Protein AF-A0A4V0XP59-F1 (afdb_monomer)

Sequence (503 aa):
MCIRLLLVLICCGLLRGEDRVLTATCADVVAAGKPLVIHALVRSGKPVWAVAAAPGWNRVRWAVDPAQLQVDGDQLAGRLALSLTSDGYIPPVGTSIPVEVVLAGLTWKGTRSGDAVAGSATSAWSSAALPDPLRFTIHGDNCVFFPKHGPGKGRRMTVVVPVAQGAAHAVRLVPPGSPTDTGCSAAVTSSEVRCDGPLLRATIASTIRHQGGATSAAVMRFEALVVGEQLHGLVATTWDGKDQEPGWCTGSVLAGVPDLRTAQLRLTLDALVSQGGYCDLYLNLVDGKVTSGFATTPNDGNSTHVIDSTDLVWADGKIAGGVRLTLMPDPWKHPVAAPTKAEVAISAVVRGADASGTYRGTVGTVPVTGEVVGGLDPAVAEGRLKSLTIKFENGLSGGNEYQNRAFINVQLDGQGVVIGGKVSNNHTALDGSVSGGSVRIVDGRLAGTVEATIGAAGKTTTGRYQFTYEGVAVGNLATGGFTVTDPAGVQKSERFWAAVARE

Solvent-accessible surface area (backbone atoms only — not comparable to full-atom values): 25719 Å² total; per-residue (Å²): 130,86,68,83,63,86,54,81,52,90,86,86,60,87,81,90,70,61,63,41,64,48,64,49,71,41,72,55,72,37,84,91,65,25,37,36,37,36,42,31,39,27,47,73,69,36,48,76,39,33,40,32,37,2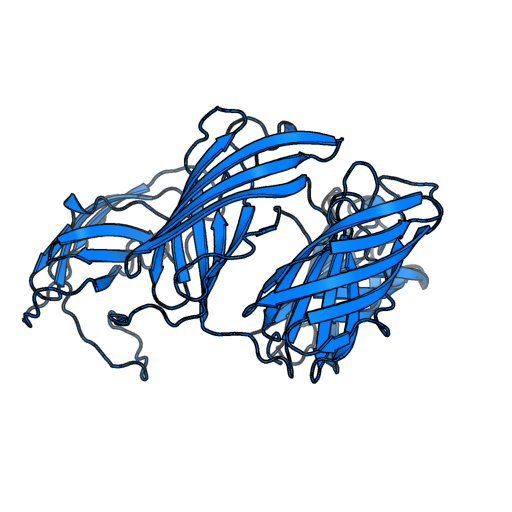8,71,95,58,42,88,46,70,42,85,39,66,25,87,41,44,44,53,60,68,66,16,56,25,34,60,43,82,42,71,51,55,38,75,43,78,51,63,74,61,78,55,62,44,74,42,57,48,52,40,46,36,50,59,74,58,80,60,73,95,86,76,92,70,94,88,62,75,79,45,75,84,70,79,62,77,77,63,81,31,32,32,37,39,36,42,24,32,41,62,41,79,47,82,92,64,45,90,91,50,37,37,44,29,35,37,38,43,35,31,49,91,85,36,62,50,86,58,42,56,44,61,50,64,53,79,26,47,21,64,36,50,51,46,66,75,46,75,48,57,45,70,62,79,54,37,39,38,33,42,37,32,30,44,36,36,36,67,89,60,52,72,44,46,38,37,40,36,38,45,27,43,50,57,86,53,32,32,46,36,38,21,41,25,32,47,76,87,40,78,48,73,68,20,50,23,36,38,38,47,45,71,55,57,50,57,49,59,45,17,28,39,39,40,35,35,43,49,67,41,75,86,64,16,37,34,40,38,39,28,30,26,49,74,44,35,55,78,50,56,37,31,22,24,24,52,64,23,66,33,67,23,60,52,48,46,82,58,35,40,54,54,94,53,28,41,37,32,42,37,38,35,42,46,46,50,20,61,86,80,35,72,82,53,70,71,38,49,29,41,35,40,41,45,26,45,40,61,80,38,34,31,41,40,37,36,39,39,32,49,63,88,44,78,46,66,36,47,31,44,36,28,49,39,61,50,61,72,96,44,39,37,42,33,40,39,36,38,30,52,51,58,46,52,72,41,58,60,77,49,6,30,35,40,36,41,37,36,32,75,39,81,20,42,36,75,29,38,39,36,33,36,100,84,40,68,41,51,29,40,29,78,32,42,37,46,49,76,58,95,53,27,36,37,36,37,42,29,34,39,36,41,96,37,41,65,34,60,54,38,53,33,43,36,40,37,43,26,47,32,44,68,49,36,32,39,37,44,30,40,31,33,41,67,87,67,52,74,49,73,45,45,35,42,34,43,54,40,62,102

Structure (mmCIF, N/CA/C/O backbone):
data_AF-A0A4V0XP59-F1
#
_entry.id   AF-A0A4V0XP59-F1
#
loop_
_atom_site.group_PDB
_atom_site.id
_atom_site.type_symbol
_atom_site.label_atom_id
_atom_site.label_alt_id
_atom_site.label_comp_id
_atom_site.label_asym_id
_atom_site.label_entity_id
_atom_site.label_seq_id
_atom_site.pdbx_PDB_ins_code
_atom_site.Cartn_x
_atom_site.Cartn_y
_atom_site.Cartn_z
_atom_site.occupancy
_atom_site.B_iso_or_equiv
_atom_site.auth_seq_id
_atom_site.auth_comp_id
_atom_site.auth_asym_id
_atom_site.auth_atom_id
_atom_site.pdbx_PDB_model_num
ATOM 1 N N . MET A 1 1 ? -17.499 35.216 2.509 1.00 40.38 1 MET A N 1
ATOM 2 C CA . MET A 1 1 ? -18.845 34.806 2.055 1.00 40.38 1 MET A CA 1
ATOM 3 C C . MET A 1 1 ? -19.380 33.835 3.097 1.00 40.38 1 MET A C 1
ATOM 5 O O . MET A 1 1 ? -18.770 32.794 3.273 1.00 40.38 1 MET A O 1
ATOM 9 N N . CYS A 1 2 ? -20.394 34.221 3.875 1.00 34.66 2 CYS A N 1
ATOM 10 C CA . CYS A 1 2 ? -20.929 33.404 4.972 1.00 34.66 2 CYS A CA 1
ATOM 11 C C . CYS A 1 2 ? -22.184 32.689 4.454 1.00 34.66 2 CYS A C 1
ATOM 13 O O . CYS A 1 2 ? -23.192 33.349 4.208 1.00 34.66 2 CYS A O 1
ATOM 15 N N . ILE A 1 3 ? -22.105 31.383 4.198 1.00 42.12 3 ILE A N 1
ATOM 16 C CA . ILE A 1 3 ? -23.248 30.589 3.729 1.00 42.12 3 ILE A CA 1
ATOM 17 C C . ILE A 1 3 ? -24.022 30.136 4.971 1.00 42.12 3 ILE A C 1
ATOM 19 O O . ILE A 1 3 ? -23.499 29.367 5.769 1.00 42.12 3 ILE A O 1
ATOM 23 N N . ARG A 1 4 ? -25.250 30.634 5.161 1.00 34.34 4 ARG A N 1
ATOM 24 C CA . ARG A 1 4 ? -26.181 30.146 6.192 1.00 34.34 4 ARG A CA 1
ATOM 25 C C . ARG A 1 4 ? -27.165 29.190 5.528 1.00 34.34 4 ARG A C 1
ATOM 27 O O . ARG A 1 4 ? -27.991 29.639 4.739 1.00 34.34 4 ARG A O 1
ATOM 34 N N . LEU A 1 5 ? -27.078 27.900 5.840 1.00 41.84 5 LEU A N 1
ATOM 35 C CA . LEU A 1 5 ? -28.068 26.905 5.422 1.00 41.84 5 LEU A CA 1
ATOM 36 C C . LEU A 1 5 ? -28.985 26.572 6.606 1.00 41.84 5 LEU A C 1
ATOM 38 O O . LEU A 1 5 ? -28.502 26.319 7.707 1.00 41.84 5 LEU A O 1
ATOM 42 N N . LEU A 1 6 ? -30.299 26.585 6.373 1.00 33.97 6 LEU A N 1
ATOM 43 C CA . LEU A 1 6 ? -31.333 26.210 7.337 1.00 33.97 6 LEU A CA 1
ATOM 44 C C . LEU A 1 6 ? -32.088 25.004 6.767 1.00 33.97 6 LEU A C 1
ATOM 46 O O . LEU A 1 6 ? -32.676 25.106 5.693 1.00 33.97 6 LEU A O 1
ATOM 50 N N . LEU A 1 7 ? -32.081 23.877 7.475 1.00 34.34 7 LEU A N 1
ATOM 51 C CA . LEU A 1 7 ? -32.892 22.700 7.153 1.00 34.34 7 LEU A CA 1
ATOM 52 C C . LEU A 1 7 ? -33.726 22.359 8.393 1.00 34.34 7 LEU A C 1
ATOM 54 O O . LEU A 1 7 ? -33.165 22.351 9.477 1.00 34.34 7 LEU A O 1
ATOM 58 N N . VAL A 1 8 ? -35.033 22.121 8.255 1.00 28.11 8 VAL A N 1
ATOM 59 C CA . VAL A 1 8 ? -35.971 21.868 9.371 1.00 28.11 8 VAL A CA 1
ATOM 60 C C . VAL A 1 8 ? -36.796 20.620 9.063 1.00 28.11 8 VAL A C 1
ATOM 62 O O . VAL A 1 8 ? -37.383 20.589 7.986 1.00 28.11 8 VAL A O 1
ATOM 65 N N . LEU A 1 9 ? -36.918 19.649 9.988 1.00 29.48 9 LEU A N 1
ATOM 66 C CA . LEU A 1 9 ? -38.094 18.753 10.090 1.00 29.48 9 LEU A CA 1
ATOM 67 C C . LEU A 1 9 ? -38.164 17.953 11.428 1.00 29.48 9 LEU A C 1
ATOM 69 O O . LEU A 1 9 ? -37.154 17.701 12.079 1.00 29.48 9 LEU A O 1
ATOM 73 N N . ILE A 1 10 ? -39.380 17.566 11.853 1.00 28.64 10 ILE A N 1
ATOM 74 C CA . ILE A 1 10 ? -39.783 17.163 13.230 1.00 28.64 10 ILE A CA 1
ATOM 75 C C . ILE A 1 10 ? -40.156 15.655 13.352 1.00 28.64 10 ILE A C 1
ATOM 77 O O . ILE A 1 10 ? -40.710 15.108 12.400 1.00 28.64 10 ILE A O 1
ATOM 81 N N . CYS A 1 11 ? -39.934 15.065 14.553 1.00 26.72 11 CYS A N 1
ATOM 82 C CA . CYS A 1 11 ? -40.637 13.961 15.290 1.00 26.72 11 CYS A CA 1
ATOM 83 C C . CYS A 1 11 ? -39.777 12.780 15.827 1.00 26.72 11 CYS A C 1
ATOM 85 O O . CYS A 1 11 ? -38.765 12.411 15.241 1.00 26.72 11 CYS A O 1
ATOM 87 N N . CYS A 1 12 ? -40.219 12.229 16.977 1.00 28.98 12 CYS A N 1
ATOM 88 C CA . CYS A 1 12 ? -39.458 11.570 18.060 1.00 28.98 12 CYS A CA 1
ATOM 89 C C . CYS A 1 12 ? -39.405 10.022 18.083 1.00 28.98 12 CYS A C 1
ATOM 91 O O . CYS A 1 12 ? -40.366 9.351 17.714 1.00 28.98 12 CYS A O 1
ATOM 93 N N . GLY A 1 13 ? -38.359 9.495 18.741 1.00 30.30 13 GLY A N 1
ATOM 94 C CA . GLY A 1 13 ? -38.285 8.168 19.369 1.00 30.30 13 GLY A CA 1
ATOM 95 C C . GLY A 1 13 ? -37.192 8.146 20.454 1.00 30.30 13 GLY A C 1
ATOM 96 O O . GLY A 1 13 ? -36.070 8.573 20.212 1.00 30.30 13 GLY A O 1
ATOM 97 N N . LEU A 1 14 ? -37.518 7.728 21.683 1.00 35.84 14 LEU A N 1
ATOM 98 C CA . LEU A 1 14 ? -36.613 7.733 22.846 1.00 35.84 14 LEU A CA 1
ATOM 99 C C . LEU A 1 14 ? -36.165 6.303 23.165 1.00 35.84 14 LEU A C 1
ATOM 101 O O . LEU A 1 14 ? -36.960 5.489 23.625 1.00 35.84 14 LEU A O 1
ATOM 105 N N . LEU A 1 15 ? -34.874 6.024 23.006 1.00 42.44 15 LEU A N 1
ATOM 106 C CA . LEU A 1 15 ? -34.213 4.869 23.615 1.00 42.44 15 LEU A CA 1
ATOM 107 C C . LEU A 1 15 ? -32.968 5.407 24.335 1.00 42.44 15 LEU A C 1
ATOM 109 O O . LEU A 1 15 ? -32.016 5.854 23.701 1.00 42.44 15 LEU A O 1
ATOM 113 N N . ARG A 1 16 ? -33.016 5.468 25.669 1.00 47.59 16 ARG A N 1
ATOM 114 C CA . ARG A 1 16 ? -31.917 5.960 26.517 1.00 47.59 16 ARG A CA 1
ATOM 115 C C . ARG A 1 16 ? -30.993 4.791 26.866 1.00 47.59 16 ARG A C 1
ATOM 117 O O . ARG A 1 16 ? -31.482 3.801 27.394 1.00 47.59 16 ARG A O 1
ATOM 124 N N . GLY A 1 17 ? -29.684 4.940 26.646 1.00 59.03 17 GLY A N 1
ATOM 125 C CA . GLY A 1 17 ? -28.664 4.100 27.298 1.00 59.03 17 GLY A CA 1
ATOM 126 C C . GLY A 1 17 ? -27.617 3.432 26.404 1.00 59.03 17 GLY A C 1
ATOM 127 O O . GLY A 1 17 ? -26.651 2.913 26.946 1.00 59.03 17 GLY A O 1
ATOM 128 N N . GLU A 1 18 ? -27.756 3.464 25.079 1.00 72.62 18 GLU A N 1
ATOM 129 C CA . GLU A 1 18 ? -26.789 2.829 24.168 1.00 72.62 18 GLU A CA 1
ATOM 130 C C . GLU A 1 18 ? -25.840 3.851 23.531 1.00 72.62 18 GLU A C 1
ATOM 132 O O . GLU A 1 18 ? -26.248 4.970 23.202 1.00 72.62 18 GLU A O 1
ATOM 137 N N . ASP A 1 19 ? -24.584 3.444 23.342 1.00 80.94 19 ASP A N 1
ATOM 138 C CA . ASP A 1 19 ? -23.613 4.142 22.502 1.00 80.94 19 ASP A CA 1
ATOM 139 C C . ASP A 1 19 ? -24.096 4.137 21.047 1.00 80.94 19 ASP A C 1
ATOM 141 O O . ASP A 1 19 ? -24.493 3.101 20.511 1.00 80.94 19 ASP A O 1
ATOM 145 N N . ARG A 1 20 ? -24.066 5.299 20.388 1.00 80.75 20 ARG A N 1
ATOM 146 C CA . ARG A 1 20 ? -24.541 5.455 19.005 1.00 80.75 20 ARG A CA 1
ATOM 147 C C . ARG A 1 20 ? -23.581 6.271 18.173 1.00 80.75 20 ARG A C 1
ATOM 149 O O . ARG A 1 20 ? -23.087 7.297 18.628 1.00 80.75 20 ARG A O 1
ATOM 156 N N . VAL A 1 21 ? -23.411 5.879 16.917 1.00 82.75 21 VAL A N 1
ATOM 157 C CA . VAL A 1 21 ? -22.799 6.736 15.900 1.00 82.75 21 VAL A CA 1
ATOM 158 C C . VAL A 1 21 ? -23.904 7.390 15.083 1.00 82.75 21 VAL A C 1
ATOM 160 O O . VAL A 1 21 ? -24.669 6.710 14.404 1.00 82.75 21 VAL A O 1
ATOM 163 N N . LEU A 1 22 ? -23.991 8.715 15.145 1.00 83.69 22 LEU A N 1
ATOM 164 C CA . LEU A 1 22 ? -24.873 9.514 14.301 1.00 83.69 22 LEU A CA 1
ATOM 165 C C . LEU A 1 22 ? -24.080 10.059 13.114 1.00 83.69 22 LEU A C 1
ATOM 167 O O . LEU A 1 22 ? -22.957 10.530 13.279 1.00 83.69 22 LEU A O 1
ATOM 171 N N . THR A 1 23 ? -24.670 10.008 11.921 1.00 82.75 23 THR A N 1
ATOM 172 C CA . THR A 1 23 ? -24.100 10.610 10.709 1.00 82.75 23 THR A CA 1
ATOM 173 C C . THR A 1 23 ? -25.053 11.670 10.174 1.00 82.75 23 THR A C 1
ATOM 175 O O . THR A 1 23 ? -26.207 11.370 9.881 1.00 82.75 23 THR A O 1
ATOM 178 N N . ALA A 1 24 ? -24.564 12.897 10.033 1.00 83.31 24 ALA A N 1
ATOM 179 C CA . ALA A 1 24 ? -25.278 14.015 9.435 1.00 83.31 24 ALA A CA 1
ATOM 180 C C . ALA A 1 24 ? -24.601 14.416 8.120 1.00 83.31 24 ALA A C 1
ATOM 182 O O . ALA A 1 24 ? -23.386 14.577 8.068 1.00 83.31 24 ALA A O 1
ATOM 183 N N . THR A 1 25 ? -25.374 14.604 7.053 1.00 83.38 25 THR A N 1
ATOM 184 C CA . THR A 1 25 ? -24.859 15.074 5.761 1.00 83.38 25 THR A CA 1
ATOM 185 C C . THR A 1 25 ? -25.453 16.435 5.445 1.00 83.38 25 THR A C 1
ATOM 187 O O . THR A 1 25 ? -26.661 16.574 5.284 1.00 83.38 25 THR A O 1
ATOM 190 N N . CYS A 1 26 ? -24.592 17.439 5.341 1.00 80.44 26 CYS A N 1
ATOM 191 C CA . CYS A 1 26 ? -24.949 18.793 4.959 1.00 80.44 26 CYS A CA 1
ATOM 192 C C . CYS A 1 26 ? -24.602 18.977 3.479 1.00 80.44 26 CYS A C 1
ATOM 194 O O . CYS A 1 26 ? -23.424 19.067 3.123 1.00 80.44 26 CYS A O 1
ATOM 196 N N . ALA A 1 27 ? -25.615 18.982 2.612 1.00 81.62 27 ALA A N 1
ATOM 197 C CA . ALA A 1 27 ? -25.426 19.222 1.183 1.00 81.62 27 ALA A CA 1
ATOM 198 C C . ALA A 1 27 ? -24.884 20.640 0.927 1.00 81.62 27 ALA A C 1
ATOM 200 O O . ALA A 1 27 ? -25.181 21.564 1.682 1.00 81.62 27 ALA A O 1
ATOM 201 N N . ASP A 1 28 ? -24.075 20.790 -0.124 1.00 80.38 28 ASP A N 1
ATOM 202 C CA . ASP A 1 28 ? -23.630 22.084 -0.665 1.00 80.38 28 ASP A CA 1
ATOM 203 C C . ASP A 1 28 ? -22.902 23.033 0.308 1.00 80.38 28 ASP A C 1
ATOM 205 O O . ASP A 1 28 ? -22.813 24.237 0.071 1.00 80.38 28 ASP A O 1
ATOM 209 N N . VAL A 1 29 ? -22.336 22.507 1.399 1.00 73.75 29 VAL A N 1
ATOM 210 C CA . VAL A 1 29 ? -21.558 23.303 2.368 1.00 73.75 29 VAL A CA 1
ATOM 211 C C . VAL A 1 29 ? -20.171 23.652 1.831 1.00 73.75 29 VAL A C 1
ATOM 213 O O . VAL A 1 29 ? -19.592 24.683 2.172 1.00 73.75 29 VAL A O 1
ATOM 216 N N . VAL A 1 30 ? -19.624 22.778 0.994 1.00 75.00 30 VAL A N 1
ATOM 217 C CA . VAL A 1 30 ? -18.256 22.862 0.501 1.00 75.00 30 VAL A CA 1
ATOM 218 C C . VAL A 1 30 ? -18.260 23.295 -0.965 1.00 75.00 30 VAL A C 1
ATOM 220 O O . VAL A 1 30 ? -19.219 23.046 -1.699 1.00 75.00 30 VAL A O 1
ATOM 223 N N . ALA A 1 31 ? -17.185 23.958 -1.404 1.00 71.06 31 ALA A N 1
ATOM 224 C CA . ALA A 1 31 ? -17.042 24.434 -2.778 1.00 71.06 31 ALA A CA 1
ATOM 225 C C . ALA A 1 31 ? -17.402 23.348 -3.817 1.00 71.06 31 ALA A C 1
ATOM 227 O O . ALA A 1 31 ? -17.084 22.171 -3.639 1.00 71.06 31 ALA A O 1
ATOM 228 N N . ALA A 1 32 ? -18.041 23.771 -4.914 1.00 68.19 32 ALA A N 1
ATOM 229 C CA . ALA A 1 32 ? -18.553 22.906 -5.985 1.00 68.19 32 ALA A CA 1
ATOM 230 C C . ALA A 1 32 ? -19.688 21.941 -5.571 1.00 68.19 32 ALA A C 1
ATOM 232 O O . ALA A 1 32 ? -19.797 20.845 -6.125 1.00 68.19 32 ALA A O 1
ATOM 233 N N . GLY A 1 33 ? -20.528 22.346 -4.610 1.00 76.31 33 GLY A N 1
ATOM 234 C CA . GLY A 1 33 ? -21.731 21.598 -4.221 1.00 76.31 33 GLY A CA 1
ATOM 235 C C . GLY A 1 33 ? -21.419 20.261 -3.544 1.00 76.31 33 GLY A C 1
ATOM 236 O O . GLY A 1 33 ? -22.149 19.281 -3.684 1.00 76.31 33 GLY A O 1
ATOM 237 N N . LYS A 1 34 ? -20.262 20.161 -2.880 1.00 81.44 34 LYS A N 1
ATOM 238 C CA . LYS A 1 34 ? -19.847 18.918 -2.224 1.00 81.44 34 LYS A CA 1
ATOM 239 C C . LYS A 1 34 ? -20.415 18.856 -0.804 1.00 81.44 34 LYS A C 1
ATOM 241 O O . LYS A 1 34 ? -20.448 19.880 -0.114 1.00 81.44 34 LYS A O 1
ATOM 246 N N . PRO A 1 35 ? -20.869 17.674 -0.351 1.00 83.88 35 PRO A N 1
ATOM 247 C CA . PRO A 1 35 ? -21.440 17.539 0.977 1.00 83.88 35 PRO A CA 1
ATOM 248 C C . PRO A 1 35 ? -20.357 17.590 2.058 1.00 83.88 35 PRO A C 1
ATOM 250 O O . PRO A 1 35 ? -19.259 17.059 1.880 1.00 83.88 35 PRO A O 1
ATOM 253 N N . LEU A 1 36 ? -20.705 18.164 3.208 1.00 83.31 36 LEU A N 1
ATOM 254 C CA . LEU A 1 36 ? -19.988 17.972 4.465 1.00 83.31 36 LEU A CA 1
ATOM 255 C C . LEU A 1 36 ? -20.696 16.874 5.266 1.00 83.31 36 LEU A C 1
ATOM 257 O O . LEU A 1 36 ? -21.867 17.002 5.611 1.00 83.31 36 LEU A O 1
ATOM 261 N N . VAL A 1 37 ? -19.993 15.792 5.565 1.00 86.69 37 VAL A N 1
ATOM 262 C CA . VAL A 1 37 ? -20.476 14.672 6.374 1.00 86.69 37 VAL A CA 1
ATOM 263 C C . VAL A 1 37 ? -19.884 14.787 7.772 1.00 86.69 37 VAL A C 1
ATOM 265 O O . VAL A 1 37 ? -18.674 14.923 7.911 1.00 86.69 37 VAL A O 1
ATOM 268 N N . ILE A 1 38 ? -20.720 14.733 8.802 1.00 87.75 38 ILE A N 1
ATOM 269 C CA . ILE A 1 38 ? -20.333 14.784 10.211 1.00 87.75 38 ILE A CA 1
ATOM 270 C C . ILE A 1 38 ? -20.696 13.448 10.845 1.00 87.75 38 ILE A C 1
ATOM 272 O O . ILE A 1 38 ? -21.848 13.028 10.773 1.00 87.75 38 ILE A O 1
ATOM 276 N N . HIS A 1 39 ? -19.730 12.809 11.493 1.00 87.00 39 HIS A N 1
ATOM 277 C CA . HIS A 1 39 ? -19.941 11.618 12.305 1.00 87.00 39 HIS A CA 1
ATOM 278 C C . HIS A 1 39 ? -19.756 11.983 13.775 1.00 87.00 39 HIS A C 1
ATOM 280 O O . HIS A 1 39 ? -18.751 12.601 14.125 1.00 87.00 39 HIS A O 1
ATOM 286 N N . ALA A 1 40 ? -20.703 11.607 14.631 1.00 88.56 40 ALA A N 1
ATOM 287 C CA . ALA A 1 40 ? -20.667 11.885 16.062 1.00 88.56 40 ALA A CA 1
ATOM 288 C C . ALA A 1 40 ? -20.947 10.616 16.873 1.00 88.56 40 ALA A C 1
ATOM 290 O O . ALA A 1 40 ? -21.943 9.936 16.637 1.00 88.56 40 ALA A O 1
ATOM 291 N N . LEU A 1 41 ? -20.090 10.323 17.850 1.00 88.56 41 LEU A N 1
ATOM 292 C CA . LEU A 1 41 ? -20.348 9.320 18.877 1.00 88.56 41 LEU A CA 1
ATOM 293 C C . LEU A 1 41 ? -21.158 9.954 20.004 1.00 88.56 41 LEU A C 1
ATOM 295 O O . LEU A 1 41 ? -20.727 10.934 20.614 1.00 88.56 41 LEU A O 1
ATOM 299 N N . VAL A 1 42 ? -22.308 9.367 20.301 1.00 87.06 42 VAL A N 1
ATOM 300 C CA . VAL A 1 42 ? -23.222 9.773 21.363 1.00 87.06 42 VAL A CA 1
ATOM 301 C C . VAL A 1 42 ? -23.234 8.694 22.435 1.00 87.06 42 VAL A C 1
ATOM 303 O O . VAL A 1 42 ? -23.543 7.543 22.142 1.00 87.06 42 VAL A O 1
ATOM 306 N N . ARG A 1 43 ? -22.943 9.076 23.680 1.00 87.94 43 ARG A N 1
ATOM 307 C CA . ARG A 1 43 ? -23.039 8.206 24.858 1.00 87.94 43 ARG A CA 1
ATOM 308 C C . ARG A 1 43 ? -23.994 8.801 25.865 1.00 87.94 43 ARG A C 1
ATOM 310 O O . ARG A 1 43 ? -23.901 9.987 26.181 1.00 87.94 43 ARG A O 1
ATOM 317 N N . SER A 1 44 ? -24.926 7.994 26.363 1.00 87.44 44 SER A N 1
ATOM 318 C CA . SER A 1 44 ? -25.922 8.447 27.344 1.00 87.44 44 SER A CA 1
ATOM 319 C C . SER A 1 44 ? -26.647 9.734 26.909 1.00 87.44 44 SER A C 1
ATOM 321 O O . SER A 1 44 ? -26.903 10.624 27.718 1.00 87.44 44 SER A O 1
ATOM 323 N N . GLY A 1 45 ? -26.940 9.849 25.606 1.00 85.75 45 GLY A N 1
ATOM 324 C CA . GLY A 1 45 ? -27.609 11.011 25.011 1.00 85.75 45 GLY A CA 1
ATOM 325 C C . GLY A 1 45 ? -26.742 12.265 24.845 1.00 85.75 45 GLY A C 1
ATOM 326 O O . GLY A 1 45 ? -27.286 13.326 24.564 1.00 85.75 45 GLY A O 1
ATOM 327 N N . LYS A 1 46 ? -25.417 12.185 25.018 1.00 90.50 46 LYS A N 1
ATOM 328 C CA . LYS A 1 46 ? -24.497 13.314 24.815 1.00 90.50 46 LYS A CA 1
ATOM 329 C C . LYS A 1 46 ? -23.438 12.987 23.762 1.00 90.50 46 LYS A C 1
ATOM 331 O O . LYS A 1 46 ? -22.836 11.917 23.855 1.00 90.50 46 LYS A O 1
ATOM 336 N N . PRO A 1 47 ? -23.171 13.876 22.792 1.00 90.94 47 PRO A N 1
ATOM 337 C CA . PRO A 1 47 ? -22.002 13.757 21.932 1.00 90.94 47 PRO A CA 1
ATOM 338 C C . PRO A 1 47 ? -20.732 13.771 22.786 1.00 90.94 47 PRO A C 1
ATOM 340 O O . PRO A 1 47 ? -20.546 14.662 23.612 1.00 90.94 47 PRO A O 1
ATOM 343 N N . VAL A 1 48 ? -19.871 12.774 22.606 1.00 91.94 48 VAL A N 1
ATOM 344 C CA . VAL A 1 48 ? -18.575 12.675 23.301 1.00 91.94 48 VAL A CA 1
ATOM 345 C C . VAL A 1 48 ? -17.394 12.776 22.342 1.00 91.94 48 VAL A C 1
ATOM 347 O O . VAL A 1 48 ? -16.275 13.021 22.778 1.00 91.94 48 VAL A O 1
ATOM 350 N N . TRP A 1 49 ? -17.636 12.602 21.041 1.00 91.62 49 TRP A N 1
ATOM 351 C CA . TRP A 1 49 ? -16.623 12.698 19.996 1.00 91.62 49 TRP A CA 1
ATOM 352 C C . TRP A 1 49 ? -17.288 13.014 18.656 1.00 91.62 49 TRP A C 1
ATOM 354 O O . TRP A 1 49 ? -18.369 12.489 18.386 1.00 91.62 49 TRP A O 1
ATOM 364 N N . ALA A 1 50 ? -16.667 13.837 17.808 1.00 90.75 50 ALA A N 1
ATOM 365 C CA . ALA A 1 50 ? -17.181 14.101 16.469 1.00 90.75 50 ALA A CA 1
ATOM 366 C C . ALA A 1 50 ? -16.087 14.499 15.462 1.00 90.75 50 ALA A C 1
ATOM 368 O O . ALA A 1 50 ? -15.092 15.141 15.800 1.00 90.75 50 ALA A O 1
ATOM 369 N N . VAL A 1 51 ? -16.307 14.149 14.193 1.00 90.88 51 VAL A N 1
ATOM 370 C CA . VAL A 1 51 ? -15.435 14.498 13.063 1.00 90.88 51 VAL A CA 1
ATOM 371 C C . VAL A 1 51 ? -16.265 14.870 11.846 1.00 90.88 51 VAL A C 1
ATOM 373 O O . VAL A 1 51 ? -17.317 14.284 11.599 1.00 90.88 51 VAL A O 1
ATOM 376 N N . ALA A 1 52 ? -15.770 15.819 11.060 1.00 89.12 52 ALA A N 1
ATOM 377 C CA . ALA A 1 52 ? -16.334 16.188 9.775 1.00 89.12 52 ALA A CA 1
ATOM 378 C C . ALA A 1 52 ? -15.400 15.805 8.618 1.00 89.12 52 ALA A C 1
ATOM 380 O O . ALA A 1 52 ? -14.173 15.849 8.728 1.00 89.12 52 ALA A O 1
ATOM 381 N N . ALA A 1 53 ? -15.991 15.455 7.484 1.00 87.44 53 ALA A N 1
ATOM 382 C CA . ALA A 1 53 ? -15.329 15.081 6.245 1.00 87.44 53 ALA A CA 1
ATOM 383 C C . ALA A 1 53 ? -16.077 15.686 5.056 1.00 87.44 53 ALA A C 1
ATOM 385 O O . ALA A 1 53 ? -17.288 15.856 5.111 1.00 87.44 53 ALA A O 1
ATOM 386 N N . ALA A 1 54 ? -15.387 15.947 3.949 1.00 85.69 54 ALA A N 1
ATOM 387 C CA . ALA A 1 54 ? -16.024 16.363 2.699 1.00 85.69 54 ALA A CA 1
ATOM 388 C C . ALA A 1 54 ? -15.659 15.380 1.576 1.00 85.69 54 ALA A C 1
ATOM 390 O O . ALA A 1 54 ? -14.726 15.642 0.803 1.00 85.69 54 ALA A O 1
ATOM 391 N N . PRO A 1 55 ? -16.330 14.211 1.509 1.00 79.38 55 PRO A N 1
ATOM 392 C CA . PRO A 1 55 ? -16.024 13.185 0.520 1.00 79.38 55 PRO A CA 1
ATOM 393 C C . PRO A 1 55 ? -16.061 13.746 -0.904 1.00 79.38 55 PRO A C 1
ATOM 395 O O . PRO A 1 55 ? -16.996 14.441 -1.298 1.00 79.38 55 PRO A O 1
ATOM 398 N N . GLY A 1 56 ? -15.022 13.455 -1.686 1.00 75.62 56 GLY A N 1
ATOM 399 C CA . GLY A 1 56 ? -14.917 13.917 -3.072 1.00 75.62 56 GLY A CA 1
ATOM 400 C C . GLY A 1 56 ? -14.546 15.394 -3.254 1.00 75.62 56 GLY A C 1
ATOM 401 O O . GLY A 1 56 ? -14.422 15.820 -4.400 1.00 75.62 56 GLY A O 1
ATOM 402 N N . TRP A 1 57 ? -14.349 16.165 -2.176 1.00 77.94 57 TRP A N 1
ATOM 403 C CA . TRP A 1 57 ? -13.710 17.486 -2.244 1.00 77.94 57 TRP A CA 1
ATOM 404 C C . TRP A 1 57 ? -12.255 17.433 -1.789 1.00 77.94 57 TRP A C 1
ATOM 406 O O . TRP A 1 57 ? -11.364 17.847 -2.521 1.00 77.94 57 TRP A O 1
ATOM 416 N N . ASN A 1 58 ? -12.022 16.910 -0.584 1.00 74.81 58 ASN A N 1
ATOM 417 C CA . ASN A 1 58 ? -10.730 16.993 0.083 1.00 74.81 58 ASN A CA 1
ATOM 418 C C . ASN A 1 58 ? -10.480 15.742 0.941 1.00 74.81 58 ASN A C 1
ATOM 420 O O . ASN A 1 58 ? -11.409 15.100 1.447 1.00 74.81 58 ASN A O 1
ATOM 424 N N . ARG A 1 59 ? -9.207 15.373 1.096 1.00 72.56 59 ARG A N 1
ATOM 425 C CA . ARG A 1 59 ? -8.775 14.289 1.984 1.00 72.56 59 ARG A CA 1
ATOM 426 C C . ARG A 1 59 ? -8.674 14.725 3.447 1.00 72.56 59 ARG A C 1
ATOM 428 O O . ARG A 1 59 ? -8.714 13.852 4.309 1.00 72.56 59 ARG A O 1
ATOM 435 N N . VAL A 1 60 ? -8.605 16.030 3.729 1.00 78.44 60 VAL A N 1
ATOM 436 C CA . VAL A 1 60 ? -8.624 16.576 5.097 1.00 78.44 60 VAL A CA 1
ATOM 437 C C . VAL A 1 60 ? -9.933 16.220 5.810 1.00 78.44 60 VAL A C 1
ATOM 439 O O . VAL A 1 60 ? -10.995 16.036 5.201 1.00 78.44 60 VAL A O 1
ATOM 442 N N . ARG A 1 61 ? -9.830 16.074 7.126 1.00 83.44 61 ARG A N 1
ATOM 443 C CA . ARG A 1 61 ? -10.945 15.941 8.061 1.00 83.44 61 ARG A CA 1
ATOM 444 C C . ARG A 1 61 ? -10.893 17.119 9.029 1.00 83.44 61 ARG A C 1
ATOM 446 O O . ARG A 1 61 ? -9.871 17.790 9.121 1.00 83.44 61 ARG A O 1
ATOM 453 N N . TRP A 1 62 ? -11.988 17.399 9.719 1.00 86.12 62 TRP A N 1
ATOM 454 C CA . TRP A 1 62 ? -12.048 18.505 10.672 1.00 86.12 62 TRP A CA 1
ATOM 455 C C . TRP A 1 62 ? -12.590 18.013 11.998 1.00 86.12 62 TRP A C 1
ATOM 457 O O . TRP A 1 62 ? -13.597 17.308 12.043 1.00 86.12 62 TRP A O 1
ATOM 467 N N . ALA A 1 63 ? -11.904 18.379 13.077 1.00 86.56 63 ALA A N 1
ATOM 468 C CA . ALA A 1 63 ? -12.342 18.054 14.419 1.00 86.56 63 ALA A CA 1
ATOM 469 C C . ALA A 1 63 ? -13.603 18.869 14.677 1.00 86.56 63 ALA A C 1
ATOM 471 O O . ALA A 1 63 ? -13.636 20.071 14.402 1.00 86.56 63 ALA A O 1
ATOM 472 N N . VAL A 1 64 ? -14.639 18.204 15.168 1.00 89.56 64 VAL A N 1
ATOM 473 C CA . VAL A 1 64 ? -15.876 18.860 15.566 1.00 89.56 64 VAL A CA 1
ATOM 474 C C . VAL A 1 64 ? -15.890 18.848 17.080 1.00 89.56 64 VAL A C 1
ATOM 476 O O . VAL A 1 64 ? -15.783 17.783 17.682 1.00 89.56 64 VAL A O 1
ATOM 479 N N . ASP A 1 65 ? -16.006 20.023 17.693 1.00 91.06 65 ASP A N 1
ATOM 480 C CA . ASP A 1 65 ? -16.181 20.114 19.137 1.00 91.06 65 ASP A CA 1
ATOM 481 C C . ASP A 1 65 ? -17.529 19.470 19.511 1.00 91.06 65 ASP A C 1
ATOM 483 O O . ASP A 1 65 ? -18.582 20.014 19.155 1.00 91.06 65 ASP A O 1
ATOM 487 N N . PRO A 1 66 ? -17.539 18.316 20.206 1.00 91.31 66 PRO A N 1
ATOM 488 C CA . PRO A 1 66 ? -18.783 17.644 20.550 1.00 91.31 66 PRO A CA 1
ATOM 489 C C . PRO A 1 66 ? -19.662 18.491 21.481 1.00 91.31 66 PRO A C 1
ATOM 491 O O . PRO A 1 66 ? -20.873 18.293 21.492 1.00 91.31 66 PRO A O 1
ATOM 494 N N . ALA A 1 67 ? -19.108 19.472 22.208 1.00 92.88 67 ALA A N 1
ATOM 495 C CA . ALA A 1 67 ? -19.892 20.382 23.043 1.00 92.88 67 ALA A CA 1
ATOM 496 C C . ALA A 1 67 ? -20.765 21.357 22.228 1.00 92.88 67 ALA A C 1
ATOM 498 O O . ALA A 1 67 ? -21.728 21.912 22.758 1.00 92.88 67 ALA A O 1
ATOM 499 N N . GLN A 1 68 ? -20.460 21.552 20.940 1.00 90.56 68 GLN A N 1
ATOM 500 C CA . GLN A 1 68 ? -21.272 22.351 20.012 1.00 90.56 68 GLN A CA 1
ATOM 501 C C . GLN A 1 68 ? -22.448 21.563 19.420 1.00 90.56 68 GLN A C 1
ATOM 503 O O . GLN A 1 68 ? -23.275 22.131 18.700 1.00 90.56 68 GLN A O 1
ATOM 508 N N . LEU A 1 69 ? -22.517 20.263 19.713 1.00 89.06 69 LEU A N 1
ATOM 509 C CA . LEU A 1 69 ? -23.568 19.361 19.281 1.00 89.06 69 LEU A CA 1
ATOM 510 C C . LEU A 1 69 ? -24.539 19.079 20.432 1.00 89.06 69 LEU A C 1
ATOM 512 O O . LEU A 1 69 ? -24.169 18.953 21.597 1.00 89.06 69 LEU A O 1
ATOM 516 N N . GLN A 1 70 ? -25.806 18.935 20.083 1.00 88.19 70 GLN A N 1
ATOM 517 C CA . GLN A 1 70 ? -26.895 18.540 20.959 1.00 88.19 70 GLN A CA 1
ATOM 518 C C . GLN A 1 70 ? -27.617 17.356 20.329 1.00 88.19 70 GLN A C 1
ATOM 520 O O . GLN A 1 70 ? -27.725 17.258 19.106 1.00 88.19 70 GLN A O 1
ATOM 525 N N . VAL A 1 71 ? -28.104 16.455 21.175 1.00 82.56 71 VAL A N 1
ATOM 526 C CA . VAL A 1 71 ? -28.901 15.309 20.746 1.00 82.56 71 VAL A CA 1
ATOM 527 C C . VAL A 1 71 ? -30.289 15.464 21.338 1.00 82.56 71 VAL A C 1
ATOM 529 O O . VAL A 1 71 ? -30.434 15.512 22.559 1.00 82.56 71 VAL A O 1
ATOM 532 N N . ASP A 1 72 ? -31.292 15.544 20.470 1.00 78.75 72 ASP A N 1
ATOM 533 C CA . ASP A 1 72 ? -32.702 15.534 20.852 1.00 78.75 72 ASP A CA 1
ATOM 534 C C . ASP A 1 72 ? -33.381 14.314 20.217 1.00 78.75 72 ASP A C 1
ATOM 536 O O . ASP A 1 72 ? -33.637 14.266 19.012 1.00 78.75 72 ASP A O 1
ATOM 540 N N . GLY A 1 73 ? -33.581 13.264 21.018 1.00 74.69 73 GLY A N 1
ATOM 541 C CA . GLY A 1 73 ? -33.996 11.951 20.518 1.00 74.69 73 GLY A CA 1
ATOM 542 C C . GLY A 1 73 ? -32.966 11.365 19.546 1.00 74.69 73 GLY A C 1
ATOM 543 O O . GLY A 1 73 ? -31.829 11.098 19.934 1.00 74.69 73 GLY A O 1
ATOM 544 N N . ASP A 1 74 ? -33.369 11.183 18.288 1.00 67.81 74 ASP A N 1
ATOM 545 C CA . ASP A 1 74 ? -32.509 10.700 17.199 1.00 67.81 74 ASP A CA 1
ATOM 546 C C . ASP A 1 74 ? -31.980 11.838 16.304 1.00 67.81 74 ASP A C 1
ATOM 548 O O . ASP A 1 74 ? -31.422 11.586 15.235 1.00 67.81 74 ASP A O 1
ATOM 552 N N . GLN A 1 75 ? -32.163 13.097 16.713 1.00 72.81 75 GLN A N 1
ATOM 553 C CA . GLN A 1 75 ? -31.698 14.258 15.963 1.00 72.81 75 GLN A CA 1
ATOM 554 C C . GLN A 1 75 ? -30.369 14.770 16.504 1.00 72.81 75 GLN A C 1
ATOM 556 O O . GLN A 1 75 ? -30.213 14.976 17.707 1.00 72.81 75 GLN A O 1
ATOM 561 N N . LEU A 1 76 ? -29.434 15.044 15.594 1.00 77.00 76 LEU A N 1
ATOM 562 C CA . LEU A 1 76 ? -28.242 15.829 15.888 1.00 77.00 76 LEU A CA 1
ATOM 563 C C . LEU A 1 76 ? -28.519 17.290 15.512 1.00 77.00 76 LEU A C 1
ATOM 565 O O . LEU A 1 76 ? -28.804 17.601 14.353 1.00 77.00 76 LEU A O 1
ATOM 569 N N . ALA A 1 77 ? -28.441 18.178 16.495 1.00 81.06 77 ALA A N 1
ATOM 570 C CA . ALA A 1 77 ? -28.573 19.620 16.334 1.00 81.06 77 ALA A CA 1
ATOM 571 C C . ALA A 1 77 ? -27.310 20.323 16.843 1.00 81.06 77 ALA A C 1
ATOM 573 O O . ALA A 1 77 ? -26.506 19.728 17.555 1.00 81.06 77 ALA A O 1
ATOM 574 N N . GLY A 1 78 ? -27.097 21.580 16.472 1.00 84.31 78 GLY A N 1
ATOM 575 C CA . GLY A 1 78 ? -25.919 22.321 16.917 1.00 84.31 78 GLY A CA 1
ATOM 576 C C . GLY A 1 78 ? -25.484 23.411 15.956 1.00 84.31 78 GLY A C 1
ATOM 577 O O . GLY A 1 78 ? -25.972 23.515 14.832 1.00 84.31 78 GLY A O 1
ATOM 578 N N . ARG A 1 79 ? -24.542 24.235 16.407 1.00 81.69 79 ARG A N 1
ATOM 579 C CA . ARG A 1 79 ? -23.931 25.289 15.596 1.00 81.69 79 ARG A CA 1
ATOM 580 C C . ARG A 1 79 ? -22.432 25.063 15.585 1.00 81.69 79 ARG A C 1
ATOM 582 O O . ARG A 1 79 ? -21.770 25.307 16.586 1.00 81.69 79 ARG A O 1
ATOM 589 N N . LEU A 1 80 ? -21.929 24.586 14.456 1.00 82.31 80 LEU A N 1
ATOM 590 C CA . LEU A 1 80 ? -20.536 24.216 14.284 1.00 82.31 80 LEU A CA 1
ATOM 591 C C . LEU A 1 80 ? -19.772 25.349 13.622 1.00 82.31 80 LEU A C 1
ATOM 593 O O . LEU A 1 80 ? -20.127 25.779 12.525 1.00 82.31 80 LEU A O 1
ATOM 597 N N . ALA A 1 81 ? -18.698 25.792 14.263 1.00 81.25 81 ALA A N 1
ATOM 598 C CA . ALA A 1 81 ? -17.708 26.652 13.633 1.00 81.25 81 ALA A CA 1
ATOM 599 C C . ALA A 1 81 ? -16.526 25.789 13.174 1.00 81.25 81 ALA A C 1
ATOM 601 O O . ALA A 1 81 ? -15.767 25.281 13.996 1.00 81.25 81 ALA A O 1
ATOM 602 N N . LEU A 1 82 ? -16.376 25.613 11.860 1.00 81.31 82 LEU A N 1
ATOM 603 C CA . LEU A 1 82 ? -15.312 24.817 11.251 1.00 81.31 82 LEU A CA 1
ATOM 604 C C . LEU A 1 82 ? -14.375 25.707 10.435 1.00 81.31 82 LEU A C 1
ATOM 606 O O . LEU A 1 82 ? -14.800 26.649 9.776 1.00 81.31 82 LEU A O 1
ATOM 610 N N . SER A 1 83 ? -13.085 25.388 10.456 1.00 82.62 83 SER A N 1
ATOM 611 C CA . SER A 1 83 ? -12.062 26.051 9.644 1.00 82.62 83 SER A CA 1
ATOM 612 C C . SER A 1 83 ? -11.618 25.061 8.569 1.00 82.62 83 SER A C 1
ATOM 614 O O . SER A 1 83 ? -10.790 24.187 8.829 1.00 82.62 83 SER A O 1
ATOM 616 N N . LEU A 1 84 ? -12.250 25.121 7.391 1.00 81.00 84 LEU A N 1
ATOM 617 C CA . LEU A 1 84 ? -12.019 24.155 6.320 1.00 81.00 84 LEU A CA 1
ATOM 618 C C . LEU A 1 84 ? -10.698 24.455 5.609 1.00 81.00 84 LEU A C 1
ATOM 620 O O . LEU A 1 84 ? -10.624 25.324 4.741 1.00 81.00 84 LEU A O 1
ATOM 624 N N . THR A 1 85 ? -9.652 23.722 5.968 1.00 75.50 85 THR A N 1
ATOM 625 C CA . THR A 1 85 ? -8.341 23.768 5.314 1.00 75.50 85 THR A CA 1
ATOM 626 C C . THR A 1 85 ? -8.265 22.815 4.113 1.00 75.50 85 THR A C 1
ATOM 628 O O . THR A 1 85 ? -8.700 21.665 4.188 1.00 75.50 85 THR A O 1
ATOM 631 N N . SER A 1 86 ? -7.709 23.289 2.991 1.00 69.50 86 SER A N 1
ATOM 632 C CA . SER A 1 86 ? -7.420 22.486 1.785 1.00 69.50 86 SER A CA 1
ATOM 633 C C . SER A 1 86 ? -6.206 21.562 1.999 1.00 69.50 86 SER A C 1
ATOM 635 O O . SER A 1 86 ? -5.229 21.994 2.609 1.00 69.50 86 SER A O 1
ATOM 637 N N . ASP A 1 87 ? -6.214 20.333 1.453 1.00 67.06 87 ASP A N 1
ATOM 638 C CA . ASP A 1 87 ? -5.013 19.467 1.358 1.00 67.06 87 ASP A CA 1
ATOM 639 C C . ASP A 1 87 ? -3.995 19.953 0.307 1.00 67.06 87 ASP A C 1
ATOM 641 O O . ASP A 1 87 ? -2.968 19.311 0.078 1.00 67.06 87 ASP A O 1
ATOM 645 N N . GLY A 1 88 ? -4.273 21.082 -0.348 1.00 60.81 88 GLY A N 1
ATOM 646 C CA . GLY A 1 88 ? -3.443 21.654 -1.400 1.00 60.81 88 GLY A CA 1
ATOM 647 C C . GLY A 1 88 ? -3.757 21.123 -2.797 1.00 60.81 88 GLY A C 1
ATOM 648 O O . GLY A 1 88 ? -3.231 21.687 -3.755 1.00 60.81 88 GLY A O 1
ATOM 649 N N . TYR A 1 89 ? -4.626 20.113 -2.940 1.00 55.28 89 TYR A N 1
ATOM 650 C CA . TYR A 1 89 ? -5.074 19.652 -4.254 1.00 55.28 89 TYR A CA 1
ATOM 651 C C . TYR A 1 89 ? -6.246 20.488 -4.774 1.00 55.28 89 TYR A C 1
ATOM 653 O O . TYR A 1 89 ? -6.226 20.866 -5.944 1.00 55.28 89 TYR A O 1
ATOM 661 N N . ILE A 1 90 ? -7.252 20.804 -3.944 1.00 54.28 90 ILE A N 1
ATOM 662 C CA . ILE A 1 90 ? -8.438 21.574 -4.365 1.00 54.28 90 ILE A CA 1
ATOM 663 C C . ILE A 1 90 ? -9.044 22.353 -3.173 1.00 54.28 90 ILE A C 1
ATOM 665 O O . ILE A 1 90 ? -9.547 21.721 -2.247 1.00 54.28 90 ILE A O 1
ATOM 669 N N . PRO A 1 91 ? -9.101 23.706 -3.191 1.00 53.91 91 PRO A N 1
ATOM 670 C CA . PRO A 1 91 ? -8.414 24.634 -4.093 1.00 53.91 91 PRO A CA 1
ATOM 671 C C . PRO A 1 91 ? -6.893 24.662 -3.841 1.00 53.91 91 PRO A C 1
ATOM 673 O O . PRO A 1 91 ? -6.451 24.316 -2.738 1.00 53.91 91 PRO A O 1
ATOM 676 N N . PRO A 1 92 ? -6.082 25.087 -4.828 1.00 50.03 92 PRO A N 1
ATOM 677 C CA . PRO A 1 92 ? -4.644 25.218 -4.649 1.00 50.03 92 PRO A CA 1
ATOM 678 C C . PRO A 1 92 ? -4.363 26.266 -3.564 1.00 50.03 92 PRO A C 1
ATOM 680 O O . PRO A 1 92 ? -4.789 27.411 -3.681 1.00 50.03 92 PRO A O 1
ATOM 683 N N . VAL A 1 93 ? -3.592 25.867 -2.550 1.00 49.25 93 VAL A N 1
ATOM 684 C CA . VAL A 1 93 ? -2.991 26.708 -1.496 1.00 49.25 93 VAL A CA 1
ATOM 685 C C . VAL A 1 93 ? -3.906 27.112 -0.329 1.00 49.25 93 VAL A C 1
ATOM 687 O O . VAL A 1 93 ? -4.704 28.041 -0.432 1.00 49.25 93 VAL A O 1
ATOM 690 N N . GLY A 1 94 ? -3.683 26.454 0.823 1.00 57.28 94 GLY A N 1
ATOM 691 C CA . GLY A 1 94 ? -3.495 27.038 2.172 1.00 57.28 94 GLY A CA 1
ATOM 692 C C . GLY A 1 94 ? -4.574 27.938 2.781 1.00 57.28 94 GLY A C 1
ATOM 693 O O . GLY A 1 94 ? -4.427 28.387 3.914 1.00 57.28 94 GLY A O 1
ATOM 694 N N . THR A 1 95 ? -5.647 28.219 2.058 1.00 65.19 95 THR A N 1
ATOM 695 C CA . THR A 1 95 ? -6.691 29.131 2.498 1.00 65.19 95 THR A CA 1
ATOM 696 C C . THR A 1 95 ? -7.626 28.345 3.394 1.00 65.19 95 THR A C 1
ATOM 698 O O . THR A 1 95 ? -8.297 27.422 2.930 1.00 65.19 95 THR A O 1
ATOM 701 N N . SER A 1 96 ? -7.647 28.681 4.682 1.00 72.19 96 SER A N 1
ATOM 702 C CA . SER A 1 96 ? -8.693 28.169 5.556 1.00 72.19 96 SER A CA 1
ATOM 703 C C . SER A 1 96 ? -9.985 28.921 5.276 1.00 72.19 96 SER A C 1
ATOM 705 O O . SER A 1 96 ? -10.009 30.153 5.303 1.00 72.19 96 SER A O 1
ATOM 707 N N . ILE A 1 97 ? -11.055 28.186 4.993 1.00 75.94 97 ILE A N 1
ATOM 708 C CA . ILE A 1 97 ? -12.381 28.753 4.772 1.00 75.94 97 ILE A CA 1
ATOM 709 C C . ILE A 1 97 ? -13.161 28.584 6.078 1.00 75.94 97 ILE A C 1
ATOM 711 O O . ILE A 1 97 ? -13.528 27.455 6.411 1.00 75.94 97 ILE A O 1
ATOM 715 N N . PRO A 1 98 ? -13.419 29.660 6.842 1.00 78.94 98 PRO A N 1
ATOM 716 C CA . PRO A 1 98 ? -14.308 29.561 7.986 1.00 78.94 98 PRO A CA 1
ATOM 717 C C . PRO A 1 98 ? -15.719 29.260 7.482 1.00 78.94 98 PRO A C 1
ATOM 719 O O . PRO A 1 98 ? -16.268 29.987 6.651 1.00 78.94 98 PRO A O 1
ATOM 722 N N . VAL A 1 99 ? -16.298 28.179 7.985 1.00 78.06 99 VAL A N 1
ATOM 723 C CA . VAL A 1 99 ? -17.657 27.750 7.686 1.00 78.06 99 VAL A CA 1
ATOM 724 C C . VAL A 1 99 ? -18.413 27.617 8.990 1.00 78.06 99 VAL A C 1
ATOM 726 O O . VAL A 1 99 ? -17.939 27.025 9.957 1.00 78.06 99 VAL A O 1
ATOM 729 N N . GLU A 1 100 ? -19.613 28.172 8.999 1.00 79.19 100 GLU A N 1
ATOM 730 C CA . GLU A 1 100 ? -20.556 27.994 10.082 1.00 79.19 100 GLU A CA 1
ATOM 731 C C . GLU A 1 100 ? -21.673 27.072 9.597 1.00 79.19 100 GLU A C 1
ATOM 733 O O . GLU A 1 100 ? -22.376 27.393 8.640 1.00 79.19 100 GLU A O 1
ATOM 738 N N . VAL A 1 101 ? -21.825 25.917 10.239 1.00 75.81 101 VAL A N 1
ATOM 739 C CA . VAL A 1 101 ? -22.867 24.944 9.906 1.00 75.81 101 VAL A CA 1
ATOM 740 C C . VAL A 1 101 ? -23.891 24.933 11.027 1.00 75.81 101 VAL A C 1
ATOM 742 O O . VAL A 1 101 ? -23.561 24.645 12.175 1.00 75.81 101 VAL A O 1
ATOM 745 N N . VAL A 1 102 ? -25.144 25.234 10.695 1.00 74.38 102 VAL A N 1
ATOM 746 C CA . VAL A 1 102 ? -26.264 25.129 11.632 1.00 74.38 102 VAL A CA 1
ATOM 747 C C . VAL A 1 102 ? -27.005 23.827 11.350 1.00 74.38 102 VAL A C 1
ATOM 749 O O . VAL A 1 102 ? -27.629 23.666 10.305 1.00 74.38 102 VAL A O 1
ATOM 752 N N . LEU A 1 103 ? -26.934 22.892 12.292 1.00 72.81 103 LEU A N 1
ATOM 753 C CA . LEU A 1 103 ? -27.712 21.660 12.294 1.00 72.81 103 LEU A CA 1
ATOM 754 C C . LEU A 1 103 ? -29.027 21.937 13.032 1.00 72.81 103 LEU A C 1
ATOM 756 O O . LEU A 1 103 ? -29.038 22.075 14.256 1.00 72.81 103 LEU A O 1
ATOM 760 N N . ALA A 1 104 ? -30.132 22.052 12.296 1.00 67.81 104 ALA A N 1
ATOM 761 C CA . ALA A 1 104 ? -31.451 22.348 12.854 1.00 67.81 104 ALA A CA 1
ATOM 762 C C . ALA A 1 104 ? -32.366 21.113 12.794 1.00 67.81 104 ALA A C 1
ATOM 764 O O . ALA A 1 104 ? -33.243 20.995 11.946 1.00 67.81 104 ALA A O 1
ATOM 765 N N . GLY A 1 105 ? -32.149 20.176 13.720 1.00 53.44 105 GLY A N 1
ATOM 766 C CA . GLY A 1 105 ? -33.064 19.051 13.925 1.00 53.44 105 GLY A CA 1
ATOM 767 C C . GLY A 1 105 ? -33.150 18.105 12.727 1.00 53.44 105 GLY A C 1
ATOM 768 O O . GLY A 1 105 ? -34.229 17.860 12.191 1.00 53.44 105 GLY A O 1
ATOM 769 N N . LEU A 1 106 ? -32.006 17.581 12.274 1.00 54.06 106 LEU A N 1
ATOM 770 C CA . LEU A 1 106 ? -31.986 16.579 11.208 1.00 54.06 106 LEU A CA 1
ATOM 771 C C . LEU A 1 106 ? -32.727 15.321 11.682 1.00 54.06 106 LEU A C 1
ATOM 773 O O . LEU A 1 106 ? -32.267 14.625 12.585 1.00 54.06 106 LEU A O 1
ATOM 777 N N . THR A 1 107 ? -33.895 15.054 11.094 1.00 43.00 107 THR A N 1
ATOM 778 C CA . THR A 1 107 ? -34.752 13.920 11.458 1.00 43.00 107 THR A CA 1
ATOM 779 C C . THR A 1 107 ? -34.186 12.616 10.906 1.00 43.00 107 THR A C 1
ATOM 781 O O . THR A 1 107 ? -33.874 12.507 9.719 1.00 43.00 107 THR A O 1
ATOM 784 N N . TRP A 1 108 ? -34.107 11.602 11.762 1.00 42.12 108 TRP A N 1
ATOM 785 C CA . TRP A 1 108 ? -33.743 10.242 11.388 1.00 42.12 108 TRP A CA 1
ATOM 786 C C . TRP A 1 108 ? -34.822 9.601 10.495 1.00 42.12 108 TRP A C 1
ATOM 788 O O . TRP A 1 108 ? -36.005 9.599 10.832 1.00 42.12 108 TRP A O 1
ATOM 798 N N . LYS A 1 109 ? -34.413 9.017 9.363 1.00 38.31 109 LYS A N 1
ATOM 799 C CA . LYS A 1 109 ? -35.201 8.028 8.611 1.00 38.31 109 LYS A CA 1
ATOM 800 C C . LYS A 1 109 ? -34.325 6.801 8.397 1.00 38.31 109 LYS A C 1
ATOM 802 O O . LYS A 1 109 ? -33.534 6.760 7.460 1.00 38.31 109 LYS A O 1
ATOM 807 N N . GLY A 1 110 ? -34.415 5.823 9.291 1.00 34.38 110 GLY A N 1
ATOM 808 C CA . GLY A 1 110 ? -33.719 4.557 9.097 1.00 34.38 110 GLY A CA 1
ATOM 809 C C . GLY A 1 110 ? -34.401 3.705 8.032 1.00 34.38 110 GLY A C 1
ATOM 810 O O . GLY A 1 110 ? -35.580 3.382 8.158 1.00 34.38 110 GLY A O 1
ATOM 811 N N . THR A 1 111 ? -33.640 3.266 7.036 1.00 30.67 111 THR A N 1
ATOM 812 C CA . THR A 1 111 ? -33.827 1.940 6.441 1.00 30.67 111 THR A CA 1
ATOM 813 C C . THR A 1 111 ? -32.834 0.988 7.102 1.00 30.67 111 THR A C 1
ATOM 815 O O . THR A 1 111 ? -31.665 1.324 7.301 1.00 30.67 111 THR A O 1
ATOM 818 N N . ARG A 1 112 ? -33.300 -0.215 7.471 1.00 29.03 112 ARG A N 1
ATOM 819 C CA . ARG A 1 112 ? -32.404 -1.349 7.750 1.00 29.03 112 ARG A CA 1
ATOM 820 C C . ARG A 1 112 ? -31.532 -1.579 6.512 1.00 29.03 112 ARG A C 1
ATOM 822 O O . ARG A 1 112 ? -32.001 -1.362 5.398 1.00 29.03 112 ARG A O 1
ATOM 829 N N . SER A 1 113 ? -30.286 -2.004 6.718 1.00 28.19 113 SER A N 1
ATOM 830 C CA . SER A 1 113 ? -29.326 -2.328 5.654 1.00 28.19 113 SER A CA 1
ATOM 831 C C . SER A 1 113 ? -30.000 -3.084 4.497 1.00 28.19 113 SER A C 1
ATOM 833 O O . SER A 1 113 ? -30.477 -4.199 4.711 1.00 28.19 113 SER A O 1
ATOM 835 N N . GLY A 1 114 ? -30.069 -2.482 3.305 1.00 30.50 114 GLY A N 1
ATOM 836 C CA . GLY A 1 114 ? -30.671 -3.126 2.133 1.00 30.50 114 GLY A CA 1
ATOM 837 C C . GLY A 1 114 ? -30.991 -2.209 0.951 1.00 30.50 114 GLY A C 1
ATOM 838 O O . GLY A 1 114 ? -30.651 -2.565 -0.167 1.00 30.50 114 GLY A O 1
ATOM 839 N N . ASP A 1 115 ? -31.551 -1.016 1.171 1.00 26.97 115 ASP A N 1
ATOM 840 C CA . ASP A 1 115 ? -32.081 -0.200 0.064 1.00 26.97 115 ASP A CA 1
ATOM 841 C C . ASP A 1 115 ? -31.520 1.229 0.068 1.00 26.97 115 ASP A C 1
ATOM 843 O O . ASP A 1 115 ? -31.758 2.011 0.993 1.00 26.97 115 ASP A O 1
ATOM 847 N N . ALA A 1 116 ? -30.777 1.584 -0.985 1.00 27.02 116 ALA A N 1
ATOM 848 C CA . ALA A 1 116 ? -30.303 2.943 -1.235 1.00 27.02 116 ALA A CA 1
ATOM 849 C C . ALA A 1 116 ? -31.250 3.667 -2.207 1.00 27.02 116 ALA A C 1
ATOM 851 O O . ALA A 1 116 ? -31.410 3.249 -3.352 1.00 27.02 116 ALA A O 1
ATOM 852 N N . VAL A 1 117 ? -31.828 4.792 -1.775 1.00 26.97 117 VAL A N 1
ATOM 853 C CA . VAL A 1 117 ? -32.499 5.765 -2.654 1.00 26.97 117 VAL A CA 1
ATOM 854 C C . VAL A 1 117 ? -31.776 7.106 -2.531 1.00 26.97 117 VAL A C 1
ATOM 856 O O . VAL A 1 117 ? -31.526 7.596 -1.430 1.00 26.97 117 VAL A O 1
ATOM 859 N N . ALA A 1 118 ? -31.417 7.694 -3.672 1.00 29.89 118 ALA A N 1
ATOM 860 C CA . ALA A 1 118 ? -30.753 8.988 -3.755 1.00 29.89 118 ALA A CA 1
ATOM 861 C C . ALA A 1 118 ? -31.700 10.131 -3.339 1.00 29.89 118 ALA A C 1
ATOM 863 O O . ALA A 1 118 ? -32.818 10.221 -3.842 1.00 29.89 118 ALA A O 1
ATOM 864 N N . GLY A 1 119 ? -31.234 11.023 -2.455 1.00 30.97 119 GLY A N 1
ATOM 865 C CA . GLY A 1 119 ? -31.909 12.293 -2.137 1.00 30.97 119 GLY A CA 1
ATOM 866 C C . GLY A 1 119 ? -32.276 12.534 -0.667 1.00 30.97 119 GLY A C 1
ATOM 867 O O . GLY A 1 119 ? -32.815 13.590 -0.351 1.00 30.97 119 GLY A O 1
ATOM 868 N N . SER A 1 120 ? -31.966 11.617 0.251 1.00 31.14 120 SER A N 1
ATOM 869 C CA . SER A 1 120 ? -32.207 11.785 1.693 1.00 31.14 120 SER A CA 1
ATOM 870 C C . SER A 1 120 ? -30.991 11.375 2.519 1.00 31.14 120 SER A C 1
ATOM 872 O O . SER A 1 120 ? -30.215 10.532 2.080 1.00 31.14 120 SER A O 1
ATOM 874 N N . ALA A 1 121 ? -30.832 11.950 3.716 1.00 32.97 121 ALA A N 1
ATOM 875 C CA . ALA A 1 121 ? -29.817 11.537 4.683 1.00 32.97 121 ALA A CA 1
ATOM 876 C C . ALA A 1 121 ? -29.957 10.034 4.992 1.00 32.97 121 ALA A C 1
ATOM 878 O O . ALA A 1 121 ? -30.857 9.620 5.717 1.00 32.97 121 ALA A O 1
ATOM 879 N N . THR A 1 122 ? -29.090 9.210 4.409 1.00 34.00 122 THR A N 1
ATOM 880 C CA . THR A 1 122 ? -28.997 7.777 4.700 1.00 34.00 122 THR A CA 1
ATOM 881 C C . THR A 1 122 ? -28.025 7.584 5.858 1.00 34.00 122 THR A C 1
ATOM 883 O O . THR A 1 122 ? -26.867 7.988 5.764 1.00 34.00 122 THR A O 1
ATOM 886 N N . SER A 1 123 ? -28.483 6.976 6.951 1.00 37.06 123 SER A N 1
ATOM 887 C CA . SER A 1 123 ? -27.647 6.632 8.107 1.00 37.06 123 SER A CA 1
ATOM 888 C C . SER A 1 123 ? -27.674 5.122 8.330 1.00 37.06 123 SER A C 1
ATOM 890 O O . SER A 1 123 ? -28.733 4.502 8.260 1.00 37.06 123 SER A O 1
ATOM 892 N N . ALA A 1 124 ? -26.504 4.531 8.579 1.00 36.44 124 ALA A N 1
ATOM 893 C CA . ALA A 1 124 ? -26.366 3.142 8.998 1.00 36.44 124 ALA A CA 1
ATOM 894 C C . ALA A 1 124 ? -26.227 3.091 10.526 1.00 36.44 124 ALA A C 1
ATOM 896 O O . ALA A 1 124 ? -25.428 3.821 11.110 1.00 36.44 124 ALA A O 1
ATOM 897 N N . TRP A 1 125 ? -27.025 2.239 11.164 1.00 31.95 125 TRP A N 1
ATOM 898 C CA . TRP A 1 125 ? -26.932 1.913 12.586 1.00 31.95 125 TRP A CA 1
ATOM 899 C C . TRP A 1 125 ? -25.888 0.803 12.771 1.00 31.95 125 TRP A C 1
ATOM 901 O O . TRP A 1 125 ? -25.981 -0.227 12.108 1.00 31.95 125 TRP A O 1
ATOM 911 N N . SER A 1 126 ? -24.946 0.957 13.703 1.00 42.19 126 SER A N 1
ATOM 912 C CA . SER A 1 126 ? -24.214 -0.183 14.270 1.00 42.19 126 SER A CA 1
ATOM 913 C C . SER A 1 126 ? -24.187 -0.055 15.794 1.00 42.19 126 SER A C 1
ATOM 915 O O . SER A 1 126 ? -23.248 0.489 16.366 1.00 42.19 126 SER A O 1
ATOM 917 N N . SER A 1 127 ? -25.245 -0.523 16.458 1.00 38.28 127 SER A N 1
ATOM 918 C CA . SER A 1 127 ? -25.258 -0.725 17.917 1.00 38.28 127 SER A CA 1
ATOM 919 C C . SER A 1 127 ? -24.593 -2.043 18.338 1.00 38.28 127 SER A C 1
ATOM 921 O O . SER A 1 127 ? -24.581 -2.390 19.515 1.00 38.28 127 SER A O 1
ATOM 923 N N . ALA A 1 128 ? -24.060 -2.818 17.393 1.00 48.62 128 ALA A N 1
ATOM 924 C CA . ALA A 1 128 ? -23.471 -4.111 17.688 1.00 48.62 128 ALA A CA 1
ATOM 925 C C . ALA A 1 128 ? -22.030 -3.938 18.174 1.00 48.62 128 ALA A C 1
ATOM 927 O O . ALA A 1 128 ? -21.252 -3.193 17.573 1.00 48.62 128 ALA A O 1
ATOM 928 N N . ALA A 1 129 ? -21.672 -4.674 19.230 1.00 60.47 129 ALA A N 1
ATOM 929 C CA . ALA A 1 129 ? -20.284 -5.020 19.502 1.00 60.47 129 ALA A CA 1
ATOM 930 C C . ALA A 1 129 ? -19.585 -5.347 18.173 1.00 60.47 129 ALA A C 1
ATOM 932 O O . ALA A 1 129 ? -20.142 -6.081 17.350 1.00 60.47 129 ALA A O 1
ATOM 933 N N . LEU A 1 130 ? -18.416 -4.746 17.937 1.00 65.81 130 LEU A N 1
ATOM 934 C CA . LEU A 1 130 ? -17.696 -4.971 16.691 1.00 65.81 130 LEU A CA 1
ATOM 935 C C . LEU A 1 130 ? -17.448 -6.486 16.528 1.00 65.81 130 LEU A C 1
ATOM 937 O O . LEU A 1 130 ? -17.109 -7.145 17.515 1.00 65.81 130 LEU A O 1
ATOM 941 N N . PRO A 1 131 ? -17.658 -7.051 15.327 1.00 70.88 131 PRO A N 1
ATOM 942 C CA . PRO A 1 131 ? -17.503 -8.485 15.099 1.00 70.88 131 PRO A CA 1
ATOM 943 C C . PRO A 1 131 ? -16.074 -8.923 15.423 1.00 70.88 131 PRO A C 1
ATOM 945 O O . PRO A 1 131 ? -15.139 -8.232 15.065 1.00 70.88 131 PRO A O 1
ATOM 948 N N . ASP A 1 132 ? -15.887 -10.064 16.076 1.00 73.88 132 ASP A N 1
ATOM 949 C CA . ASP A 1 132 ? -14.562 -10.583 16.432 1.00 73.88 132 ASP A CA 1
ATOM 950 C C . ASP A 1 132 ? -14.244 -11.810 15.555 1.00 73.88 132 ASP A C 1
ATOM 952 O O . ASP A 1 132 ? -15.073 -12.726 15.507 1.00 73.88 132 ASP A O 1
ATOM 956 N N . PRO A 1 133 ? -13.097 -11.873 14.846 1.00 84.25 133 PRO A N 1
ATOM 957 C CA . PRO A 1 133 ? -11.980 -10.918 14.823 1.00 84.25 133 PRO A CA 1
ATOM 958 C C . PRO A 1 133 ? -12.183 -9.708 13.893 1.00 84.25 133 PRO A C 1
ATOM 960 O O . PRO A 1 133 ? -12.937 -9.766 12.920 1.00 84.25 133 PRO A O 1
ATOM 963 N N . LEU A 1 134 ? -11.431 -8.635 14.159 1.00 86.56 134 LEU A N 1
ATOM 964 C CA . LEU A 1 134 ? -11.309 -7.435 13.325 1.00 86.56 134 LEU A CA 1
ATOM 965 C C . LEU A 1 134 ? -9.887 -7.247 12.826 1.00 86.56 134 LEU A C 1
ATOM 967 O O . LEU A 1 134 ? -8.917 -7.607 13.490 1.00 86.56 134 LEU A O 1
ATOM 971 N N . ARG A 1 135 ? -9.754 -6.517 11.724 1.00 88.75 135 ARG A N 1
ATOM 972 C CA . ARG A 1 135 ? -8.489 -5.938 11.296 1.00 88.75 135 ARG A CA 1
ATOM 973 C C . ARG A 1 135 ? -8.664 -4.486 10.890 1.00 88.75 135 ARG A C 1
ATOM 975 O O . ARG A 1 135 ? -9.326 -4.179 9.901 1.00 88.75 135 ARG A O 1
ATOM 982 N N . PHE A 1 136 ? -8.020 -3.595 11.633 1.00 90.75 136 PHE A N 1
ATOM 983 C CA . PHE A 1 136 ? -7.937 -2.177 11.308 1.00 90.75 136 PHE A CA 1
ATOM 984 C C . PHE A 1 136 ? -6.729 -1.922 10.407 1.00 90.75 136 PHE A C 1
ATOM 986 O O . PHE A 1 136 ? -5.614 -2.344 10.714 1.00 90.75 136 PHE A O 1
ATOM 993 N N . THR A 1 137 ? -6.932 -1.187 9.318 1.00 92.75 137 THR A N 1
ATOM 994 C CA . THR A 1 137 ? -5.855 -0.603 8.510 1.00 92.75 137 THR A CA 1
ATOM 995 C C . THR A 1 137 ? -5.947 0.908 8.629 1.00 92.75 137 THR A C 1
ATOM 997 O O . THR A 1 137 ? -6.844 1.513 8.058 1.00 92.75 137 THR A O 1
ATOM 1000 N N . ILE A 1 138 ? -5.040 1.513 9.392 1.00 94.25 138 ILE A N 1
ATOM 1001 C CA . ILE A 1 138 ? -5.057 2.922 9.787 1.00 94.25 138 ILE A CA 1
ATOM 1002 C C . ILE A 1 138 ? -3.952 3.667 9.041 1.00 94.25 138 ILE A C 1
ATOM 1004 O O . ILE A 1 138 ? -2.767 3.455 9.259 1.00 94.25 138 ILE A O 1
ATOM 1008 N N . HIS A 1 139 ? -4.329 4.588 8.178 1.00 93.44 139 HIS A N 1
ATOM 1009 C CA . HIS A 1 139 ? -3.457 5.536 7.507 1.00 93.44 139 HIS A CA 1
ATOM 1010 C C . HIS A 1 139 ? -3.328 6.804 8.354 1.00 93.44 139 HIS A C 1
ATOM 1012 O O . HIS A 1 139 ? -4.200 7.670 8.292 1.00 93.44 139 HIS A O 1
ATOM 1018 N N . GLY A 1 140 ? -2.260 6.913 9.146 1.00 92.50 140 GLY A N 1
ATOM 1019 C CA . GLY A 1 140 ? -1.957 8.100 9.947 1.00 92.50 140 GLY A CA 1
ATOM 1020 C C . GLY A 1 140 ? -1.040 9.064 9.204 1.00 92.50 140 GLY A C 1
ATOM 1021 O O . GLY A 1 140 ? 0.042 8.672 8.772 1.00 92.50 140 GLY A O 1
ATOM 1022 N N . ASP A 1 141 ? -1.460 10.312 9.046 1.00 89.38 141 ASP A N 1
ATOM 1023 C CA . ASP A 1 141 ? -0.632 11.400 8.534 1.00 89.38 141 ASP A CA 1
ATOM 1024 C C . ASP A 1 141 ? 0.350 11.883 9.618 1.00 89.38 141 ASP A C 1
ATOM 1026 O O . ASP A 1 141 ? 0.140 11.672 10.808 1.00 89.38 141 ASP A O 1
ATOM 1030 N N . ASN A 1 142 ? 1.452 12.522 9.217 1.00 87.12 142 ASN A N 1
ATOM 1031 C CA . ASN A 1 142 ? 2.484 13.018 10.139 1.00 87.12 142 ASN A CA 1
ATOM 1032 C C . ASN A 1 142 ? 3.096 11.972 11.096 1.00 87.12 142 ASN A C 1
ATOM 1034 O O . ASN A 1 142 ? 3.587 12.306 12.174 1.00 87.12 142 ASN A O 1
ATOM 1038 N N . CYS A 1 143 ? 3.130 10.703 10.688 1.00 89.38 143 CYS A N 1
ATOM 1039 C CA . CYS A 1 143 ? 3.742 9.632 11.474 1.00 89.38 143 CYS A CA 1
ATOM 1040 C C . CYS A 1 143 ? 5.242 9.441 11.189 1.00 89.38 143 CYS A C 1
ATOM 1042 O O . CYS A 1 143 ? 5.959 8.938 12.051 1.00 89.38 143 CYS A O 1
ATOM 1044 N N . VAL A 1 144 ? 5.733 9.814 9.993 1.00 86.75 144 VAL A N 1
ATOM 1045 C CA . VAL A 1 144 ? 7.153 9.675 9.603 1.00 86.75 144 VAL A CA 1
ATOM 1046 C C . VAL A 1 144 ? 7.784 10.998 9.175 1.00 86.75 144 VAL A C 1
ATOM 1048 O O . VAL A 1 144 ? 7.459 11.538 8.129 1.00 86.75 144 VAL A O 1
ATOM 1051 N N . PHE A 1 145 ? 8.773 11.488 9.896 1.00 82.19 145 PHE A N 1
ATOM 1052 C CA . PHE A 1 145 ? 9.568 12.656 9.590 1.00 82.19 145 PHE A CA 1
ATOM 1053 C C . PHE A 1 145 ? 10.822 12.265 8.812 1.00 82.19 145 PHE A C 1
ATOM 1055 O O . PHE A 1 145 ? 11.613 11.426 9.236 1.00 82.19 145 PHE A O 1
ATOM 1062 N N . PHE A 1 146 ? 11.024 12.911 7.669 1.00 73.88 146 PHE A N 1
ATOM 1063 C CA . PHE A 1 146 ? 12.277 12.821 6.933 1.00 73.88 146 PHE A CA 1
ATOM 1064 C C . PHE A 1 146 ? 12.992 14.163 7.060 1.00 73.88 146 PHE A C 1
ATOM 1066 O O . PHE A 1 146 ? 12.473 15.151 6.531 1.00 73.88 146 PHE A O 1
ATOM 1073 N N . PRO A 1 147 ? 14.194 14.214 7.661 1.00 68.31 147 PRO A N 1
ATOM 1074 C CA . PRO A 1 147 ? 14.934 15.465 7.838 1.00 68.31 147 PRO A CA 1
ATOM 1075 C C . PRO A 1 147 ? 15.061 16.292 6.549 1.00 68.31 147 PRO A C 1
ATOM 1077 O O . PRO A 1 147 ? 14.939 17.514 6.572 1.00 68.31 147 PRO A O 1
ATOM 1080 N N . LYS A 1 148 ? 15.200 15.619 5.397 1.00 69.69 148 LYS A N 1
ATOM 1081 C CA . LYS A 1 148 ? 15.323 16.243 4.068 1.00 69.69 148 LYS A CA 1
ATOM 1082 C C . LYS A 1 148 ? 14.093 17.02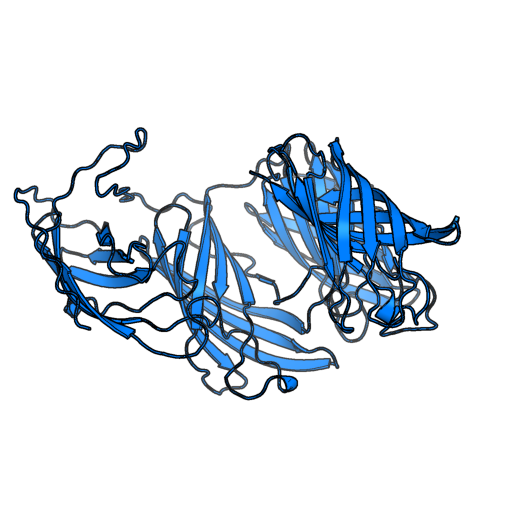7 3.586 1.00 69.69 148 LYS A C 1
ATOM 1084 O O . LYS A 1 148 ? 14.197 17.742 2.595 1.00 69.69 148 LYS A O 1
ATOM 1089 N N . HIS A 1 149 ? 12.927 16.873 4.212 1.00 67.06 149 HIS A N 1
ATOM 1090 C CA . HIS A 1 149 ? 11.694 17.553 3.791 1.00 67.06 149 HIS A CA 1
ATOM 1091 C C . HIS A 1 149 ? 11.371 18.806 4.618 1.00 67.06 149 HIS A C 1
ATOM 1093 O O . HIS A 1 149 ? 10.429 19.524 4.278 1.00 67.06 149 HIS A O 1
ATOM 1099 N N . GLY A 1 150 ? 12.198 19.118 5.621 1.00 59.91 150 GLY A N 1
ATOM 1100 C CA . GLY A 1 150 ? 11.994 20.238 6.535 1.00 59.91 150 GLY A CA 1
ATOM 1101 C C . GLY A 1 150 ? 10.952 19.938 7.623 1.00 59.91 150 GLY A C 1
ATOM 1102 O O . GLY A 1 150 ? 10.182 18.985 7.489 1.00 59.91 150 GLY A O 1
ATOM 1103 N N . PRO A 1 151 ? 10.940 20.727 8.714 1.00 56.69 151 PRO A N 1
ATOM 1104 C CA . PRO A 1 151 ? 9.988 20.588 9.820 1.00 56.69 151 PRO A CA 1
ATOM 1105 C C . PRO A 1 151 ? 8.530 20.635 9.328 1.00 56.69 151 PRO A C 1
ATOM 1107 O O . PRO A 1 151 ? 8.213 21.360 8.387 1.00 56.69 151 PRO A O 1
ATOM 1110 N N . GLY A 1 152 ? 7.652 19.830 9.938 1.00 55.66 152 GLY A N 1
ATOM 1111 C CA . GLY A 1 152 ? 6.208 19.814 9.650 1.00 55.66 152 GLY A CA 1
ATOM 1112 C C . GLY A 1 152 ? 5.760 19.003 8.424 1.00 55.66 152 GLY A C 1
ATOM 1113 O O . GLY A 1 152 ? 4.566 18.809 8.231 1.00 55.66 152 GLY A O 1
ATOM 1114 N N . LYS A 1 153 ? 6.673 18.469 7.599 1.00 65.44 153 LYS A N 1
ATOM 1115 C CA . LYS A 1 153 ? 6.314 17.612 6.447 1.00 65.44 153 LYS A CA 1
ATOM 1116 C C . LYS A 1 153 ? 6.432 16.131 6.779 1.00 65.44 153 LYS A C 1
ATOM 1118 O O . LYS A 1 153 ? 7.219 15.400 6.169 1.00 65.44 153 LYS A O 1
ATOM 1123 N N . GLY A 1 154 ? 5.669 15.698 7.776 1.00 71.62 154 GLY A N 1
ATOM 1124 C CA . GLY A 1 154 ? 5.559 14.283 8.080 1.00 71.62 154 GLY A CA 1
ATOM 1125 C C . GLY A 1 154 ? 4.888 13.528 6.924 1.00 71.62 154 GLY A C 1
ATOM 1126 O O . GLY A 1 154 ? 3.981 14.018 6.257 1.00 71.62 154 GLY A O 1
ATOM 1127 N N . ARG A 1 155 ? 5.368 12.324 6.636 1.00 83.88 155 ARG A N 1
ATOM 1128 C CA . ARG A 1 155 ? 4.744 11.379 5.720 1.00 83.88 155 ARG A CA 1
ATOM 1129 C C . ARG A 1 155 ? 3.801 10.465 6.487 1.00 83.88 155 ARG A C 1
ATOM 1131 O O . ARG A 1 155 ? 3.962 10.216 7.683 1.00 83.88 155 ARG A O 1
ATOM 1138 N N . ARG A 1 156 ? 2.836 9.937 5.748 1.00 89.56 156 ARG A N 1
ATOM 1139 C CA . ARG A 1 156 ? 1.864 8.970 6.238 1.00 89.56 156 ARG A CA 1
ATOM 1140 C C . ARG A 1 156 ? 2.526 7.653 6.645 1.00 89.56 156 ARG A C 1
ATOM 1142 O O . ARG A 1 156 ? 3.388 7.172 5.929 1.00 89.56 156 ARG A O 1
ATOM 1149 N N . MET A 1 157 ? 2.091 7.035 7.732 1.00 92.00 157 MET A N 1
ATOM 1150 C CA . MET A 1 157 ? 2.387 5.637 8.059 1.00 92.00 157 MET A CA 1
ATOM 1151 C C . MET A 1 157 ? 1.083 4.857 7.984 1.00 92.00 157 MET A C 1
ATOM 1153 O O . MET A 1 157 ? 0.050 5.340 8.447 1.00 92.00 157 MET A O 1
ATOM 1157 N N . THR A 1 158 ? 1.118 3.658 7.412 1.00 93.00 158 THR A N 1
ATOM 1158 C CA . THR A 1 158 ? -0.014 2.741 7.544 1.00 93.00 158 THR A CA 1
ATOM 1159 C C . THR A 1 158 ? 0.257 1.807 8.711 1.00 93.00 158 THR A C 1
ATOM 1161 O O . THR A 1 158 ? 1.297 1.164 8.767 1.00 93.00 158 THR A O 1
ATOM 1164 N N . VAL A 1 159 ? -0.672 1.737 9.649 1.00 92.88 159 VAL A N 1
ATOM 1165 C CA . VAL A 1 159 ? -0.654 0.819 10.778 1.00 92.88 159 VAL A CA 1
ATOM 1166 C C . VAL A 1 159 ? -1.698 -0.248 10.525 1.00 92.88 159 VAL A C 1
ATOM 1168 O O . VAL A 1 159 ? -2.846 0.068 10.227 1.00 92.88 159 VAL A O 1
ATOM 1171 N N . VAL A 1 160 ? -1.317 -1.508 10.667 1.00 90.62 160 VAL A N 1
ATOM 1172 C CA . VAL A 1 160 ? -2.270 -2.612 10.634 1.00 90.62 160 VAL A CA 1
ATOM 1173 C C . VAL A 1 160 ? -2.386 -3.183 12.035 1.00 90.62 160 VAL A C 1
ATOM 1175 O O . VAL A 1 160 ? -1.387 -3.582 12.634 1.00 90.62 160 VAL A O 1
ATOM 1178 N N . VAL A 1 161 ? -3.610 -3.159 12.555 1.00 89.44 161 VAL A N 1
ATOM 1179 C CA . VAL A 1 161 ? -3.953 -3.554 13.917 1.00 89.44 161 VAL A CA 1
ATOM 1180 C C . VAL A 1 161 ? -5.030 -4.625 13.840 1.00 89.44 161 VAL A C 1
ATOM 1182 O O . VAL A 1 161 ? -6.208 -4.307 13.683 1.00 89.44 161 VAL A O 1
ATOM 1185 N N . PRO A 1 162 ? -4.663 -5.899 13.913 1.00 84.06 162 PRO A N 1
ATOM 1186 C CA . PRO A 1 162 ? -5.645 -6.944 14.073 1.00 84.06 162 PRO A CA 1
ATOM 1187 C C . PRO A 1 162 ? -6.061 -7.051 15.534 1.00 84.06 162 PRO A C 1
ATOM 1189 O O . PRO A 1 162 ? -5.249 -6.885 16.446 1.00 84.06 162 PRO A O 1
ATOM 1192 N N . VAL A 1 163 ? -7.338 -7.319 15.755 1.00 82.12 163 VAL A N 1
ATOM 1193 C CA . VAL A 1 163 ? -7.937 -7.499 17.069 1.00 82.12 163 VAL A CA 1
ATOM 1194 C C . VAL A 1 163 ? -8.681 -8.821 17.056 1.00 82.12 163 VAL A C 1
ATOM 1196 O O . VAL A 1 163 ? -9.544 -9.047 16.214 1.00 82.12 163 VAL A O 1
ATOM 1199 N N . ALA A 1 164 ? -8.321 -9.695 17.985 1.00 78.25 164 ALA A N 1
ATOM 1200 C CA . ALA A 1 164 ? -8.984 -10.968 18.199 1.00 78.25 164 ALA A CA 1
ATOM 1201 C C . ALA A 1 164 ? -9.195 -11.159 19.700 1.00 78.25 164 ALA A C 1
ATOM 1203 O O . ALA A 1 164 ? -8.271 -10.928 20.490 1.00 78.25 164 ALA A O 1
ATOM 1204 N N . GLN A 1 165 ? -10.394 -11.582 20.097 1.00 76.81 165 GLN A N 1
ATOM 1205 C CA . GLN A 1 165 ? -10.784 -11.787 21.494 1.00 76.81 165 GLN A CA 1
ATOM 1206 C C . GLN A 1 165 ? -10.595 -10.518 22.340 1.00 76.81 165 GLN A C 1
ATOM 1208 O O . GLN A 1 165 ? -10.159 -10.568 23.488 1.00 76.81 165 GLN A O 1
ATOM 1213 N N . GLY A 1 166 ? -10.875 -9.355 21.742 1.00 72.25 166 GLY A N 1
ATOM 1214 C CA . GLY A 1 166 ? -10.757 -8.047 22.396 1.00 72.25 166 GLY A CA 1
ATOM 1215 C C . GLY A 1 166 ? -9.323 -7.556 22.642 1.00 72.25 166 GLY A C 1
ATOM 1216 O O . GLY A 1 166 ? -9.150 -6.495 23.240 1.00 72.25 166 GLY A O 1
ATOM 1217 N N . ALA A 1 167 ? -8.301 -8.277 22.174 1.00 74.50 167 ALA A N 1
ATOM 1218 C CA . ALA A 1 167 ? -6.899 -7.880 22.280 1.00 74.50 167 ALA A CA 1
ATOM 1219 C C . ALA A 1 167 ? -6.281 -7.677 20.893 1.00 74.50 167 ALA A C 1
ATOM 1221 O O . ALA A 1 167 ? -6.589 -8.419 19.959 1.00 74.50 167 ALA A O 1
ATOM 1222 N N . ALA A 1 168 ? -5.396 -6.686 20.756 1.00 81.31 168 ALA A N 1
ATOM 1223 C CA . ALA A 1 168 ? -4.589 -6.562 19.550 1.00 81.31 168 ALA A CA 1
ATOM 1224 C C . ALA A 1 168 ? -3.422 -7.546 19.561 1.00 81.31 168 ALA A C 1
ATOM 1226 O O . ALA A 1 168 ? -2.762 -7.731 20.584 1.00 81.31 168 ALA A O 1
ATOM 1227 N N . HIS A 1 169 ? -3.138 -8.123 18.400 1.00 75.50 169 HIS A N 1
ATOM 1228 C CA . HIS A 1 169 ? -2.024 -9.051 18.200 1.00 75.50 169 HIS A CA 1
ATOM 1229 C C . HIS A 1 169 ? -1.141 -8.525 17.064 1.00 75.50 169 HIS A C 1
ATOM 1231 O O . HIS A 1 169 ? -1.627 -7.810 16.207 1.00 75.50 169 HIS A O 1
ATOM 1237 N N . ALA A 1 170 ? 0.161 -8.813 17.048 1.00 78.88 170 ALA A N 1
ATOM 1238 C CA . ALA A 1 170 ? 1.024 -8.591 15.872 1.00 78.88 170 ALA A CA 1
ATOM 1239 C C . ALA A 1 170 ? 0.875 -7.228 15.132 1.00 78.88 170 ALA A C 1
ATOM 1241 O O . ALA A 1 170 ? 0.872 -7.185 13.900 1.00 78.88 170 ALA A O 1
ATOM 1242 N N . VAL A 1 171 ? 0.755 -6.107 15.861 1.00 86.25 171 VAL A N 1
ATOM 1243 C CA . VAL A 1 171 ? 0.645 -4.772 15.243 1.00 86.25 171 VAL A CA 1
ATOM 1244 C C . VAL A 1 171 ? 1.853 -4.521 14.343 1.00 86.25 171 VAL A C 1
ATOM 1246 O O . VAL A 1 171 ? 2.994 -4.714 14.764 1.00 86.25 171 VAL A O 1
ATOM 1249 N N . ARG A 1 172 ? 1.611 -4.061 13.111 1.00 87.69 172 ARG A N 1
ATOM 1250 C CA . ARG A 1 172 ? 2.675 -3.793 12.134 1.00 87.69 172 ARG A CA 1
ATOM 1251 C C . ARG A 1 172 ? 2.573 -2.405 11.525 1.00 87.69 172 ARG A C 1
ATOM 1253 O O . ARG A 1 172 ? 1.490 -1.833 11.388 1.00 87.69 172 ARG A O 1
ATOM 1260 N N . LEU A 1 173 ? 3.727 -1.900 11.109 1.00 88.38 173 LEU A N 1
ATOM 1261 C CA . LEU A 1 173 ? 3.886 -0.608 10.460 1.00 88.38 173 LEU A CA 1
ATOM 1262 C C . LEU A 1 173 ? 4.306 -0.818 9.009 1.00 88.38 173 LEU A C 1
ATOM 1264 O O . LEU A 1 173 ? 5.228 -1.572 8.721 1.00 88.38 173 LEU A O 1
ATOM 1268 N N . VAL A 1 174 ? 3.617 -0.145 8.096 1.00 87.44 174 VAL A N 1
ATOM 1269 C CA . VAL A 1 174 ? 3.894 -0.146 6.662 1.00 87.44 174 VAL A CA 1
ATOM 1270 C C . VAL A 1 174 ? 4.291 1.278 6.268 1.00 87.44 174 VAL A C 1
ATOM 1272 O O . VAL A 1 174 ? 3.419 2.157 6.180 1.00 87.44 174 VAL A O 1
ATOM 1275 N N . PRO A 1 175 ? 5.600 1.521 6.061 1.00 85.81 175 PRO A N 1
ATOM 1276 C CA . PRO A 1 175 ? 6.133 2.823 5.692 1.00 85.81 175 PRO A CA 1
ATOM 1277 C C . PRO A 1 175 ? 5.463 3.432 4.453 1.00 85.81 175 PRO A C 1
ATOM 1279 O O . PRO A 1 175 ? 4.986 2.707 3.577 1.00 85.81 175 PRO A O 1
ATOM 1282 N N . PRO A 1 176 ? 5.461 4.771 4.330 1.00 80.62 176 PRO A N 1
ATOM 1283 C CA . PRO A 1 176 ? 5.005 5.431 3.118 1.00 80.62 176 PRO A CA 1
ATOM 1284 C C . PRO A 1 176 ? 5.940 5.113 1.961 1.00 80.62 176 PRO A C 1
ATOM 1286 O O . PRO A 1 176 ? 7.161 5.256 2.078 1.00 80.62 176 PRO A O 1
ATOM 1289 N N . GLY A 1 177 ? 5.359 4.814 0.808 1.00 76.38 177 GLY A N 1
ATOM 1290 C CA . GLY A 1 177 ? 6.133 4.589 -0.396 1.00 76.38 177 GLY A CA 1
ATOM 1291 C C . GLY A 1 177 ? 5.433 3.668 -1.370 1.00 76.38 177 GLY A C 1
ATOM 1292 O O . GLY A 1 177 ? 4.288 3.263 -1.164 1.00 76.38 177 GLY A O 1
ATOM 1293 N N . SER A 1 178 ? 6.149 3.355 -2.441 1.00 75.25 178 SER A N 1
ATOM 1294 C CA . SER A 1 178 ? 5.777 2.230 -3.290 1.00 75.25 178 SER A CA 1
ATOM 1295 C C . SER A 1 178 ? 6.319 0.936 -2.673 1.00 75.25 178 SER A C 1
ATOM 1297 O O . SER A 1 178 ? 7.253 0.999 -1.869 1.00 75.25 178 SER A O 1
ATOM 1299 N N . PRO A 1 179 ? 5.811 -0.241 -3.074 1.00 77.62 179 PRO A N 1
ATOM 1300 C CA . PRO A 1 179 ? 6.355 -1.526 -2.633 1.00 77.62 179 PRO A CA 1
ATOM 1301 C C . PRO A 1 179 ? 7.848 -1.705 -2.921 1.00 77.62 179 PRO A C 1
ATOM 1303 O O . PRO A 1 179 ? 8.450 -2.620 -2.385 1.00 77.62 179 PRO A O 1
ATOM 1306 N N . THR A 1 180 ? 8.446 -0.868 -3.768 1.00 76.75 180 THR A N 1
ATOM 1307 C CA . THR A 1 180 ? 9.869 -0.911 -4.119 1.00 76.75 180 THR A CA 1
ATOM 1308 C C . THR A 1 180 ? 10.647 0.318 -3.645 1.00 76.75 180 THR A C 1
ATOM 1310 O O . THR A 1 180 ? 11.855 0.361 -3.777 1.00 76.75 180 THR A O 1
ATOM 1313 N N . ASP A 1 181 ? 9.987 1.351 -3.127 1.00 77.19 181 ASP A N 1
ATOM 1314 C CA . ASP A 1 181 ? 10.657 2.592 -2.725 1.00 77.19 181 ASP A CA 1
ATOM 1315 C C . ASP A 1 181 ? 10.037 3.103 -1.437 1.00 77.19 181 ASP A C 1
ATOM 1317 O O . ASP A 1 181 ? 9.010 3.792 -1.449 1.00 77.19 181 ASP A O 1
ATOM 1321 N N . THR A 1 182 ? 10.673 2.744 -0.328 1.00 78.62 182 THR A N 1
ATOM 1322 C CA . THR A 1 182 ? 10.383 3.296 0.988 1.00 78.62 182 THR A CA 1
ATOM 1323 C C . THR A 1 182 ? 11.639 3.946 1.542 1.00 78.62 182 THR A C 1
ATOM 1325 O O . THR A 1 182 ? 12.735 3.388 1.513 1.00 78.62 182 THR A O 1
ATOM 1328 N N . GLY A 1 183 ? 11.477 5.145 2.098 1.00 79.88 183 GLY A N 1
ATOM 1329 C CA . GLY A 1 183 ? 12.588 5.864 2.717 1.00 79.88 183 GLY A CA 1
ATOM 1330 C C . GLY A 1 183 ? 12.991 5.320 4.092 1.00 79.88 183 GLY A C 1
ATOM 1331 O O . GLY A 1 183 ? 13.956 5.818 4.667 1.00 79.88 183 GLY A O 1
ATOM 1332 N N . CYS A 1 184 ? 12.251 4.362 4.652 1.00 84.06 184 CYS A N 1
ATOM 1333 C CA . CYS A 1 184 ? 12.507 3.800 5.973 1.00 84.06 184 CYS A CA 1
ATOM 1334 C C . CYS A 1 184 ? 11.887 2.405 6.137 1.00 84.06 184 CYS A C 1
ATOM 1336 O O . CYS A 1 184 ? 11.014 2.009 5.366 1.00 84.06 184 CYS A O 1
ATOM 1338 N N . SER A 1 185 ? 12.317 1.687 7.172 1.00 84.50 185 SER A N 1
ATOM 1339 C CA . SER A 1 185 ? 11.573 0.589 7.793 1.00 84.50 185 SER A CA 1
ATOM 1340 C C . SER A 1 185 ? 11.095 0.998 9.181 1.00 84.50 185 SER A C 1
ATOM 1342 O O . SER A 1 185 ? 11.597 1.966 9.760 1.00 84.50 185 SER A O 1
ATOM 1344 N N . ALA A 1 186 ? 10.104 0.289 9.713 1.00 86.62 186 ALA A N 1
ATOM 1345 C CA . ALA A 1 186 ? 9.590 0.544 11.048 1.00 86.62 186 ALA A CA 1
ATOM 1346 C C . ALA A 1 186 ? 9.247 -0.776 11.741 1.00 86.62 186 ALA A C 1
ATOM 1348 O O . ALA A 1 186 ? 8.517 -1.594 11.188 1.00 86.62 186 ALA A O 1
ATOM 1349 N N . ALA A 1 187 ? 9.762 -0.955 12.954 1.00 85.50 187 ALA A N 1
ATOM 1350 C CA . ALA A 1 187 ? 9.476 -2.100 13.808 1.00 85.50 187 ALA A CA 1
ATOM 1351 C C . ALA A 1 187 ? 8.688 -1.632 15.035 1.00 85.50 187 ALA A C 1
ATOM 1353 O O . ALA A 1 187 ? 9.050 -0.633 15.660 1.00 85.50 187 ALA A O 1
ATOM 1354 N N . VAL A 1 188 ? 7.608 -2.336 15.375 1.00 89.12 188 VAL A N 1
ATOM 1355 C CA . VAL A 1 188 ? 6.821 -2.054 16.584 1.00 89.12 188 VAL A CA 1
ATOM 1356 C C . VAL A 1 188 ? 7.586 -2.562 17.800 1.00 89.12 188 VAL A C 1
ATOM 1358 O O . VAL A 1 188 ? 7.988 -3.720 17.842 1.00 89.12 188 VAL A O 1
ATOM 1361 N N . THR A 1 189 ? 7.790 -1.694 18.788 1.00 89.81 189 THR A N 1
ATOM 1362 C CA . THR A 1 189 ? 8.457 -2.038 20.053 1.00 89.81 189 THR A CA 1
ATOM 1363 C C . THR A 1 189 ? 7.452 -2.302 21.166 1.00 89.81 189 THR A C 1
ATOM 1365 O O . THR A 1 189 ? 7.686 -3.152 22.021 1.00 89.81 189 THR A O 1
ATOM 1368 N N . SER A 1 190 ? 6.314 -1.610 21.149 1.00 91.38 190 SER A N 1
ATOM 1369 C CA . SER A 1 190 ? 5.160 -1.930 21.983 1.00 91.38 190 SER A CA 1
ATOM 1370 C C . SER A 1 190 ? 3.879 -1.389 21.359 1.00 91.38 190 SER A C 1
ATOM 1372 O O . SER A 1 190 ? 3.892 -0.442 20.569 1.00 91.38 190 SER A O 1
ATOM 1374 N N . SER A 1 191 ? 2.753 -1.992 21.719 1.00 92.75 191 SER A N 1
ATOM 1375 C CA . SER A 1 191 ? 1.440 -1.522 21.298 1.00 92.75 191 SER A CA 1
ATOM 1376 C C . SER A 1 191 ? 0.417 -1.730 22.401 1.00 92.75 191 SER A C 1
ATOM 1378 O O . SER A 1 191 ? 0.343 -2.807 22.989 1.00 92.75 191 SER A O 1
ATOM 1380 N N . GLU A 1 192 ? -0.414 -0.725 22.620 1.00 92.31 192 GLU A N 1
ATOM 1381 C CA . GLU A 1 192 ? -1.624 -0.805 23.420 1.00 92.31 192 GLU A CA 1
ATOM 1382 C C . GLU A 1 192 ? -2.795 -0.395 22.536 1.00 92.31 192 GLU A C 1
ATOM 1384 O O . GLU A 1 192 ? -2.795 0.699 21.980 1.00 92.31 192 GLU A O 1
ATOM 1389 N N . VAL A 1 193 ? -3.790 -1.262 22.392 1.00 89.81 193 VAL A N 1
ATOM 1390 C CA . VAL A 1 193 ? -4.950 -1.017 21.534 1.00 89.81 193 VAL A CA 1
ATOM 1391 C C . VAL A 1 193 ? -6.195 -1.384 22.312 1.00 89.81 193 VAL A C 1
ATOM 1393 O O . VAL A 1 193 ? -6.254 -2.449 22.925 1.00 89.81 193 VAL A O 1
ATOM 1396 N N . ARG A 1 194 ? -7.190 -0.503 22.284 1.00 87.12 194 ARG A N 1
ATOM 1397 C CA . ARG A 1 194 ? -8.483 -0.701 22.930 1.00 87.12 194 ARG A CA 1
ATOM 1398 C C . ARG A 1 194 ? -9.591 -0.205 22.011 1.00 87.12 194 ARG A C 1
ATOM 1400 O O . ARG A 1 194 ? -9.470 0.866 21.419 1.00 87.12 194 ARG A O 1
ATOM 1407 N N . CYS A 1 195 ? -10.671 -0.970 21.930 1.00 83.75 195 CYS A N 1
ATOM 1408 C CA . CYS A 1 195 ? -11.927 -0.512 21.347 1.00 83.75 195 CYS A CA 1
ATOM 1409 C C . CYS A 1 195 ? -12.923 -0.289 22.484 1.00 83.75 195 CYS A C 1
ATOM 1411 O O . CYS A 1 195 ? -13.145 -1.187 23.294 1.00 83.75 195 CYS A O 1
ATOM 1413 N N . ASP A 1 196 ? -13.497 0.904 22.548 1.00 83.50 196 ASP A N 1
ATOM 1414 C CA . ASP A 1 196 ? -14.557 1.263 23.484 1.00 83.50 196 ASP A CA 1
ATOM 1415 C C . ASP A 1 196 ? -15.813 1.598 22.668 1.00 83.50 196 ASP A C 1
ATOM 1417 O O . ASP A 1 196 ? -15.989 2.716 22.170 1.00 83.50 196 ASP A O 1
ATOM 1421 N N . GLY A 1 197 ? -16.624 0.568 22.413 1.00 82.50 197 GLY A N 1
ATOM 1422 C CA . GLY A 1 197 ? -17.669 0.608 21.392 1.00 82.50 197 GLY A CA 1
ATOM 1423 C C . GLY A 1 197 ? -17.066 0.885 20.002 1.00 82.50 197 GLY A C 1
ATOM 1424 O O . GLY A 1 197 ? -16.138 0.182 19.597 1.00 82.50 197 GLY A O 1
ATOM 1425 N N . PRO A 1 198 ? -17.546 1.902 19.263 1.00 84.69 198 PRO A N 1
ATOM 1426 C CA . PRO A 1 198 ? -17.010 2.272 17.952 1.00 84.69 198 PRO A CA 1
ATOM 1427 C C . PRO A 1 198 ? -15.750 3.153 18.033 1.00 84.69 198 PRO A C 1
ATOM 1429 O O . PRO A 1 198 ? -15.226 3.551 16.996 1.00 84.69 198 PRO A O 1
ATOM 1432 N N . LEU A 1 199 ? -15.270 3.513 19.230 1.00 88.19 199 LEU A N 1
ATOM 1433 C CA . LEU A 1 199 ? -14.078 4.344 19.390 1.00 88.19 199 LEU A CA 1
ATOM 1434 C C . LEU A 1 199 ? -12.827 3.470 19.534 1.00 88.19 199 LEU A C 1
ATOM 1436 O O . LEU A 1 199 ? -12.642 2.783 20.539 1.00 88.19 199 LEU A O 1
ATOM 1440 N N . LEU A 1 200 ? -11.939 3.541 18.548 1.00 90.44 200 LEU A N 1
ATOM 1441 C CA . LEU A 1 200 ? -10.614 2.940 18.575 1.00 90.44 200 LEU A CA 1
ATOM 1442 C C . LEU A 1 200 ? -9.618 3.899 19.230 1.00 90.44 200 LEU A C 1
ATOM 1444 O O . LEU A 1 200 ? -9.457 5.042 18.796 1.00 90.44 200 LEU A O 1
ATOM 1448 N N . ARG A 1 201 ? -8.887 3.403 20.228 1.00 92.69 201 ARG A N 1
ATOM 1449 C CA . ARG A 1 201 ? -7.729 4.078 20.820 1.00 92.69 201 ARG A CA 1
ATOM 1450 C C . ARG A 1 201 ? -6.513 3.173 20.734 1.00 92.69 201 ARG A C 1
ATOM 1452 O O . ARG A 1 201 ? -6.563 2.031 21.185 1.00 92.69 201 ARG A O 1
ATOM 1459 N N . ALA A 1 202 ? -5.422 3.679 20.173 1.00 94.00 202 ALA A N 1
ATOM 1460 C CA . ALA A 1 202 ? -4.186 2.914 20.056 1.00 94.00 202 ALA A CA 1
ATOM 1461 C C . ALA A 1 202 ? -2.961 3.768 20.380 1.00 94.00 202 ALA A C 1
ATOM 1463 O O . ALA A 1 202 ? -2.829 4.871 19.868 1.00 94.00 202 ALA A O 1
ATOM 1464 N N . THR A 1 203 ? -2.041 3.239 21.179 1.00 95.81 203 THR A N 1
ATOM 1465 C CA . THR A 1 203 ? -0.696 3.785 21.384 1.00 95.81 203 THR A CA 1
ATOM 1466 C C . THR A 1 203 ? 0.310 2.786 20.843 1.00 95.81 203 THR A C 1
ATOM 1468 O O . THR A 1 203 ? 0.351 1.647 21.295 1.00 95.81 203 THR A O 1
ATOM 1471 N N . ILE A 1 204 ? 1.119 3.195 19.871 1.00 95.62 204 ILE A N 1
ATOM 1472 C CA . ILE A 1 204 ? 2.082 2.325 19.194 1.00 95.62 204 ILE A CA 1
ATOM 1473 C C . ILE A 1 204 ? 3.458 2.963 19.282 1.00 95.62 204 ILE A C 1
ATOM 1475 O O . ILE A 1 204 ? 3.699 4.015 18.687 1.00 95.62 204 ILE A O 1
ATOM 1479 N N . ALA A 1 205 ? 4.354 2.321 20.024 1.00 95.38 205 ALA A N 1
ATOM 1480 C CA . ALA A 1 205 ? 5.762 2.672 20.068 1.00 95.38 205 ALA A CA 1
ATOM 1481 C C . ALA A 1 205 ? 6.527 1.873 19.010 1.00 95.38 205 ALA A C 1
ATOM 1483 O O . ALA A 1 205 ? 6.227 0.709 18.733 1.00 95.38 205 ALA A O 1
ATOM 1484 N N . SER A 1 206 ? 7.519 2.510 18.399 1.00 93.38 206 SER A N 1
ATOM 1485 C CA . SER A 1 206 ? 8.265 1.923 17.296 1.00 93.38 206 SER A CA 1
ATOM 1486 C C . SER A 1 206 ? 9.683 2.459 17.183 1.00 93.38 206 SER A C 1
ATOM 1488 O O . SER A 1 206 ? 9.997 3.561 17.639 1.00 93.38 206 SER A O 1
ATOM 1490 N N . THR A 1 207 ? 10.528 1.672 16.525 1.00 91.75 207 THR A N 1
ATOM 1491 C CA . THR A 1 207 ? 11.829 2.098 16.015 1.00 91.75 207 THR A CA 1
ATOM 1492 C C . THR A 1 207 ? 11.734 2.244 14.502 1.00 91.75 207 THR A C 1
ATOM 1494 O O . THR A 1 207 ? 11.459 1.277 13.794 1.00 91.75 207 THR A O 1
ATOM 1497 N N . ILE A 1 208 ? 11.976 3.455 14.005 1.00 89.25 208 ILE A N 1
ATOM 1498 C CA . ILE A 1 208 ? 12.040 3.775 12.579 1.00 89.25 208 ILE A CA 1
ATOM 1499 C C . ILE A 1 208 ? 13.507 3.767 12.160 1.00 89.25 208 ILE A C 1
ATOM 1501 O O . ILE A 1 208 ? 14.311 4.501 12.729 1.00 89.25 208 ILE A O 1
ATOM 1505 N N . ARG A 1 209 ? 13.861 2.965 11.157 1.00 86.50 209 ARG A N 1
ATOM 1506 C CA . ARG A 1 209 ? 15.199 2.941 10.555 1.00 86.50 209 ARG A CA 1
ATOM 1507 C C . ARG A 1 209 ? 15.142 3.622 9.196 1.00 86.50 209 ARG A C 1
ATOM 1509 O O . ARG A 1 209 ? 14.482 3.144 8.277 1.00 86.50 209 ARG A O 1
ATOM 1516 N N . HIS A 1 210 ? 15.815 4.754 9.070 1.00 84.06 210 HIS A N 1
ATOM 1517 C CA . HIS A 1 210 ? 15.853 5.547 7.847 1.00 84.06 210 HIS A CA 1
ATOM 1518 C C . HIS A 1 210 ? 16.827 4.962 6.836 1.00 84.06 210 HIS A C 1
ATOM 1520 O O . HIS A 1 210 ? 17.800 4.289 7.178 1.00 84.06 210 HIS A O 1
ATOM 1526 N N . GLN A 1 211 ? 16.601 5.298 5.573 1.00 75.00 211 GLN A N 1
ATOM 1527 C CA . GLN A 1 211 ? 17.589 5.115 4.525 1.00 75.00 211 GLN A CA 1
ATOM 1528 C C . GLN A 1 211 ? 18.909 5.798 4.934 1.00 75.00 211 GLN A C 1
ATOM 1530 O O . GLN A 1 211 ? 18.931 7.000 5.198 1.00 75.00 211 GLN A O 1
ATOM 1535 N N . GLY A 1 212 ? 19.998 5.026 5.007 1.00 75.38 212 GLY A N 1
ATOM 1536 C CA . GLY A 1 212 ? 21.296 5.470 5.538 1.00 75.38 212 GLY A CA 1
ATOM 1537 C C . GLY A 1 212 ? 21.609 4.977 6.957 1.00 75.38 212 GLY A C 1
ATOM 1538 O O . GLY A 1 212 ? 22.670 5.291 7.484 1.00 75.38 212 GLY A O 1
ATOM 1539 N N . GLY A 1 213 ? 20.711 4.205 7.576 1.00 79.00 213 GLY A N 1
ATOM 1540 C CA . GLY A 1 213 ? 20.973 3.463 8.814 1.00 79.00 213 GLY A CA 1
ATOM 1541 C C . GLY A 1 213 ? 20.667 4.213 10.112 1.00 79.00 213 GLY A C 1
ATOM 1542 O O . GLY A 1 213 ? 20.645 3.587 11.169 1.00 79.00 213 GLY A O 1
ATOM 1543 N N . ALA A 1 214 ? 20.380 5.518 10.055 1.00 85.25 214 ALA A N 1
ATOM 1544 C CA . ALA A 1 214 ? 19.938 6.274 11.226 1.00 85.25 214 ALA A CA 1
ATOM 1545 C C . ALA A 1 214 ? 18.633 5.694 11.789 1.00 85.25 214 ALA A C 1
ATOM 1547 O O . ALA A 1 214 ? 17.731 5.325 11.032 1.00 85.25 214 ALA A O 1
ATOM 1548 N N . THR A 1 215 ? 18.512 5.647 13.112 1.00 89.38 215 THR A N 1
ATOM 1549 C CA . THR A 1 215 ? 17.309 5.178 13.800 1.00 89.38 215 THR A CA 1
ATOM 1550 C C . THR A 1 215 ? 16.656 6.304 14.590 1.00 89.38 215 THR A C 1
ATOM 1552 O O . THR A 1 215 ? 17.324 7.220 15.065 1.00 89.38 215 THR A O 1
ATOM 1555 N N . SER A 1 216 ? 15.336 6.232 14.720 1.00 91.25 216 SER A N 1
ATOM 1556 C CA . SER A 1 216 ? 14.530 7.144 15.529 1.00 91.25 216 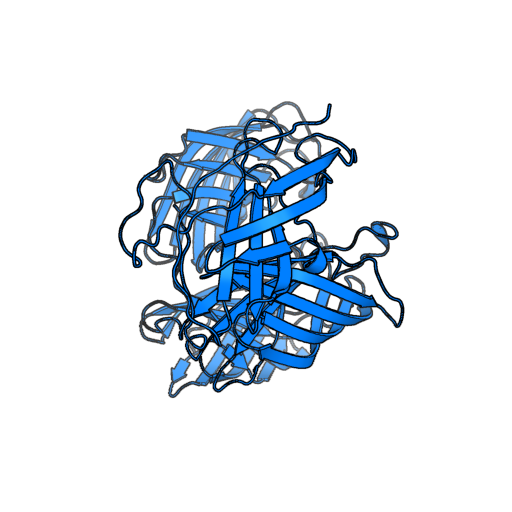SER A CA 1
ATOM 1557 C C . SER A 1 216 ? 13.483 6.369 16.313 1.00 91.25 216 SER A C 1
ATOM 1559 O O . SER A 1 216 ? 12.938 5.379 15.818 1.00 91.25 216 SER A O 1
ATOM 1561 N N . ALA A 1 217 ? 13.172 6.827 17.520 1.00 94.44 217 ALA A N 1
ATOM 1562 C CA . ALA A 1 217 ? 12.041 6.335 18.290 1.00 94.44 217 ALA A CA 1
ATOM 1563 C C . ALA A 1 217 ? 10.791 7.157 17.956 1.00 94.44 217 ALA A C 1
ATOM 1565 O O . ALA A 1 217 ? 10.831 8.388 17.954 1.00 94.44 217 ALA A O 1
ATOM 1566 N N . ALA A 1 218 ? 9.668 6.485 17.711 1.00 94.94 218 ALA A N 1
ATOM 1567 C CA . ALA A 1 218 ? 8.391 7.142 17.457 1.00 94.94 218 ALA A CA 1
ATOM 1568 C C . ALA A 1 218 ? 7.269 6.507 18.279 1.00 94.94 218 ALA A C 1
ATOM 1570 O O . ALA A 1 218 ? 7.170 5.282 18.362 1.00 94.94 218 ALA A O 1
ATOM 1571 N N . VAL A 1 219 ? 6.406 7.345 18.854 1.00 96.81 219 VAL A N 1
ATOM 1572 C CA . VAL A 1 219 ? 5.174 6.938 19.538 1.00 96.81 219 VAL A CA 1
ATOM 1573 C C . VAL A 1 219 ? 3.995 7.585 18.828 1.00 96.81 219 VAL A C 1
ATOM 1575 O O . VAL A 1 219 ? 3.890 8.808 18.803 1.00 96.81 219 VAL A O 1
ATOM 1578 N N . MET A 1 220 ? 3.106 6.771 18.268 1.00 97.12 220 MET A N 1
ATOM 1579 C CA . MET A 1 220 ? 1.884 7.210 17.596 1.00 97.12 220 MET A CA 1
ATOM 1580 C C . MET A 1 220 ? 0.677 6.912 18.484 1.00 97.12 220 MET A C 1
ATOM 1582 O O . MET A 1 220 ? 0.505 5.777 18.927 1.00 97.12 220 MET A O 1
ATOM 1586 N N . ARG A 1 221 ? -0.158 7.919 18.742 1.00 97.25 221 ARG A N 1
ATOM 1587 C CA . ARG A 1 221 ? -1.386 7.813 19.540 1.00 97.25 221 ARG A CA 1
ATOM 1588 C C . ARG A 1 221 ? -2.587 8.112 18.658 1.00 97.25 221 ARG A C 1
ATOM 1590 O O . ARG A 1 221 ? -2.785 9.257 18.265 1.00 97.25 221 ARG A O 1
ATOM 1597 N N . PHE A 1 222 ? -3.354 7.083 18.339 1.00 95.62 222 PHE A N 1
ATOM 1598 C CA . PHE A 1 222 ? -4.549 7.148 17.513 1.00 95.62 222 PHE A CA 1
ATOM 1599 C C . PHE A 1 222 ? -5.798 7.249 18.378 1.00 95.62 222 PHE A C 1
ATOM 1601 O O . PHE A 1 222 ? -5.952 6.508 19.351 1.00 95.62 222 PHE A O 1
ATOM 1608 N N . GLU A 1 223 ? -6.714 8.110 17.955 1.00 94.75 223 GLU A N 1
ATOM 1609 C CA . GLU A 1 223 ? -8.092 8.146 18.430 1.00 94.75 223 GLU A CA 1
ATOM 1610 C C . GLU A 1 223 ? -9.009 8.285 17.215 1.00 94.75 223 GLU A C 1
ATOM 1612 O O . GLU A 1 223 ? -9.007 9.321 16.545 1.00 94.75 223 GLU A O 1
ATOM 1617 N N . ALA A 1 224 ? -9.742 7.220 16.895 1.00 93.06 224 ALA A N 1
ATOM 1618 C CA . ALA A 1 224 ? -10.520 7.123 15.668 1.00 93.06 224 ALA A CA 1
ATOM 1619 C C . ALA A 1 224 ? -11.898 6.516 15.905 1.00 93.06 224 ALA A C 1
ATOM 1621 O O . ALA A 1 224 ? -12.044 5.532 16.623 1.00 93.06 224 ALA A O 1
ATOM 1622 N N . LEU A 1 225 ? -12.907 7.085 15.255 1.00 90.12 225 LEU A N 1
ATOM 1623 C CA . LEU A 1 225 ? -14.258 6.555 15.231 1.00 90.12 225 LEU A CA 1
ATOM 1624 C C . LEU A 1 225 ? -14.426 5.600 14.052 1.00 90.12 225 LEU A C 1
ATOM 1626 O O . LEU A 1 225 ? -14.151 5.961 12.906 1.00 90.12 225 LEU A O 1
ATOM 1630 N N . VAL A 1 226 ? -14.915 4.402 14.347 1.00 87.88 226 VAL A N 1
ATOM 1631 C CA . VAL A 1 226 ? -15.325 3.397 13.369 1.00 87.88 226 VAL A CA 1
ATOM 1632 C C . VAL A 1 226 ? -16.745 3.708 12.908 1.00 87.88 226 VAL A C 1
ATOM 1634 O O . VAL A 1 226 ? -17.667 3.826 13.715 1.00 87.88 226 VAL A O 1
ATOM 1637 N N . VAL A 1 227 ? -16.921 3.844 11.597 1.00 84.00 227 VAL A N 1
ATOM 1638 C CA . VAL A 1 227 ? -18.200 4.107 10.936 1.00 84.00 227 VAL A CA 1
ATOM 1639 C C . VAL A 1 227 ? -18.364 3.099 9.802 1.00 84.00 227 VAL A C 1
ATOM 1641 O O . VAL A 1 227 ? -17.789 3.258 8.724 1.00 84.00 227 VAL A O 1
ATOM 1644 N N . GLY A 1 228 ? -19.134 2.038 10.055 1.00 84.06 228 GLY A N 1
ATOM 1645 C CA . GLY A 1 228 ? -19.210 0.895 9.144 1.00 84.06 228 GLY A CA 1
ATOM 1646 C C . GLY A 1 228 ? -17.832 0.252 8.962 1.00 84.06 228 GLY A C 1
ATOM 1647 O O . GLY A 1 228 ? -17.169 -0.082 9.938 1.00 84.06 228 GLY A O 1
ATOM 1648 N N . GLU A 1 229 ? -17.384 0.125 7.715 1.00 86.50 229 GLU A N 1
ATOM 1649 C CA . GLU A 1 229 ? -16.066 -0.425 7.359 1.00 86.50 229 GLU A CA 1
ATOM 1650 C C . GLU A 1 229 ? -14.958 0.635 7.300 1.00 86.50 229 GLU A C 1
ATOM 1652 O O . GLU A 1 229 ? -13.848 0.354 6.849 1.00 86.50 229 GLU A O 1
ATOM 1657 N N . GLN A 1 230 ? -15.237 1.874 7.707 1.00 86.81 230 GLN A N 1
ATOM 1658 C CA . GLN A 1 230 ? -14.266 2.964 7.689 1.00 86.81 230 GLN A CA 1
ATOM 1659 C C . GLN A 1 230 ? -13.893 3.398 9.099 1.00 86.81 230 GLN A C 1
ATOM 1661 O O . GLN A 1 230 ? -14.678 3.269 10.033 1.00 86.81 230 GLN A O 1
ATOM 1666 N N . LEU A 1 231 ? -12.704 3.976 9.243 1.00 90.44 231 LEU A N 1
ATOM 1667 C CA . LEU A 1 231 ? -12.300 4.680 10.456 1.00 90.44 231 LEU A CA 1
ATOM 1668 C C . LEU A 1 231 ? -11.822 6.092 10.115 1.00 90.44 231 LEU A C 1
ATOM 1670 O O . LEU A 1 231 ? -11.165 6.307 9.092 1.00 90.44 231 LEU A O 1
ATOM 1674 N N . HIS A 1 232 ? -12.146 7.050 10.978 1.00 89.25 232 HIS A N 1
ATOM 1675 C CA . HIS A 1 232 ? -11.755 8.455 10.839 1.00 89.25 232 HIS A CA 1
ATOM 1676 C C . HIS A 1 232 ? -11.327 8.985 12.199 1.00 89.25 232 HIS A C 1
ATOM 1678 O O . HIS A 1 232 ? -12.022 8.761 13.186 1.00 89.25 232 HIS A O 1
ATOM 1684 N N . GLY A 1 233 ? -10.206 9.693 12.274 1.00 92.38 233 GLY A N 1
ATOM 1685 C CA . GLY A 1 233 ? -9.687 10.126 13.562 1.00 92.38 233 GLY A CA 1
ATOM 1686 C C . GLY A 1 233 ? -8.469 11.023 13.501 1.00 92.38 233 GLY A C 1
ATOM 1687 O O . GLY A 1 233 ? -8.111 11.560 12.455 1.00 92.38 233 GLY A O 1
ATOM 1688 N N . LEU A 1 234 ? -7.819 11.153 14.648 1.00 92.56 234 LEU A N 1
ATOM 1689 C CA . LEU A 1 234 ? -6.591 11.911 14.836 1.00 92.56 234 LEU A CA 1
ATOM 1690 C C . LEU A 1 234 ? -5.436 10.973 15.175 1.00 92.56 234 LEU A C 1
ATOM 1692 O O . LEU A 1 234 ? -5.635 9.879 15.707 1.00 92.56 234 LEU A O 1
ATOM 1696 N N . VAL A 1 235 ? -4.223 11.423 14.873 1.00 94.56 235 VAL A N 1
ATOM 1697 C CA . VAL A 1 235 ? -2.989 10.803 15.344 1.00 94.56 235 VAL A CA 1
ATOM 1698 C C . VAL A 1 235 ? -2.074 11.866 15.939 1.00 94.56 235 VAL A C 1
ATOM 1700 O O . VAL A 1 235 ? -1.740 12.852 15.290 1.00 94.56 235 VAL A O 1
ATOM 1703 N N . ALA A 1 236 ? -1.659 11.672 17.186 1.00 94.88 236 ALA A N 1
ATOM 1704 C CA . ALA A 1 236 ? -0.597 12.455 17.804 1.00 94.88 236 ALA A CA 1
ATOM 1705 C C . ALA A 1 236 ? 0.704 11.650 17.771 1.00 94.88 236 ALA A C 1
ATOM 1707 O O . ALA A 1 236 ? 0.738 10.507 18.232 1.00 94.88 236 ALA A O 1
ATOM 1708 N N . THR A 1 237 ? 1.774 12.247 17.255 1.00 94.31 237 THR A N 1
ATOM 1709 C CA . THR A 1 237 ? 3.072 11.579 17.111 1.00 94.31 237 THR A CA 1
ATOM 1710 C C . THR A 1 237 ? 4.109 12.259 17.996 1.00 94.31 237 THR A C 1
ATOM 1712 O O . THR A 1 237 ? 4.279 13.472 17.928 1.00 94.31 237 THR A O 1
ATOM 1715 N N . THR A 1 238 ? 4.843 11.482 18.787 1.00 94.56 238 THR A N 1
ATOM 1716 C CA . THR A 1 238 ? 6.060 11.926 19.479 1.00 94.56 238 THR A CA 1
ATOM 1717 C C . THR A 1 238 ? 7.262 11.267 18.806 1.00 94.56 238 THR A C 1
ATOM 1719 O O . THR A 1 238 ? 7.261 10.056 18.595 1.00 94.56 238 THR A O 1
ATOM 1722 N N . TRP A 1 239 ? 8.293 12.045 18.488 1.00 91.56 239 TRP A N 1
ATOM 1723 C CA . TRP A 1 239 ? 9.502 11.609 17.792 1.00 91.56 239 TRP A CA 1
ATOM 1724 C C . TRP A 1 239 ? 10.745 11.952 18.598 1.00 91.56 239 TRP A C 1
ATOM 1726 O O . TRP A 1 239 ? 10.981 13.128 18.864 1.00 91.56 239 TRP A O 1
ATOM 1736 N N . ASP A 1 240 ? 11.557 10.959 18.965 1.00 91.62 240 ASP A N 1
ATOM 1737 C CA . ASP A 1 240 ? 12.759 11.147 19.796 1.00 91.62 240 ASP A CA 1
ATOM 1738 C C . ASP A 1 240 ? 12.466 12.058 21.013 1.00 91.62 240 ASP A C 1
ATOM 1740 O O . ASP A 1 240 ? 13.217 12.974 21.347 1.00 91.62 240 ASP A O 1
ATOM 1744 N N . GLY A 1 241 ? 11.296 11.847 21.632 1.00 92.50 241 GLY A N 1
ATOM 1745 C CA . GLY A 1 241 ? 10.800 12.620 22.776 1.00 92.50 241 GLY A CA 1
ATOM 1746 C C . GLY A 1 241 ? 10.164 13.980 22.454 1.00 92.50 241 GLY A C 1
ATOM 1747 O O . GLY A 1 241 ? 9.748 14.670 23.379 1.00 92.50 241 GLY A O 1
ATOM 1748 N N . LYS A 1 242 ? 10.065 14.382 21.182 1.00 91.06 242 LYS A N 1
ATOM 1749 C CA . LYS A 1 242 ? 9.477 15.662 20.752 1.00 91.06 242 LYS A CA 1
ATOM 1750 C C . LYS A 1 242 ? 8.119 15.468 20.098 1.00 91.06 242 LYS A C 1
ATOM 1752 O O . LYS A 1 242 ? 8.008 14.758 19.096 1.00 91.06 242 LYS A O 1
ATOM 1757 N N . ASP A 1 243 ? 7.105 16.142 20.617 1.00 92.44 243 ASP A N 1
ATOM 1758 C CA . ASP A 1 243 ? 5.779 16.123 20.010 1.00 92.44 243 ASP A CA 1
ATOM 1759 C C . ASP A 1 243 ? 5.789 16.789 18.634 1.00 92.44 243 ASP A C 1
ATOM 1761 O O . ASP A 1 243 ? 6.447 17.805 18.403 1.00 92.44 243 ASP A O 1
ATOM 1765 N N . GLN A 1 244 ? 5.083 16.155 17.708 1.00 89.06 244 GLN A N 1
ATOM 1766 C CA . GLN A 1 244 ? 4.845 16.642 16.361 1.00 89.06 244 GLN A CA 1
ATOM 1767 C C . GLN A 1 244 ? 3.450 17.259 16.286 1.00 89.06 244 GLN A C 1
ATOM 1769 O O . GLN A 1 244 ? 2.586 16.986 17.124 1.00 89.06 244 GLN A O 1
ATOM 1774 N N . GLU A 1 245 ? 3.210 18.063 15.252 1.00 86.12 245 GLU A N 1
ATOM 1775 C CA . GLU A 1 245 ? 1.856 18.524 14.953 1.00 86.12 245 GLU A CA 1
ATOM 1776 C C . GLU A 1 245 ? 0.925 17.318 14.733 1.00 86.12 245 GLU A C 1
ATOM 1778 O O . GLU A 1 245 ? 1.268 16.427 13.942 1.00 86.12 245 GLU A O 1
ATOM 1783 N N . PRO A 1 246 ? -0.240 17.266 15.409 1.00 87.75 246 PRO A N 1
ATOM 1784 C CA . PRO A 1 246 ? -1.201 16.191 15.215 1.00 87.75 246 PRO A CA 1
ATOM 1785 C C . PRO A 1 246 ? -1.591 16.037 13.743 1.00 87.75 246 PRO A C 1
ATOM 1787 O O . PRO A 1 246 ? -1.848 17.012 13.037 1.00 87.75 246 PRO A O 1
ATOM 1790 N N . GLY A 1 247 ? -1.626 14.792 13.284 1.00 88.19 247 GLY A N 1
ATOM 1791 C CA . GLY A 1 247 ? -2.095 14.412 11.962 1.00 88.19 247 GLY A CA 1
ATOM 1792 C C . GLY A 1 247 ? -3.532 13.904 11.986 1.00 88.19 247 GLY A C 1
ATOM 1793 O O . GLY A 1 247 ? -4.117 13.617 13.033 1.00 88.19 247 GLY A O 1
ATOM 1794 N N . TRP A 1 248 ? -4.087 13.730 10.792 1.00 90.06 248 TRP A N 1
ATOM 1795 C CA . TRP A 1 248 ? -5.323 12.983 10.594 1.00 90.06 248 TRP A CA 1
ATOM 1796 C C . TRP A 1 248 ? -5.022 11.498 10.465 1.00 90.06 248 TRP A C 1
ATOM 1798 O O . TRP A 1 248 ? -3.975 11.112 9.947 1.00 90.06 248 TRP A O 1
ATOM 1808 N N . CYS A 1 249 ? -5.954 10.651 10.887 1.00 92.69 249 CYS A N 1
ATOM 1809 C CA . CYS A 1 249 ? -5.957 9.258 10.483 1.00 92.69 249 CYS A CA 1
ATOM 1810 C C . CYS A 1 249 ? -7.269 8.880 9.796 1.00 92.69 249 CYS A C 1
ATOM 1812 O O . CYS A 1 249 ? -8.354 9.359 10.125 1.00 92.69 249 CYS A O 1
ATOM 1814 N N . THR A 1 250 ? -7.147 8.030 8.788 1.00 92.25 250 THR A N 1
ATOM 1815 C CA . THR A 1 250 ? -8.270 7.411 8.078 1.00 92.25 250 THR A CA 1
ATOM 1816 C C . THR A 1 250 ? -7.969 5.940 7.901 1.00 92.25 250 THR A C 1
ATOM 1818 O O . THR A 1 250 ? -6.840 5.520 8.132 1.00 92.25 250 THR A O 1
ATOM 1821 N N . GLY A 1 251 ? -8.929 5.135 7.481 1.00 92.25 251 GLY A N 1
ATOM 1822 C CA . GLY A 1 251 ? -8.644 3.726 7.292 1.00 92.25 251 GLY A CA 1
ATOM 1823 C C . GLY A 1 251 ? -9.869 2.878 7.067 1.00 92.25 251 GLY A C 1
ATOM 1824 O O . GLY A 1 251 ? -10.972 3.397 6.886 1.00 92.25 251 GLY A O 1
ATOM 1825 N N . SER A 1 252 ? -9.648 1.573 7.106 1.00 90.56 252 SER A N 1
ATOM 1826 C CA . SER A 1 252 ? -10.685 0.567 6.954 1.00 90.56 252 SER A CA 1
ATOM 1827 C C . SER A 1 252 ? -10.702 -0.419 8.114 1.00 90.56 252 SER A C 1
ATOM 1829 O O . SER A 1 252 ? -9.691 -0.638 8.789 1.00 90.56 252 SER A O 1
ATOM 1831 N N . VAL A 1 253 ? -11.867 -1.019 8.322 1.00 89.00 253 VAL A N 1
ATOM 1832 C CA . VAL A 1 253 ? -12.095 -2.114 9.258 1.00 89.00 253 VAL A CA 1
ATOM 1833 C C . VAL A 1 253 ? -12.591 -3.300 8.455 1.00 89.00 253 VAL A C 1
ATOM 1835 O O . VAL A 1 253 ? -13.619 -3.214 7.792 1.00 89.00 253 VAL A O 1
ATOM 1838 N N . LEU A 1 254 ? -11.844 -4.396 8.506 1.00 86.81 254 LEU A N 1
ATOM 1839 C CA . LEU A 1 254 ? -12.250 -5.668 7.933 1.00 86.81 254 LEU A CA 1
ATOM 1840 C C . LEU A 1 254 ? -12.714 -6.588 9.062 1.00 86.81 254 LEU A C 1
ATOM 1842 O O . LEU A 1 254 ? -11.990 -6.770 10.041 1.00 86.81 254 LEU A O 1
ATOM 1846 N N . ALA A 1 255 ? -13.907 -7.158 8.924 1.00 84.81 255 ALA A N 1
ATOM 1847 C CA . ALA A 1 255 ? -14.419 -8.173 9.835 1.00 84.81 255 ALA A CA 1
ATOM 1848 C C . ALA A 1 255 ? -14.056 -9.581 9.344 1.00 84.81 255 ALA A C 1
ATOM 1850 O O . ALA A 1 255 ? -14.124 -9.867 8.148 1.00 84.81 255 ALA A O 1
ATOM 1851 N N . GLY A 1 256 ? -13.733 -10.471 10.281 1.00 82.62 256 GLY A N 1
ATOM 1852 C CA . GLY A 1 256 ? -13.440 -11.873 10.009 1.00 82.62 256 GLY A CA 1
ATOM 1853 C C . GLY A 1 256 ? -12.019 -12.140 9.511 1.00 82.62 256 GLY A C 1
ATOM 1854 O O . GLY A 1 256 ? -11.170 -11.255 9.402 1.00 82.62 256 GLY A O 1
ATOM 1855 N N . VAL A 1 257 ? -11.757 -13.417 9.237 1.00 81.56 257 VAL A N 1
ATOM 1856 C CA . VAL A 1 257 ? -10.495 -13.898 8.665 1.00 81.56 257 VAL A CA 1
ATOM 1857 C C . VAL A 1 257 ? -10.685 -14.064 7.158 1.00 81.56 257 VAL A C 1
ATOM 1859 O O . VAL A 1 257 ? -11.695 -14.650 6.760 1.00 81.56 257 VAL A O 1
ATOM 1862 N N . PRO A 1 258 ? -9.753 -13.590 6.310 1.00 84.81 258 PRO A N 1
ATOM 1863 C CA . PRO A 1 258 ? -9.808 -13.863 4.879 1.00 84.81 258 PRO A CA 1
ATOM 1864 C C . PRO A 1 258 ? -9.925 -15.360 4.570 1.00 84.81 258 PRO A C 1
ATOM 1866 O O . PRO A 1 258 ? -9.278 -16.185 5.216 1.00 84.81 258 PRO A O 1
ATOM 1869 N N . ASP A 1 259 ? -10.726 -15.707 3.560 1.00 84.38 259 ASP A N 1
ATOM 1870 C CA . ASP A 1 259 ? -10.888 -17.092 3.113 1.00 84.38 259 ASP A CA 1
ATOM 1871 C C . ASP A 1 259 ? -9.568 -17.630 2.543 1.00 84.38 259 ASP A C 1
ATOM 1873 O O . ASP A 1 259 ? -9.087 -17.162 1.511 1.00 84.38 259 ASP A O 1
ATOM 1877 N N . LEU A 1 260 ? -8.995 -18.639 3.205 1.00 81.25 260 LEU A N 1
ATOM 1878 C CA . LEU A 1 260 ? -7.729 -19.273 2.824 1.00 81.25 260 LEU A CA 1
ATOM 1879 C C . LEU A 1 260 ? -7.755 -19.935 1.442 1.00 81.25 260 LEU A C 1
ATOM 1881 O O . LEU A 1 260 ? -6.690 -20.172 0.870 1.00 81.25 260 LEU A O 1
ATOM 1885 N N . ARG A 1 261 ? -8.941 -20.231 0.895 1.00 81.94 261 ARG A N 1
ATOM 1886 C CA . ARG A 1 261 ? -9.078 -20.750 -0.473 1.00 81.94 261 ARG A CA 1
ATOM 1887 C C . ARG A 1 261 ? -8.637 -19.729 -1.516 1.00 81.94 261 ARG A C 1
ATOM 1889 O O . ARG A 1 261 ? -8.215 -20.119 -2.599 1.00 81.94 261 ARG A O 1
ATOM 1896 N N . THR A 1 262 ? -8.722 -18.441 -1.183 1.00 83.06 262 THR A N 1
ATOM 1897 C CA . THR A 1 262 ? -8.433 -17.325 -2.087 1.00 83.06 262 THR A CA 1
ATOM 1898 C C . THR A 1 262 ? -7.706 -16.187 -1.365 1.00 83.06 262 THR A C 1
ATOM 1900 O O . THR A 1 262 ? -7.954 -15.023 -1.645 1.00 83.06 262 THR A O 1
ATOM 1903 N N . ALA A 1 263 ? -6.861 -16.454 -0.373 1.00 88.38 263 ALA A N 1
ATOM 1904 C CA . ALA A 1 263 ? -6.193 -15.379 0.360 1.00 88.38 263 ALA A CA 1
ATOM 1905 C C . ALA A 1 263 ? -4.895 -14.939 -0.330 1.00 88.38 263 ALA A C 1
ATOM 1907 O O . ALA A 1 263 ? -4.247 -15.691 -1.057 1.00 88.38 263 ALA A O 1
ATOM 1908 N N . GLN A 1 264 ? -4.471 -13.715 -0.047 1.00 91.69 264 GLN A N 1
ATOM 1909 C CA . GLN A 1 264 ? -3.095 -13.284 -0.266 1.00 91.69 264 GLN A CA 1
ATOM 1910 C C . GLN A 1 264 ? -2.373 -13.297 1.061 1.00 91.69 264 GLN A C 1
ATOM 1912 O O . GLN A 1 264 ? -2.948 -12.941 2.080 1.00 91.69 264 GLN A O 1
ATOM 1917 N N . LEU A 1 265 ? -1.105 -13.664 1.055 1.00 92.31 265 LEU A N 1
ATOM 1918 C CA . LEU A 1 265 ? -0.261 -13.634 2.230 1.00 92.31 265 LEU A CA 1
ATOM 1919 C C . LEU A 1 265 ? 0.880 -12.657 1.982 1.00 92.31 265 LEU A C 1
ATOM 1921 O O . LEU A 1 265 ? 1.662 -12.817 1.045 1.00 92.31 265 LEU A O 1
ATOM 1925 N N . ARG A 1 266 ? 0.989 -11.653 2.849 1.00 93.38 266 ARG A N 1
ATOM 1926 C CA . ARG A 1 266 ? 2.138 -10.751 2.888 1.00 93.38 266 ARG A CA 1
ATOM 1927 C C . ARG A 1 266 ? 2.964 -11.045 4.127 1.00 93.38 266 ARG A C 1
ATOM 1929 O O . ARG A 1 266 ? 2.444 -10.934 5.233 1.00 93.38 266 ARG A O 1
ATOM 1936 N N . LEU A 1 267 ? 4.241 -11.371 3.948 1.00 94.12 267 LEU A N 1
ATOM 1937 C CA . LEU A 1 267 ? 5.199 -11.570 5.037 1.00 94.12 267 LEU A CA 1
ATOM 1938 C C . LEU A 1 267 ? 6.343 -10.571 4.905 1.00 94.12 267 LEU A C 1
ATOM 1940 O O . LEU A 1 267 ? 6.902 -10.416 3.832 1.00 94.12 267 LEU A O 1
ATOM 1944 N N . THR A 1 268 ? 6.732 -9.944 5.998 1.00 92.31 268 THR A N 1
ATOM 1945 C CA . THR A 1 268 ? 7.909 -9.091 6.110 1.00 92.31 268 THR A CA 1
ATOM 1946 C C . THR A 1 268 ? 8.974 -9.854 6.886 1.00 92.31 268 THR A C 1
ATOM 1948 O O . THR A 1 268 ? 8.752 -10.240 8.034 1.00 92.31 268 THR A O 1
ATOM 1951 N N . LEU A 1 269 ? 10.123 -10.072 6.251 1.00 93.62 269 LEU A N 1
ATOM 1952 C CA . LEU A 1 269 ? 11.331 -10.625 6.852 1.00 93.62 269 LEU A CA 1
ATOM 1953 C C . LEU A 1 269 ? 12.198 -9.454 7.322 1.00 93.62 269 LEU A C 1
ATOM 1955 O O . LEU A 1 269 ? 12.862 -8.801 6.506 1.00 93.62 269 LEU A O 1
ATOM 1959 N N . ASP A 1 270 ? 12.146 -9.144 8.618 1.00 87.25 270 ASP A N 1
ATOM 1960 C CA . ASP A 1 270 ? 12.885 -8.003 9.163 1.00 87.25 270 ASP A CA 1
ATOM 1961 C C . ASP A 1 270 ? 14.396 -8.252 9.131 1.00 87.25 270 ASP A C 1
ATOM 1963 O O . ASP A 1 270 ? 14.861 -9.367 9.363 1.00 87.25 270 ASP A O 1
ATOM 1967 N N . ALA A 1 271 ? 15.165 -7.202 8.843 1.00 86.38 271 ALA A N 1
ATOM 1968 C CA . ALA A 1 271 ? 16.627 -7.236 8.793 1.00 86.38 271 ALA A CA 1
ATOM 1969 C C . ALA A 1 271 ? 17.241 -8.305 7.854 1.00 86.38 271 ALA A C 1
ATOM 1971 O O . ALA A 1 271 ? 18.381 -8.716 8.069 1.00 86.38 271 ALA A O 1
ATOM 1972 N N . LEU A 1 272 ? 16.519 -8.753 6.814 1.00 89.88 272 LEU A N 1
ATOM 1973 C CA . LEU A 1 272 ? 17.034 -9.746 5.863 1.00 89.88 272 LEU A CA 1
ATOM 1974 C C . LEU A 1 272 ? 18.210 -9.213 5.037 1.00 89.88 272 LEU A C 1
ATOM 1976 O O . LEU A 1 272 ? 19.146 -9.953 4.746 1.00 89.88 272 LEU A O 1
ATOM 1980 N N . VAL A 1 273 ? 18.145 -7.951 4.616 1.00 86.69 273 VAL A N 1
ATOM 1981 C CA . VAL A 1 273 ? 19.127 -7.355 3.699 1.00 86.69 273 VAL A CA 1
ATOM 1982 C C . VAL A 1 273 ? 20.023 -6.347 4.413 1.00 86.69 273 VAL A C 1
ATOM 1984 O O . VAL A 1 273 ? 19.850 -6.047 5.598 1.00 86.69 273 VAL A O 1
ATOM 1987 N N . SER A 1 274 ? 21.039 -5.862 3.700 1.00 75.62 274 SER A N 1
ATOM 1988 C CA . SER A 1 274 ? 22.117 -5.055 4.270 1.00 75.62 274 SER A CA 1
ATOM 1989 C C . SER A 1 274 ? 21.606 -3.842 5.069 1.00 75.62 274 SER A C 1
ATOM 1991 O O . SER A 1 274 ? 20.516 -3.326 4.830 1.00 75.62 274 SER A O 1
ATOM 1993 N N . GLN A 1 275 ? 22.386 -3.398 6.063 1.00 73.88 275 GLN A N 1
ATOM 1994 C CA . GLN A 1 275 ? 22.060 -2.234 6.909 1.00 73.88 275 GLN A CA 1
ATOM 1995 C C . GLN A 1 275 ? 20.717 -2.345 7.664 1.00 73.88 275 GLN A C 1
ATOM 1997 O O . GLN A 1 275 ? 20.107 -1.333 8.014 1.00 73.88 275 GLN A O 1
ATOM 2002 N N . GLY A 1 276 ? 20.252 -3.569 7.940 1.00 72.62 276 GLY A N 1
ATOM 2003 C CA . GLY A 1 276 ? 18.972 -3.807 8.608 1.00 72.62 276 GLY A CA 1
ATOM 2004 C C . GLY A 1 276 ? 17.771 -3.523 7.705 1.00 72.62 276 GLY A C 1
ATOM 2005 O O . GLY A 1 276 ? 16.717 -3.109 8.195 1.00 72.62 276 GLY A O 1
ATOM 2006 N N . GLY A 1 277 ? 17.930 -3.679 6.390 1.00 82.56 277 GLY A N 1
ATOM 2007 C CA . GLY A 1 277 ? 16.815 -3.614 5.460 1.00 82.56 277 GLY A CA 1
ATOM 2008 C C . GLY A 1 277 ? 15.895 -4.828 5.576 1.00 82.56 277 GLY A C 1
ATOM 2009 O O . GLY A 1 277 ? 16.313 -5.887 6.037 1.00 82.56 277 GLY A O 1
ATOM 2010 N N . TYR A 1 278 ? 14.639 -4.682 5.165 1.00 88.31 278 TYR A N 1
ATOM 2011 C CA . TYR A 1 278 ? 13.654 -5.767 5.216 1.00 88.31 278 TYR A CA 1
ATOM 2012 C C . TYR A 1 278 ? 13.309 -6.258 3.815 1.00 88.31 278 TYR A C 1
ATOM 2014 O O . TYR A 1 278 ? 13.543 -5.573 2.816 1.00 88.31 278 TYR A O 1
ATOM 2022 N N . CYS A 1 279 ? 12.734 -7.453 3.762 1.00 92.75 279 CYS A N 1
ATOM 2023 C CA . CYS A 1 279 ? 12.203 -8.038 2.544 1.00 92.75 279 CYS A CA 1
ATOM 2024 C C . CYS A 1 279 ? 10.719 -8.335 2.736 1.00 92.75 279 CYS A C 1
ATOM 2026 O O . CYS A 1 279 ? 10.354 -9.049 3.667 1.00 92.75 279 CYS A O 1
ATOM 2028 N N . ASP A 1 280 ? 9.876 -7.794 1.867 1.00 93.94 280 ASP A N 1
ATOM 2029 C CA . ASP A 1 280 ? 8.464 -8.152 1.815 1.00 93.94 280 ASP A CA 1
ATOM 2030 C C . ASP A 1 280 ? 8.262 -9.265 0.792 1.00 93.94 280 ASP A C 1
ATOM 2032 O O . ASP A 1 280 ? 8.617 -9.114 -0.373 1.00 93.94 280 ASP A O 1
ATOM 2036 N N . LEU A 1 281 ? 7.645 -10.359 1.218 1.00 95.94 281 LEU A N 1
ATOM 2037 C CA . LEU A 1 281 ? 7.122 -11.428 0.382 1.00 95.94 281 LEU A CA 1
ATOM 2038 C C . LEU A 1 281 ? 5.635 -11.172 0.139 1.00 95.94 281 LEU A C 1
ATOM 2040 O O . LEU A 1 281 ? 4.870 -10.990 1.086 1.00 95.94 281 LEU A O 1
ATOM 2044 N N . TYR A 1 282 ? 5.229 -11.209 -1.124 1.00 95.12 282 TYR A N 1
ATOM 2045 C CA . TYR A 1 282 ? 3.842 -11.149 -1.569 1.00 95.12 282 TYR A CA 1
ATOM 2046 C C . TYR A 1 282 ? 3.502 -12.495 -2.199 1.00 95.12 282 TYR A C 1
ATOM 2048 O O . TYR A 1 282 ? 4.116 -12.876 -3.195 1.00 95.12 282 TYR A O 1
ATOM 2056 N N . LEU A 1 283 ? 2.555 -13.223 -1.613 1.00 94.31 283 LEU A N 1
ATOM 2057 C CA . LEU A 1 283 ? 2.229 -14.603 -1.963 1.00 94.31 283 LEU A CA 1
ATOM 2058 C C . LEU A 1 283 ? 0.729 -14.734 -2.253 1.00 94.31 283 LEU A C 1
ATOM 2060 O O . LEU A 1 283 ? -0.095 -14.214 -1.504 1.00 94.31 283 LEU A O 1
ATOM 2064 N N . ASN A 1 284 ? 0.369 -15.464 -3.305 1.00 91.44 284 ASN A N 1
ATOM 2065 C CA . ASN A 1 284 ? -1.000 -15.929 -3.524 1.00 91.44 284 ASN A CA 1
ATOM 2066 C C . ASN A 1 284 ? -1.171 -17.310 -2.897 1.00 91.44 284 ASN A C 1
ATOM 2068 O O . ASN A 1 284 ? -0.328 -18.187 -3.104 1.00 91.44 284 ASN A O 1
ATOM 2072 N N . LEU A 1 285 ? -2.275 -17.501 -2.177 1.00 89.25 285 LEU A N 1
ATOM 2073 C CA . LEU A 1 285 ? -2.684 -18.789 -1.637 1.00 89.25 285 LEU A CA 1
ATOM 2074 C C . LEU A 1 285 ? -3.911 -19.303 -2.392 1.00 89.25 285 LEU A C 1
ATOM 2076 O O . LEU A 1 285 ? -4.891 -18.579 -2.563 1.00 89.25 285 LEU A O 1
ATOM 2080 N N . VAL A 1 286 ? -3.859 -20.568 -2.802 1.00 86.81 286 VAL A N 1
ATOM 2081 C CA . VAL A 1 286 ? -5.019 -21.323 -3.289 1.00 86.81 286 VAL A CA 1
ATOM 2082 C C . VAL A 1 286 ? -5.088 -22.613 -2.494 1.00 86.81 286 VAL A C 1
ATOM 2084 O O . VAL A 1 286 ? -4.115 -23.367 -2.452 1.00 86.81 286 VAL A O 1
ATOM 2087 N N . ASP A 1 287 ? -6.208 -22.829 -1.807 1.00 86.00 287 ASP A N 1
ATOM 2088 C CA . ASP A 1 287 ? -6.412 -23.970 -0.904 1.00 86.00 287 ASP A CA 1
ATOM 2089 C C . ASP A 1 287 ? -5.249 -24.165 0.093 1.00 86.00 287 ASP A C 1
ATOM 2091 O O . ASP A 1 287 ? -4.758 -25.273 0.317 1.00 86.00 287 ASP A O 1
ATOM 2095 N N . GLY A 1 288 ? -4.755 -23.057 0.662 1.00 83.00 288 GLY A N 1
ATOM 2096 C CA . GLY A 1 288 ? -3.629 -23.048 1.606 1.00 83.00 288 GLY A CA 1
ATOM 2097 C C . GLY A 1 288 ? -2.245 -23.300 0.988 1.00 83.00 288 GLY A C 1
ATOM 2098 O O . GLY A 1 288 ? -1.247 -23.293 1.706 1.00 83.00 288 GLY A O 1
ATOM 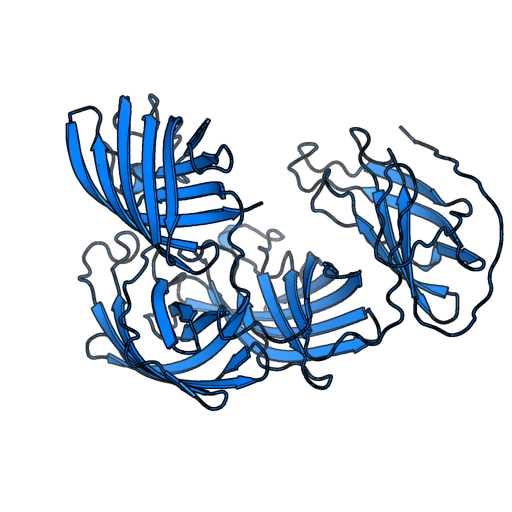2099 N N . LYS A 1 289 ? -2.133 -23.493 -0.328 1.00 88.25 289 LYS A N 1
ATOM 2100 C CA . LYS A 1 289 ? -0.842 -23.661 -1.011 1.00 88.25 289 LYS A CA 1
ATOM 2101 C C . LYS A 1 289 ? -0.406 -22.367 -1.671 1.00 88.25 289 LYS A C 1
ATOM 2103 O O . LYS A 1 289 ? -1.211 -21.694 -2.310 1.00 88.25 289 LYS A O 1
ATOM 2108 N N . VAL A 1 290 ? 0.882 -22.052 -1.567 1.00 91.19 290 VAL A N 1
ATOM 2109 C CA . VAL A 1 290 ? 1.461 -20.934 -2.313 1.00 91.19 290 VAL A CA 1
ATOM 2110 C C . VAL A 1 290 ? 1.532 -21.304 -3.791 1.00 91.19 290 VAL A C 1
ATOM 2112 O O . VAL A 1 290 ? 2.215 -22.253 -4.167 1.00 91.19 290 VAL A O 1
ATOM 2115 N N . THR A 1 291 ? 0.816 -20.564 -4.634 1.00 90.31 291 THR A N 1
ATOM 2116 C CA . THR A 1 291 ? 0.772 -20.814 -6.087 1.00 90.31 291 THR A CA 1
ATOM 2117 C C . THR A 1 291 ? 1.693 -19.894 -6.871 1.00 90.31 291 THR A C 1
ATOM 2119 O O . THR A 1 291 ? 2.200 -20.259 -7.929 1.00 90.31 291 THR A O 1
ATOM 2122 N N . SER A 1 292 ? 1.928 -18.693 -6.353 1.00 90.88 292 SER A N 1
ATOM 2123 C CA . SER A 1 292 ? 2.802 -17.701 -6.965 1.00 90.88 292 SER A CA 1
ATOM 2124 C C . SER A 1 292 ? 3.189 -16.644 -5.945 1.00 90.88 292 SER A C 1
ATOM 2126 O O . SER A 1 292 ? 2.449 -16.400 -4.992 1.00 90.88 292 SER A O 1
ATOM 2128 N N . GLY A 1 293 ? 4.280 -15.935 -6.197 1.00 93.75 293 GLY A N 1
ATOM 2129 C CA . GLY A 1 293 ? 4.608 -14.753 -5.427 1.00 93.75 293 GLY A CA 1
ATOM 2130 C C . GLY A 1 293 ? 5.824 -14.024 -5.962 1.00 93.75 293 GLY A C 1
ATOM 2131 O O . GLY A 1 293 ? 6.453 -14.442 -6.934 1.00 93.75 293 GLY A O 1
ATOM 2132 N N . PHE A 1 294 ? 6.146 -12.921 -5.310 1.00 95.06 294 PHE A N 1
ATOM 2133 C CA . PHE A 1 294 ? 7.354 -12.148 -5.552 1.00 95.06 294 PHE A CA 1
ATOM 2134 C C . PHE A 1 294 ? 7.804 -11.488 -4.254 1.00 95.06 294 PHE A C 1
ATOM 2136 O O . PHE A 1 294 ? 7.076 -11.486 -3.261 1.00 95.06 294 PHE A O 1
ATOM 2143 N N . ALA A 1 295 ? 9.000 -10.912 -4.268 1.00 95.06 295 ALA A N 1
ATOM 2144 C CA . ALA A 1 295 ? 9.504 -10.159 -3.137 1.00 95.06 295 ALA A CA 1
ATOM 2145 C C . ALA A 1 295 ? 9.972 -8.758 -3.521 1.00 95.06 295 ALA A C 1
ATOM 2147 O O . ALA A 1 295 ? 10.279 -8.477 -4.681 1.00 95.06 295 ALA A O 1
ATOM 2148 N N . THR A 1 296 ? 10.037 -7.872 -2.535 1.00 92.69 296 THR A N 1
ATOM 2149 C CA . THR A 1 296 ? 10.610 -6.533 -2.668 1.00 92.69 296 THR A CA 1
ATOM 2150 C C . THR A 1 296 ? 11.501 -6.225 -1.473 1.00 92.69 296 THR A C 1
ATOM 2152 O O . THR A 1 296 ? 11.314 -6.779 -0.392 1.00 92.69 296 THR A O 1
ATOM 2155 N N . THR A 1 297 ? 12.486 -5.346 -1.653 1.00 90.44 297 THR A N 1
ATOM 2156 C CA . THR A 1 297 ? 13.372 -4.890 -0.567 1.00 90.44 297 THR A CA 1
ATOM 2157 C C . THR A 1 297 ? 13.321 -3.370 -0.473 1.00 90.44 297 THR A C 1
ATOM 2159 O O . THR A 1 297 ? 14.261 -2.679 -0.865 1.00 90.44 297 THR A O 1
ATOM 2162 N N . PRO A 1 298 ? 12.207 -2.800 0.015 1.00 83.25 298 PRO A N 1
ATOM 2163 C CA . PRO A 1 298 ? 11.815 -1.437 -0.335 1.00 83.25 298 PRO A CA 1
ATOM 2164 C C . PRO A 1 298 ? 12.761 -0.355 0.206 1.00 83.25 298 PRO A C 1
ATOM 2166 O O . PRO A 1 298 ? 12.727 0.782 -0.258 1.00 83.25 298 PRO A O 1
ATOM 2169 N N . ASN A 1 299 ? 13.591 -0.669 1.205 1.00 79.31 299 ASN A N 1
ATOM 2170 C CA . ASN A 1 299 ? 14.602 0.237 1.752 1.00 79.31 299 ASN A CA 1
ATOM 2171 C C . ASN A 1 299 ? 16.045 -0.104 1.330 1.00 79.31 299 ASN A C 1
ATOM 2173 O O . ASN A 1 299 ? 16.951 0.687 1.600 1.00 79.31 299 ASN A O 1
ATOM 2177 N N . ASP A 1 300 ? 16.254 -1.191 0.584 1.00 81.44 300 ASP A N 1
ATOM 2178 C CA . ASP A 1 300 ? 17.541 -1.623 0.017 1.00 81.44 300 ASP A CA 1
ATOM 2179 C C . ASP A 1 300 ? 17.585 -1.395 -1.502 1.00 81.44 300 ASP A C 1
ATOM 2181 O O . ASP A 1 300 ? 18.570 -0.864 -1.997 1.00 81.44 300 ASP A O 1
ATOM 2185 N N . GLY A 1 301 ? 16.468 -1.511 -2.223 1.00 80.19 301 GLY A N 1
ATOM 2186 C CA . GLY A 1 301 ? 16.431 -1.203 -3.650 1.00 80.19 301 GLY A CA 1
ATOM 2187 C C . GLY A 1 301 ? 15.037 -1.098 -4.262 1.00 80.19 301 GLY A C 1
ATOM 2188 O O . GLY A 1 301 ? 14.058 -1.577 -3.704 1.00 80.19 301 GLY A O 1
ATOM 2189 N N . ASN A 1 302 ? 14.980 -0.502 -5.456 1.00 79.38 302 ASN A N 1
ATOM 2190 C CA . ASN A 1 302 ? 13.781 -0.396 -6.293 1.00 79.38 302 ASN A CA 1
ATOM 2191 C C . ASN A 1 302 ? 13.418 -1.680 -7.049 1.00 79.38 302 ASN A C 1
ATOM 2193 O O . ASN A 1 302 ? 12.392 -1.733 -7.729 1.00 79.38 302 ASN A O 1
ATOM 2197 N N . SER A 1 303 ? 14.260 -2.701 -6.956 1.00 82.44 303 SER A N 1
ATOM 2198 C CA . SER A 1 303 ? 14.086 -3.949 -7.683 1.00 82.44 303 SER A CA 1
ATOM 2199 C C . SER A 1 303 ? 13.065 -4.854 -6.997 1.00 82.44 303 SER A C 1
ATOM 2201 O O . SER A 1 303 ? 13.018 -4.977 -5.772 1.00 82.44 303 SER A O 1
ATOM 2203 N N . THR A 1 304 ? 12.266 -5.530 -7.815 1.00 88.94 304 THR A N 1
ATOM 2204 C CA . THR A 1 304 ? 11.499 -6.701 -7.400 1.00 88.94 304 THR A CA 1
ATOM 2205 C C . THR A 1 304 ? 12.327 -7.967 -7.606 1.00 88.94 304 THR A C 1
ATOM 2207 O O . THR A 1 304 ? 13.217 -8.040 -8.466 1.00 88.94 304 THR A O 1
ATOM 2210 N N . HIS A 1 305 ? 12.011 -8.980 -6.809 1.00 90.56 305 HIS A N 1
ATOM 2211 C CA . HIS A 1 305 ? 12.771 -10.215 -6.709 1.00 90.56 305 HIS A CA 1
ATOM 2212 C C . HIS A 1 305 ? 11.872 -11.401 -7.018 1.00 90.56 305 HIS A C 1
ATOM 2214 O O . HIS A 1 305 ? 10.746 -11.503 -6.525 1.00 90.56 305 HIS A O 1
ATOM 2220 N N . VAL A 1 306 ? 12.390 -12.312 -7.835 1.00 87.81 306 VAL A N 1
ATOM 2221 C CA . VAL A 1 306 ? 11.741 -13.599 -8.077 1.00 87.81 306 VAL A CA 1
ATOM 2222 C C . VAL A 1 306 ? 11.984 -14.480 -6.860 1.00 87.81 306 VAL A C 1
ATOM 2224 O O . VAL A 1 306 ? 13.106 -14.530 -6.340 1.00 87.81 306 VAL A O 1
ATOM 2227 N N . ILE A 1 307 ? 10.936 -15.174 -6.432 1.00 94.62 307 ILE A N 1
ATOM 2228 C CA . ILE A 1 307 ? 10.998 -16.126 -5.331 1.00 94.62 307 ILE A CA 1
ATOM 2229 C C . ILE A 1 307 ? 10.585 -17.512 -5.809 1.00 94.62 307 ILE A C 1
ATOM 2231 O O . ILE A 1 307 ? 9.712 -17.662 -6.662 1.00 94.62 307 ILE A O 1
ATOM 2235 N N . ASP A 1 308 ? 11.192 -18.516 -5.205 1.00 95.69 308 ASP A N 1
ATOM 2236 C CA . ASP A 1 308 ? 10.721 -19.887 -5.181 1.00 95.69 308 ASP A CA 1
ATOM 2237 C C . ASP A 1 308 ? 10.250 -20.172 -3.752 1.00 95.69 308 ASP A C 1
ATOM 2239 O O . ASP A 1 308 ? 11.021 -20.111 -2.793 1.00 95.69 308 ASP A O 1
ATOM 2243 N N . SER A 1 309 ? 8.947 -20.397 -3.625 1.00 94.56 309 SER A N 1
ATOM 2244 C CA . SER A 1 309 ? 8.233 -20.618 -2.362 1.00 94.56 309 SER A CA 1
ATOM 2245 C C . SER A 1 309 ? 7.536 -21.979 -2.345 1.00 94.56 309 SER A C 1
ATOM 2247 O O . SER A 1 309 ? 6.617 -22.196 -1.562 1.00 94.56 309 SER A O 1
ATOM 2249 N N . THR A 1 310 ? 7.972 -22.902 -3.210 1.00 93.88 310 THR A N 1
ATOM 2250 C CA . THR A 1 310 ? 7.362 -24.233 -3.360 1.00 93.88 310 THR A CA 1
ATOM 2251 C C . THR A 1 310 ? 7.423 -25.078 -2.088 1.00 93.88 310 THR A C 1
ATOM 2253 O O . THR A 1 310 ? 6.529 -25.888 -1.856 1.00 93.88 310 THR A O 1
ATOM 2256 N N . ASP A 1 311 ? 8.424 -24.844 -1.235 1.00 94.56 311 ASP A N 1
ATOM 2257 C CA . ASP A 1 311 ? 8.579 -25.530 0.051 1.00 94.56 311 ASP A CA 1
ATOM 2258 C C . ASP A 1 311 ? 7.777 -24.872 1.189 1.00 94.56 311 ASP A C 1
ATOM 2260 O O . ASP A 1 311 ? 7.778 -25.388 2.307 1.00 94.56 311 ASP A O 1
ATOM 2264 N N . LEU A 1 312 ? 7.127 -23.724 0.951 1.00 94.06 312 LEU A N 1
ATOM 2265 C CA . LEU A 1 312 ? 6.366 -22.997 1.964 1.00 94.06 312 LEU A CA 1
ATOM 2266 C C . LEU A 1 312 ? 4.948 -23.570 2.074 1.00 94.06 312 LEU A C 1
ATOM 2268 O O . LEU A 1 312 ? 4.142 -23.472 1.150 1.00 94.06 312 LEU A O 1
ATOM 2272 N N . VAL A 1 313 ? 4.634 -24.147 3.231 1.00 90.50 313 VAL A N 1
ATOM 2273 C CA . VAL A 1 313 ? 3.377 -24.862 3.472 1.00 90.50 313 VAL A CA 1
ATOM 2274 C C . VAL A 1 313 ? 2.559 -24.156 4.541 1.00 90.50 313 VAL A C 1
ATOM 2276 O O . VAL A 1 313 ? 3.088 -23.756 5.582 1.00 90.50 313 VAL A O 1
ATOM 2279 N N . TRP A 1 314 ? 1.252 -24.050 4.297 1.00 89.81 314 TRP A N 1
ATOM 2280 C CA . TRP A 1 314 ? 0.270 -23.727 5.322 1.00 89.81 314 TRP A CA 1
ATOM 2281 C C . TRP A 1 314 ? -0.343 -25.004 5.893 1.00 89.81 314 TRP A C 1
ATOM 2283 O O . TRP A 1 314 ? -0.967 -25.775 5.165 1.00 89.81 314 TRP A O 1
ATOM 2293 N N . ALA A 1 315 ? -0.221 -25.209 7.199 1.00 88.25 315 ALA A N 1
ATOM 2294 C CA . ALA A 1 315 ? -0.896 -26.293 7.905 1.00 88.25 315 ALA A CA 1
ATOM 2295 C C . ALA A 1 315 ? -1.201 -25.871 9.343 1.00 88.25 315 ALA A C 1
ATOM 2297 O O . ALA A 1 315 ? -0.369 -25.236 9.985 1.00 88.25 315 ALA A O 1
ATOM 2298 N N . ASP A 1 316 ? -2.393 -26.210 9.839 1.00 88.12 316 ASP A N 1
ATOM 2299 C CA . ASP A 1 316 ? -2.776 -26.052 11.250 1.00 88.12 316 ASP A CA 1
ATOM 2300 C C . ASP A 1 316 ? -2.533 -24.643 11.825 1.00 88.12 316 ASP A C 1
ATOM 2302 O O . ASP A 1 316 ? -2.045 -24.471 12.942 1.00 88.12 316 ASP A O 1
ATOM 2306 N N . GLY A 1 317 ? -2.842 -23.606 11.035 1.00 88.19 317 GLY A N 1
ATOM 2307 C CA . GLY A 1 317 ? -2.617 -22.214 11.437 1.00 88.19 317 GLY A CA 1
ATOM 2308 C C . GLY A 1 317 ? -1.134 -21.845 11.534 1.00 88.19 317 GLY A C 1
ATOM 2309 O O . GLY A 1 317 ? -0.767 -20.959 12.300 1.00 88.19 317 GLY A O 1
ATOM 2310 N N . LYS A 1 318 ? -0.262 -22.523 10.787 1.00 92.81 318 LYS A N 1
ATOM 2311 C CA . LYS A 1 318 ? 1.171 -22.244 10.706 1.00 92.81 318 LYS A CA 1
ATOM 2312 C C . LYS A 1 318 ? 1.617 -22.181 9.249 1.00 92.81 318 LYS A C 1
ATOM 2314 O O . LYS A 1 318 ? 1.253 -23.032 8.446 1.00 92.81 318 LYS A O 1
ATOM 2319 N N . ILE A 1 319 ? 2.460 -21.201 8.941 1.00 93.50 319 ILE A N 1
ATOM 2320 C CA . ILE A 1 319 ? 3.232 -21.121 7.703 1.00 93.50 319 ILE A CA 1
ATOM 2321 C C . ILE A 1 319 ? 4.659 -21.553 8.026 1.00 93.50 319 ILE A C 1
ATOM 2323 O O . ILE A 1 319 ? 5.325 -20.929 8.858 1.00 93.50 319 ILE A O 1
ATOM 2327 N N . ALA A 1 320 ? 5.149 -22.609 7.387 1.00 95.81 320 ALA A N 1
ATOM 2328 C CA . ALA A 1 320 ? 6.522 -23.055 7.579 1.00 95.81 320 ALA A CA 1
ATOM 2329 C C . ALA A 1 320 ? 7.125 -23.616 6.295 1.00 95.81 320 ALA A C 1
ATOM 2331 O O . ALA A 1 320 ? 6.421 -24.236 5.503 1.00 95.81 320 ALA A O 1
ATOM 2332 N N . GLY A 1 321 ? 8.428 -23.414 6.103 1.00 96.50 321 GLY A N 1
ATOM 2333 C CA . GLY A 1 321 ? 9.136 -23.949 4.941 1.00 96.50 321 GLY A CA 1
ATOM 2334 C C . GLY A 1 321 ? 10.233 -23.047 4.398 1.00 96.50 321 GLY A C 1
ATOM 2335 O O . GLY A 1 321 ? 10.511 -21.982 4.951 1.00 96.50 321 GLY A O 1
ATOM 2336 N N . GLY A 1 322 ? 10.876 -23.509 3.327 1.00 96.88 322 GLY A N 1
ATOM 2337 C CA . GLY A 1 322 ? 11.940 -22.787 2.635 1.00 96.88 322 GLY A CA 1
ATOM 2338 C C . GLY A 1 322 ? 11.401 -21.753 1.646 1.00 96.88 322 GLY A C 1
ATOM 2339 O O . GLY A 1 322 ? 10.424 -21.992 0.942 1.00 96.88 322 GLY A O 1
ATOM 2340 N N . VAL A 1 323 ? 12.072 -20.608 1.568 1.00 97.69 323 VAL A N 1
ATOM 2341 C CA . VAL A 1 323 ? 11.918 -19.612 0.508 1.00 97.69 323 VAL A CA 1
ATOM 2342 C C . VAL A 1 323 ? 13.298 -19.309 -0.050 1.00 97.69 323 VAL A C 1
ATOM 2344 O O . VAL A 1 323 ? 14.208 -18.910 0.680 1.00 97.69 323 VAL A O 1
ATOM 2347 N N . ARG A 1 324 ? 13.450 -19.480 -1.360 1.00 97.50 324 ARG A N 1
ATOM 2348 C CA . ARG A 1 324 ? 14.661 -19.120 -2.100 1.00 97.50 324 ARG A CA 1
ATOM 2349 C C . ARG A 1 324 ? 14.353 -17.875 -2.909 1.00 97.50 324 ARG A C 1
ATOM 2351 O O . ARG A 1 324 ? 13.320 -17.792 -3.564 1.00 97.50 324 ARG A O 1
ATOM 2358 N N . LEU A 1 325 ? 15.236 -16.895 -2.876 1.00 94.81 325 LEU A N 1
ATOM 2359 C CA . LEU A 1 325 ? 15.044 -15.627 -3.564 1.00 94.81 325 LEU A CA 1
ATOM 2360 C C . LEU A 1 325 ? 16.338 -15.179 -4.234 1.00 94.81 325 LEU A C 1
ATOM 2362 O O . LEU A 1 325 ? 17.440 -15.428 -3.746 1.00 94.81 325 LEU A O 1
ATOM 2366 N N . THR A 1 326 ? 16.205 -14.523 -5.381 1.00 93.31 326 THR A N 1
ATOM 2367 C CA . THR A 1 326 ? 17.336 -13.864 -6.040 1.00 93.31 326 THR A CA 1
ATOM 2368 C C . THR A 1 326 ? 17.190 -12.367 -5.828 1.00 93.31 326 THR A C 1
ATOM 2370 O O . THR A 1 326 ? 16.365 -11.736 -6.486 1.00 93.31 326 THR A O 1
ATOM 2373 N N . LEU A 1 327 ? 17.976 -11.822 -4.896 1.00 90.62 327 LEU A N 1
ATOM 2374 C CA . LEU A 1 327 ? 18.064 -10.391 -4.631 1.00 90.62 327 LEU A CA 1
ATOM 2375 C C . LEU A 1 327 ? 18.756 -9.718 -5.796 1.00 90.62 327 LEU A C 1
ATOM 2377 O O . LEU A 1 327 ? 19.915 -9.984 -6.112 1.00 90.62 327 LEU A O 1
ATOM 2381 N N . MET A 1 328 ? 18.018 -8.849 -6.450 1.00 87.31 328 MET A N 1
ATOM 2382 C CA . MET A 1 328 ? 18.459 -8.211 -7.666 1.00 87.31 328 MET A CA 1
ATOM 2383 C C . MET A 1 328 ? 18.989 -6.837 -7.293 1.00 87.31 328 MET A C 1
ATOM 2385 O O . MET A 1 328 ? 18.296 -6.105 -6.581 1.00 87.31 328 MET A O 1
ATOM 2389 N N . PRO A 1 329 ? 20.217 -6.503 -7.718 1.00 81.38 329 PRO A N 1
ATOM 2390 C CA . PRO A 1 329 ? 20.819 -5.225 -7.384 1.00 81.38 329 PRO A CA 1
ATOM 2391 C C . PRO A 1 329 ? 19.882 -4.102 -7.828 1.00 81.38 329 PRO A C 1
ATOM 2393 O O . PRO A 1 329 ? 19.242 -4.181 -8.879 1.00 81.38 329 PRO A O 1
ATOM 2396 N N . ASP A 1 330 ? 19.786 -3.053 -7.021 1.00 77.31 330 ASP A N 1
ATOM 2397 C CA . ASP A 1 330 ? 19.299 -1.781 -7.530 1.00 77.31 330 ASP A CA 1
ATOM 2398 C C . ASP A 1 330 ? 20.497 -1.079 -8.171 1.00 77.31 330 ASP A C 1
ATOM 2400 O O . ASP A 1 330 ? 21.417 -0.710 -7.432 1.00 77.31 330 ASP A O 1
ATOM 2404 N N . PRO A 1 331 ? 20.521 -0.867 -9.499 1.00 69.06 331 PRO A N 1
ATOM 2405 C CA . PRO A 1 331 ? 21.624 -0.164 -10.148 1.00 69.06 331 PRO A CA 1
ATOM 2406 C C . PRO A 1 331 ? 21.836 1.246 -9.573 1.00 69.06 331 PRO A C 1
ATOM 2408 O O . PRO A 1 331 ? 22.919 1.810 -9.696 1.00 69.06 331 PRO A O 1
ATOM 2411 N N . TRP A 1 332 ? 20.844 1.812 -8.874 1.00 70.31 332 TRP A N 1
ATOM 2412 C CA . TRP A 1 332 ? 20.983 3.088 -8.181 1.00 70.31 332 TRP A CA 1
ATOM 2413 C C . TRP A 1 332 ? 21.805 3.012 -6.889 1.00 70.31 332 TRP A C 1
ATOM 2415 O O . TRP A 1 332 ? 22.610 3.907 -6.632 1.00 70.31 332 TRP A O 1
ATOM 2425 N N . LYS A 1 333 ? 21.605 1.982 -6.059 1.00 73.12 333 LYS A N 1
ATOM 2426 C CA . LYS A 1 333 ? 22.356 1.838 -4.797 1.00 73.12 333 LYS A CA 1
ATOM 2427 C C . LYS A 1 333 ? 23.625 1.013 -4.966 1.00 73.12 333 LYS A C 1
ATOM 2429 O O . LYS A 1 333 ? 24.605 1.238 -4.259 1.00 73.12 333 LYS A O 1
ATOM 2434 N N . HIS A 1 334 ? 23.611 0.087 -5.920 1.00 72.75 334 HIS A N 1
ATOM 2435 C CA . HIS A 1 334 ? 24.645 -0.913 -6.143 1.00 72.75 334 HIS A CA 1
ATOM 2436 C C . HIS A 1 334 ? 24.908 -1.114 -7.651 1.00 72.75 334 HIS A C 1
ATOM 2438 O O . HIS A 1 334 ? 24.671 -2.205 -8.170 1.00 72.75 334 HIS A O 1
ATOM 2444 N N . PRO A 1 335 ? 25.431 -0.096 -8.367 1.00 60.88 335 PRO A N 1
ATOM 2445 C CA . PRO A 1 335 ? 25.565 -0.088 -9.835 1.00 60.88 335 PRO A CA 1
ATOM 2446 C C . PRO A 1 335 ? 26.409 -1.223 -10.437 1.00 60.88 335 PRO A C 1
ATOM 2448 O O . PRO A 1 335 ? 26.363 -1.441 -11.641 1.00 60.88 335 PRO A O 1
ATOM 2451 N N . VAL A 1 336 ? 27.192 -1.939 -9.624 1.00 60.72 336 VAL A N 1
ATOM 2452 C CA . VAL A 1 336 ? 28.107 -3.008 -10.074 1.00 60.72 336 VAL A CA 1
ATOM 2453 C C . VAL A 1 336 ? 27.843 -4.336 -9.344 1.00 60.72 336 VAL A C 1
ATOM 2455 O O . VAL A 1 336 ? 28.587 -5.298 -9.508 1.00 60.72 336 VAL A O 1
ATOM 2458 N N . ALA A 1 337 ? 26.808 -4.424 -8.501 1.00 75.06 337 ALA A N 1
ATOM 2459 C CA . ALA A 1 337 ? 26.555 -5.653 -7.753 1.00 75.06 337 ALA A CA 1
ATOM 2460 C C . ALA A 1 337 ? 25.904 -6.716 -8.645 1.00 75.06 337 ALA A C 1
ATOM 2462 O O . ALA A 1 337 ? 24.993 -6.424 -9.410 1.00 75.06 337 ALA A O 1
ATOM 2463 N N . ALA A 1 338 ? 26.354 -7.964 -8.529 1.00 85.31 338 ALA A N 1
ATOM 2464 C CA . ALA A 1 338 ? 25.676 -9.098 -9.145 1.00 85.31 338 ALA A CA 1
ATOM 2465 C C . ALA A 1 338 ? 24.413 -9.475 -8.344 1.00 85.31 338 ALA A C 1
ATOM 2467 O O . ALA A 1 338 ? 24.348 -9.213 -7.136 1.00 85.31 338 ALA A O 1
ATOM 2468 N N . PRO A 1 339 ? 23.424 -10.140 -8.972 1.00 90.19 339 PRO A N 1
ATOM 2469 C CA . PRO A 1 339 ? 22.326 -10.762 -8.243 1.00 90.19 339 PRO A CA 1
ATOM 2470 C C . PRO A 1 339 ? 22.838 -11.664 -7.113 1.00 90.19 339 PRO A C 1
ATOM 2472 O O . PRO A 1 339 ? 23.714 -12.505 -7.322 1.00 90.19 339 PRO A O 1
ATOM 2475 N N . THR A 1 340 ? 22.285 -11.496 -5.915 1.00 92.00 340 THR A N 1
ATOM 2476 C CA . THR A 1 340 ? 22.672 -12.243 -4.713 1.00 92.00 340 THR A CA 1
ATOM 2477 C C . THR A 1 340 ? 21.591 -13.258 -4.373 1.00 92.00 340 THR A C 1
ATOM 2479 O O . THR A 1 340 ? 20.425 -12.910 -4.211 1.00 92.00 340 THR A O 1
ATOM 2482 N N . LYS A 1 341 ? 21.955 -14.536 -4.261 1.00 95.62 341 LYS A N 1
ATOM 2483 C CA . LYS A 1 341 ? 21.015 -15.577 -3.825 1.00 95.62 341 LYS A CA 1
ATOM 2484 C C . LYS A 1 341 ? 20.775 -15.470 -2.326 1.00 95.62 341 LYS A C 1
ATOM 2486 O O . LYS A 1 341 ? 21.718 -15.233 -1.581 1.00 95.62 341 LYS A O 1
ATOM 2491 N N . ALA A 1 342 ? 19.550 -15.697 -1.889 1.00 96.50 342 ALA A N 1
ATOM 2492 C CA . ALA A 1 342 ? 19.212 -15.847 -0.487 1.00 96.50 342 ALA A CA 1
ATOM 2493 C C . ALA A 1 342 ? 18.272 -17.040 -0.305 1.00 96.50 342 ALA A C 1
ATOM 2495 O O . ALA A 1 342 ? 17.436 -17.329 -1.162 1.00 96.50 342 ALA A O 1
ATOM 2496 N N . GLU A 1 343 ? 18.443 -17.750 0.799 1.00 97.75 343 GLU A N 1
ATOM 2497 C CA . GLU A 1 343 ? 17.694 -18.956 1.128 1.00 97.75 343 GLU A CA 1
ATOM 2498 C C . GLU A 1 343 ? 17.346 -18.911 2.608 1.00 97.75 343 GLU A C 1
ATOM 2500 O O . GLU A 1 343 ? 18.234 -18.845 3.456 1.00 97.75 343 GLU A O 1
ATOM 2505 N N . VAL A 1 344 ? 16.053 -18.904 2.922 1.00 98.25 344 VAL A N 1
ATOM 2506 C CA . VAL A 1 344 ? 15.559 -18.764 4.293 1.00 98.25 344 VAL A CA 1
ATOM 2507 C C . VAL A 1 344 ? 14.487 -19.794 4.601 1.00 98.25 344 VAL A C 1
ATOM 2509 O O . VAL A 1 344 ? 13.598 -20.045 3.799 1.00 98.25 344 VAL A O 1
ATOM 2512 N N . ALA A 1 345 ? 14.547 -20.367 5.795 1.00 98.19 345 ALA A N 1
ATOM 2513 C CA . ALA A 1 345 ? 13.473 -21.144 6.385 1.00 98.19 345 ALA A CA 1
ATOM 2514 C C . ALA A 1 345 ? 12.608 -20.233 7.260 1.00 98.19 345 ALA A C 1
ATOM 2516 O O . ALA A 1 345 ? 13.114 -19.617 8.200 1.00 98.19 345 ALA A O 1
ATOM 2517 N N . ILE A 1 346 ? 11.314 -20.176 6.959 1.00 98.12 346 ILE A N 1
ATOM 2518 C CA . ILE A 1 346 ? 10.288 -19.422 7.685 1.00 98.12 346 ILE A CA 1
ATOM 2519 C C . ILE A 1 346 ? 9.555 -20.363 8.646 1.00 98.12 346 ILE A C 1
ATOM 2521 O O . ILE A 1 346 ? 9.287 -21.521 8.322 1.00 98.12 346 ILE A O 1
ATOM 2525 N N . SER A 1 347 ? 9.205 -19.858 9.828 1.00 97.50 347 SER A N 1
ATOM 2526 C CA . SER A 1 347 ? 8.292 -20.502 10.771 1.00 97.50 347 SER A CA 1
ATOM 2527 C C . SER A 1 347 ? 7.433 -19.438 11.451 1.00 97.50 347 SER A C 1
ATOM 2529 O O . SER A 1 347 ? 7.860 -18.835 12.434 1.00 97.50 347 SER A O 1
ATOM 2531 N N . ALA A 1 348 ? 6.212 -19.245 10.956 1.00 95.38 348 ALA A N 1
ATOM 2532 C CA . ALA A 1 348 ? 5.256 -18.270 11.469 1.00 95.38 348 ALA A CA 1
ATOM 2533 C C . ALA A 1 348 ? 3.932 -18.930 11.868 1.00 95.38 348 ALA A C 1
ATOM 2535 O O . ALA A 1 348 ? 3.409 -19.782 11.155 1.00 95.38 348 ALA A O 1
ATOM 2536 N N . VAL A 1 349 ? 3.389 -18.537 13.015 1.00 92.88 349 VAL A N 1
ATOM 2537 C CA . VAL A 1 349 ? 2.038 -18.890 13.457 1.00 92.88 349 VAL A CA 1
ATOM 2538 C C . VAL A 1 349 ? 1.073 -17.856 12.902 1.00 92.88 349 VAL A C 1
ATOM 2540 O O . VAL A 1 349 ? 1.374 -16.664 12.908 1.00 92.88 349 VAL A O 1
ATOM 2543 N N . VAL A 1 350 ? -0.094 -18.314 12.464 1.00 88.75 350 VAL A N 1
ATOM 2544 C CA . VAL A 1 350 ? -1.181 -17.465 12.003 1.00 88.75 350 VAL A CA 1
ATOM 2545 C C . VAL A 1 350 ? -2.334 -17.511 12.988 1.00 88.75 350 VAL A C 1
ATOM 2547 O O . VAL A 1 350 ? -2.879 -18.572 13.290 1.00 88.75 350 VAL A O 1
ATOM 2550 N N . ARG A 1 351 ? -2.708 -16.340 13.499 1.00 84.62 351 ARG A N 1
ATOM 2551 C CA . ARG A 1 351 ? -3.857 -16.152 14.385 1.00 84.62 351 ARG A CA 1
ATOM 2552 C C . ARG A 1 351 ? -4.806 -15.169 13.730 1.00 84.62 351 ARG A C 1
ATOM 2554 O O . ARG A 1 351 ? -4.462 -14.009 13.543 1.00 84.62 351 ARG A O 1
ATOM 2561 N N . GLY A 1 352 ? -5.994 -15.640 13.367 1.00 82.88 352 GLY A N 1
ATOM 2562 C CA . GLY A 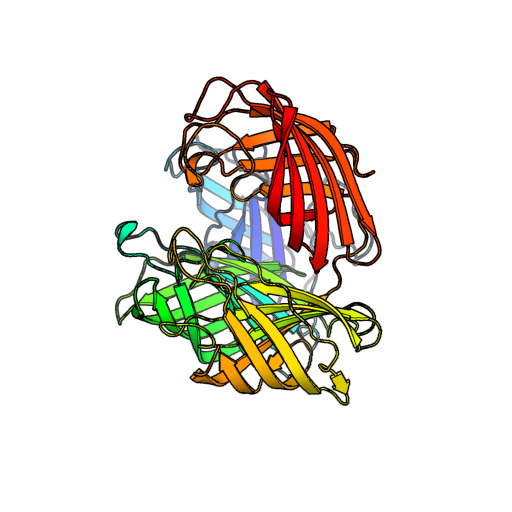1 352 ? -6.913 -14.837 12.572 1.00 82.88 352 GLY A CA 1
ATOM 2563 C C . GLY A 1 352 ? -6.307 -14.522 11.203 1.00 82.88 352 GLY A C 1
ATOM 2564 O O . GLY A 1 352 ? -5.952 -15.436 10.461 1.00 82.88 352 GLY A O 1
ATOM 2565 N N . ALA A 1 353 ? -6.175 -13.237 10.886 1.00 84.00 353 ALA A N 1
ATOM 2566 C CA . ALA A 1 353 ? -5.623 -12.767 9.622 1.00 84.00 353 ALA A CA 1
ATOM 2567 C C . ALA A 1 353 ? -4.117 -12.474 9.691 1.00 84.00 353 ALA A C 1
ATOM 2569 O O . ALA A 1 353 ? -3.583 -11.903 8.748 1.00 84.00 353 ALA A O 1
ATOM 2570 N N . ASP A 1 354 ? -3.416 -12.824 10.768 1.00 85.62 354 ASP A N 1
ATOM 2571 C CA . ASP A 1 354 ? -2.087 -12.265 11.039 1.00 85.62 354 ASP A CA 1
ATOM 2572 C C . ASP A 1 354 ? -1.064 -13.344 11.280 1.00 85.62 354 ASP A C 1
ATOM 2574 O O . ASP A 1 354 ? -1.337 -14.323 11.968 1.00 85.62 354 ASP A O 1
ATOM 2578 N N . ALA A 1 355 ? 0.124 -13.135 10.727 1.00 89.75 355 ALA A N 1
ATOM 2579 C CA . ALA A 1 355 ? 1.238 -14.055 10.796 1.00 89.75 355 ALA A CA 1
ATOM 2580 C C . ALA A 1 355 ? 2.372 -13.440 11.619 1.00 89.75 355 ALA A C 1
ATOM 2582 O O . ALA A 1 355 ? 2.799 -12.314 11.357 1.00 89.75 355 ALA A O 1
ATOM 2583 N N . SER A 1 356 ? 2.897 -14.191 12.583 1.00 90.50 356 SER A N 1
ATOM 2584 C CA . SER A 1 356 ? 4.099 -13.812 13.323 1.00 90.50 356 SER A CA 1
ATOM 2585 C C . SER A 1 356 ? 4.991 -15.013 13.616 1.00 90.50 356 SER A C 1
ATOM 2587 O O . SER A 1 356 ? 4.517 -16.129 13.830 1.00 90.50 356 SER A O 1
ATOM 2589 N N . GLY A 1 357 ? 6.303 -14.809 13.614 1.00 94.12 357 GLY A N 1
ATOM 2590 C CA . GLY A 1 357 ? 7.269 -15.852 13.939 1.00 94.12 357 GLY A CA 1
ATOM 2591 C C . GLY A 1 357 ? 8.677 -15.452 13.554 1.00 94.12 357 GLY A C 1
ATOM 2592 O O . GLY A 1 357 ? 9.032 -14.287 13.656 1.00 94.12 357 GLY A O 1
ATOM 2593 N N . THR A 1 358 ? 9.481 -16.407 13.100 1.00 96.38 358 THR A N 1
ATOM 2594 C CA . THR A 1 358 ? 10.901 -16.173 12.819 1.00 96.38 358 THR A CA 1
ATOM 2595 C C . THR A 1 358 ? 11.331 -16.779 11.493 1.00 96.38 358 THR A C 1
ATOM 2597 O O . THR A 1 358 ? 10.662 -17.651 10.926 1.00 96.38 358 THR A O 1
ATOM 2600 N N . TYR A 1 359 ? 12.467 -16.306 10.990 1.00 98.00 359 TYR A N 1
ATOM 2601 C CA . TYR A 1 359 ? 13.170 -16.917 9.875 1.00 98.00 359 TYR A CA 1
ATOM 2602 C C . TYR A 1 359 ? 14.655 -17.104 10.199 1.00 98.00 359 TYR A C 1
ATOM 2604 O O . TYR A 1 359 ? 15.225 -16.421 11.054 1.00 98.00 359 TYR A O 1
ATOM 2612 N N . ARG A 1 360 ? 15.294 -18.037 9.492 1.00 97.94 360 ARG A N 1
ATOM 2613 C CA . ARG A 1 360 ? 16.745 -18.272 9.535 1.00 97.94 360 ARG A CA 1
ATOM 2614 C C . ARG A 1 360 ? 17.255 -18.750 8.184 1.00 97.94 360 ARG A C 1
ATOM 2616 O O . ARG A 1 360 ? 16.542 -19.483 7.506 1.00 97.94 360 ARG A O 1
ATOM 2623 N N . GLY A 1 361 ? 18.476 -18.399 7.806 1.00 97.25 361 GLY A N 1
ATOM 2624 C CA . GLY A 1 361 ? 19.029 -18.801 6.515 1.00 97.25 361 GLY A CA 1
ATOM 2625 C C . GLY A 1 361 ? 20.307 -18.068 6.141 1.00 97.25 361 GLY A C 1
ATOM 2626 O O . GLY A 1 361 ? 21.100 -17.724 7.017 1.00 97.25 361 GLY A O 1
ATOM 2627 N N . THR A 1 362 ? 20.498 -17.823 4.846 1.00 96.50 362 THR A N 1
ATOM 2628 C CA . THR A 1 362 ? 21.651 -17.095 4.306 1.00 96.50 362 THR A CA 1
ATOM 2629 C C . THR A 1 362 ? 21.263 -16.069 3.242 1.00 96.50 362 THR A C 1
ATOM 2631 O O . THR A 1 362 ? 20.297 -16.239 2.498 1.00 96.50 362 THR A O 1
ATOM 2634 N N . VAL A 1 363 ? 22.067 -15.009 3.140 1.00 94.50 363 VAL A N 1
ATOM 2635 C CA . VAL A 1 363 ? 22.128 -14.092 1.994 1.00 94.50 363 VAL A CA 1
ATOM 2636 C C . VAL A 1 363 ? 23.545 -14.153 1.431 1.00 94.50 363 VAL A C 1
ATOM 2638 O O . VAL A 1 363 ? 24.511 -13.747 2.076 1.00 94.50 363 VAL A O 1
ATOM 2641 N N . GLY A 1 364 ? 23.693 -14.727 0.241 1.00 93.44 364 GLY A N 1
ATOM 2642 C CA . GLY A 1 364 ? 24.980 -15.177 -0.272 1.00 93.44 364 GLY A CA 1
ATOM 2643 C C . GLY A 1 364 ? 25.580 -16.212 0.678 1.00 93.44 364 GLY A C 1
ATOM 2644 O O . GLY A 1 364 ? 25.031 -17.295 0.864 1.00 93.44 364 GLY A O 1
ATOM 2645 N N . THR A 1 365 ? 26.702 -15.862 1.300 1.00 94.12 365 THR A N 1
ATOM 2646 C CA . THR A 1 365 ? 27.373 -16.678 2.324 1.00 94.12 365 THR A CA 1
ATOM 2647 C C . THR A 1 365 ? 27.125 -16.180 3.749 1.00 94.12 365 THR A C 1
ATOM 2649 O O . THR A 1 365 ? 27.600 -16.796 4.701 1.00 94.12 365 THR A O 1
ATOM 2652 N N . VAL A 1 366 ? 26.406 -15.067 3.915 1.00 94.38 366 VAL A N 1
ATOM 2653 C CA . VAL A 1 366 ? 26.193 -14.430 5.216 1.00 94.38 366 VAL A CA 1
ATOM 2654 C C . VAL A 1 366 ? 24.994 -15.080 5.907 1.00 94.38 366 VAL A C 1
ATOM 2656 O O . VAL A 1 366 ? 23.906 -15.066 5.329 1.00 94.38 366 VAL A O 1
ATOM 2659 N N . PRO A 1 367 ? 25.146 -15.638 7.121 1.00 95.94 367 PRO A N 1
ATOM 2660 C CA . PRO A 1 367 ? 24.016 -16.156 7.879 1.00 95.94 367 PRO A CA 1
ATOM 2661 C C . PRO A 1 367 ? 23.101 -15.016 8.335 1.00 95.94 367 PRO A C 1
ATOM 2663 O O . PRO A 1 367 ? 23.569 -13.965 8.772 1.00 95.94 367 PRO A O 1
ATOM 2666 N N . VAL A 1 368 ? 21.793 -15.245 8.260 1.00 95.19 368 VAL A N 1
ATOM 2667 C CA . VAL A 1 368 ? 20.756 -14.286 8.652 1.00 95.19 368 VAL A CA 1
ATOM 2668 C C . VAL A 1 368 ? 19.688 -14.964 9.498 1.00 95.19 368 VAL A C 1
ATOM 2670 O O . VAL A 1 368 ? 19.338 -16.127 9.284 1.00 95.19 368 VAL A O 1
ATOM 2673 N N . THR A 1 369 ? 19.150 -14.225 10.459 1.00 95.56 369 THR A N 1
ATOM 2674 C CA . THR A 1 369 ? 18.004 -14.623 11.278 1.00 95.56 369 THR A CA 1
ATOM 2675 C C . THR A 1 369 ? 17.215 -13.379 11.637 1.00 95.56 369 THR A C 1
ATOM 2677 O O . THR A 1 369 ? 17.820 -12.332 11.869 1.00 95.56 369 THR A O 1
ATOM 2680 N N . GLY A 1 370 ? 15.902 -13.495 11.773 1.00 91.94 370 GLY A N 1
ATOM 2681 C CA . GLY A 1 370 ? 15.089 -12.370 12.212 1.00 91.94 370 GLY A CA 1
ATOM 2682 C C . GLY A 1 370 ? 13.635 -12.741 12.437 1.00 91.94 370 GLY A C 1
ATOM 2683 O O . GLY A 1 370 ? 13.243 -13.908 12.353 1.00 91.94 370 GLY A O 1
ATOM 2684 N N . GLU A 1 371 ? 12.843 -11.717 12.719 1.00 91.62 371 GLU A N 1
ATOM 2685 C CA . GLU A 1 371 ? 11.405 -11.836 12.915 1.00 91.62 371 GLU A CA 1
ATOM 2686 C C . GLU A 1 371 ? 10.670 -11.858 11.569 1.00 91.62 371 GLU A C 1
ATOM 2688 O O . GLU A 1 371 ? 11.090 -11.260 10.573 1.00 91.62 371 GLU A O 1
ATOM 2693 N N . VAL A 1 372 ? 9.539 -12.552 11.568 1.00 92.81 372 VAL A N 1
ATOM 2694 C CA . VAL A 1 372 ? 8.553 -12.579 10.493 1.00 92.81 372 VAL A CA 1
ATOM 2695 C C . VAL A 1 372 ? 7.299 -11.921 11.032 1.00 92.81 372 VAL A C 1
ATOM 2697 O O . VAL A 1 372 ? 6.751 -12.371 12.037 1.00 92.81 372 VAL A O 1
ATOM 2700 N N . VAL A 1 373 ? 6.820 -10.889 10.349 1.00 89.75 373 VAL A N 1
ATOM 2701 C CA . VAL A 1 373 ? 5.520 -10.268 10.631 1.00 89.75 373 VAL A CA 1
ATOM 2702 C C . VAL A 1 373 ? 4.727 -10.168 9.347 1.00 89.75 373 VAL A C 1
ATOM 2704 O O . VAL A 1 373 ? 5.285 -9.909 8.289 1.00 89.75 373 VAL A O 1
ATOM 2707 N N . GLY A 1 374 ? 3.424 -10.372 9.393 1.00 89.94 374 GLY A N 1
ATOM 2708 C CA . GLY A 1 374 ? 2.646 -10.408 8.171 1.00 89.94 374 GLY A CA 1
ATOM 2709 C C . GLY A 1 374 ? 1.178 -10.658 8.414 1.00 89.94 374 GLY A C 1
ATOM 2710 O O . GLY A 1 374 ? 0.696 -10.587 9.540 1.00 89.94 374 GLY A O 1
ATOM 2711 N N . GLY A 1 375 ? 0.464 -10.960 7.343 1.00 89.00 375 GLY A N 1
ATOM 2712 C CA . GLY A 1 375 ? -0.935 -11.323 7.439 1.00 89.00 375 GLY A CA 1
ATOM 2713 C C . GLY A 1 375 ? -1.546 -11.728 6.112 1.00 89.00 375 GLY A C 1
ATOM 2714 O O . GLY A 1 375 ? -0.978 -11.510 5.040 1.00 89.00 375 GLY A O 1
ATOM 2715 N N . LEU A 1 376 ? -2.718 -12.329 6.232 1.00 89.31 376 LEU A N 1
ATOM 2716 C CA . LEU A 1 376 ? -3.637 -12.637 5.165 1.00 89.31 376 LEU A CA 1
ATOM 2717 C C . LEU A 1 376 ? -4.389 -11.374 4.772 1.00 89.31 376 LEU A C 1
ATOM 2719 O O . LEU A 1 376 ? -5.078 -10.782 5.597 1.00 89.31 376 LEU A O 1
ATOM 2723 N N . ASP A 1 377 ? -4.301 -10.982 3.514 1.00 86.94 377 ASP A N 1
ATOM 2724 C CA . ASP A 1 377 ? -5.200 -10.024 2.892 1.00 86.94 377 ASP A CA 1
ATOM 2725 C C . ASP A 1 377 ? -6.272 -10.794 2.094 1.00 86.94 377 ASP A C 1
ATOM 2727 O O . ASP A 1 377 ? -5.983 -11.871 1.558 1.00 86.94 377 ASP A O 1
ATOM 2731 N N . PRO A 1 378 ? -7.520 -10.294 2.011 1.00 81.62 378 PRO A N 1
ATOM 2732 C CA . PRO A 1 378 ? -8.508 -10.856 1.096 1.00 81.62 378 PRO A CA 1
ATOM 2733 C C . PRO A 1 378 ? -7.954 -10.949 -0.325 1.00 81.62 378 PRO A C 1
ATOM 2735 O O . PRO A 1 378 ? -7.195 -10.070 -0.752 1.00 81.62 378 PRO A O 1
ATOM 2738 N N . ALA A 1 379 ? -8.384 -11.962 -1.088 1.00 81.12 379 ALA A N 1
ATOM 2739 C CA . ALA A 1 379 ? -8.247 -11.868 -2.534 1.00 81.12 379 ALA A CA 1
ATOM 2740 C C . ALA A 1 379 ? -8.830 -10.538 -2.987 1.00 81.12 379 ALA A C 1
ATOM 2742 O O . ALA A 1 379 ? -9.918 -10.125 -2.581 1.00 81.12 379 ALA A O 1
ATOM 2743 N N . VAL A 1 380 ? -8.105 -9.897 -3.888 1.00 75.19 380 VAL A N 1
ATOM 2744 C CA . VAL A 1 380 ? -8.702 -8.846 -4.684 1.00 75.19 380 VAL A CA 1
ATOM 2745 C C . VAL A 1 380 ? -9.678 -9.554 -5.609 1.00 75.19 380 VAL A C 1
ATOM 2747 O O . VAL A 1 380 ? -9.250 -10.368 -6.429 1.00 75.19 380 VAL A O 1
ATOM 2750 N N . ALA A 1 381 ? -10.969 -9.275 -5.435 1.00 70.31 381 ALA A N 1
ATOM 2751 C CA . ALA A 1 381 ? -12.012 -9.850 -6.267 1.00 70.31 381 ALA A CA 1
ATOM 2752 C C . ALA A 1 381 ? -11.689 -9.636 -7.752 1.00 70.31 381 ALA A C 1
ATOM 2754 O O . ALA A 1 381 ? -11.120 -8.609 -8.147 1.00 70.31 381 ALA A O 1
ATOM 2755 N N . GLU A 1 382 ? -12.066 -10.607 -8.581 1.00 69.94 382 GLU A N 1
ATOM 2756 C CA . GLU A 1 382 ? -12.018 -10.461 -10.030 1.00 69.94 382 GLU A CA 1
ATOM 2757 C C . GLU A 1 382 ? -13.058 -9.420 -10.459 1.00 69.94 382 GLU A C 1
ATOM 2759 O O . GLU A 1 382 ? -14.206 -9.719 -10.762 1.00 69.94 382 GLU A O 1
ATOM 2764 N N . GLY A 1 383 ? -12.656 -8.154 -10.400 1.00 69.44 383 GLY A N 1
ATOM 2765 C CA . GLY A 1 383 ? -13.419 -7.013 -10.884 1.00 69.44 383 GLY A CA 1
ATOM 2766 C C . GLY A 1 383 ? -12.922 -6.541 -12.245 1.00 69.44 383 GLY A C 1
ATOM 2767 O O . GLY A 1 383 ? -11.805 -6.869 -12.676 1.00 69.44 383 GLY A O 1
ATOM 2768 N N . ARG A 1 384 ? -13.742 -5.707 -12.892 1.00 79.19 384 ARG A N 1
ATOM 2769 C CA . ARG A 1 384 ? -13.359 -4.990 -14.112 1.00 79.19 384 ARG A CA 1
ATOM 2770 C C . ARG A 1 384 ? -12.120 -4.147 -13.830 1.00 79.19 384 ARG A C 1
ATOM 2772 O O . ARG A 1 384 ? -12.042 -3.433 -12.829 1.00 79.19 384 ARG A O 1
ATOM 2779 N N . LEU A 1 385 ? -11.129 -4.245 -14.710 1.00 85.31 385 LEU A N 1
ATOM 2780 C CA . LEU A 1 385 ? -9.905 -3.460 -14.583 1.00 85.31 385 LEU A CA 1
ATOM 2781 C C . LEU A 1 385 ? -10.217 -2.003 -14.922 1.00 85.31 385 LEU A C 1
ATOM 2783 O O . LEU A 1 385 ? -10.621 -1.708 -16.043 1.00 85.31 385 LEU A O 1
ATOM 2787 N N . LYS A 1 386 ? -10.008 -1.091 -13.973 1.00 89.38 386 LYS A N 1
ATOM 2788 C CA . LYS A 1 386 ? -10.304 0.337 -14.153 1.00 89.38 386 LYS A CA 1
ATOM 2789 C C . LYS A 1 386 ? -9.087 1.117 -14.631 1.00 89.38 386 LYS A C 1
ATOM 2791 O O . LYS A 1 386 ? -9.155 1.923 -15.558 1.00 89.38 386 LYS A O 1
ATOM 2796 N N . SER A 1 387 ? -7.959 0.894 -13.969 1.00 92.44 387 SER A N 1
ATOM 2797 C CA . SER A 1 387 ? -6.695 1.538 -14.307 1.00 92.44 387 SER A CA 1
ATOM 2798 C C . SER A 1 387 ? -5.517 0.699 -13.846 1.00 92.44 387 SER A C 1
ATOM 2800 O O . SER A 1 387 ? -5.630 -0.110 -12.925 1.00 92.44 387 SER A O 1
ATOM 2802 N N . LEU A 1 388 ? -4.367 0.941 -14.457 1.00 94.00 388 LEU A N 1
ATOM 2803 C CA . LEU A 1 388 ? -3.119 0.278 -14.116 1.00 94.00 388 LEU A CA 1
ATOM 2804 C C . LEU A 1 388 ? -1.993 1.316 -14.131 1.00 94.00 388 LEU A C 1
ATOM 2806 O O . LEU A 1 388 ? -1.832 2.061 -15.096 1.00 94.00 388 LEU A O 1
ATOM 2810 N N . THR A 1 389 ? -1.216 1.370 -13.056 1.00 95.19 389 THR A N 1
ATOM 2811 C CA . THR A 1 389 ? 0.022 2.153 -12.993 1.00 95.19 389 THR A CA 1
ATOM 2812 C C . THR A 1 389 ? 1.182 1.187 -13.114 1.00 95.19 389 THR A C 1
ATOM 2814 O O . THR A 1 389 ? 1.354 0.345 -12.241 1.00 95.19 389 THR A O 1
ATOM 2817 N N . ILE A 1 390 ? 1.982 1.301 -14.170 1.00 94.81 390 ILE A N 1
ATOM 2818 C CA . ILE A 1 390 ? 3.152 0.453 -14.410 1.00 94.81 390 ILE A CA 1
ATOM 2819 C C . ILE A 1 390 ? 4.412 1.303 -14.331 1.00 94.81 390 ILE A C 1
ATOM 2821 O O . ILE A 1 390 ? 4.490 2.362 -14.953 1.00 94.81 390 ILE A O 1
ATOM 2825 N N . LYS A 1 391 ? 5.418 0.826 -13.605 1.00 93.56 391 LYS A N 1
ATOM 2826 C CA . LYS A 1 391 ? 6.779 1.350 -13.668 1.00 93.56 391 LYS A CA 1
ATOM 2827 C C . LYS A 1 391 ? 7.636 0.390 -14.483 1.00 93.56 391 LYS A C 1
ATOM 2829 O O . LYS A 1 391 ? 7.892 -0.727 -14.042 1.00 93.56 391 LYS A O 1
ATOM 2834 N N . PHE A 1 392 ? 8.094 0.841 -15.645 1.00 92.62 392 PHE A N 1
ATOM 2835 C CA . PHE A 1 392 ? 9.094 0.145 -16.450 1.00 92.62 392 PHE A CA 1
ATOM 2836 C C . PHE A 1 392 ? 10.481 0.665 -16.074 1.00 92.62 392 PHE A C 1
ATOM 2838 O O . PHE A 1 392 ? 10.821 1.820 -16.368 1.00 92.62 392 PHE A O 1
ATOM 2845 N N . GLU A 1 393 ? 11.270 -0.171 -15.398 1.00 87.62 393 GLU A N 1
ATOM 2846 C CA . GLU A 1 393 ? 12.660 0.162 -15.090 1.00 87.62 393 GLU A CA 1
ATOM 2847 C C . GLU A 1 393 ? 13.444 0.229 -16.397 1.00 87.62 393 GLU A C 1
ATOM 2849 O O . GLU A 1 393 ? 13.411 -0.710 -17.187 1.00 87.62 393 GLU A O 1
ATOM 2854 N N . ASN A 1 394 ? 14.092 1.371 -16.657 1.00 89.94 394 ASN A N 1
ATOM 2855 C CA . ASN A 1 394 ? 14.845 1.604 -17.891 1.00 89.94 394 ASN A CA 1
ATOM 2856 C C . ASN A 1 394 ? 14.029 1.297 -19.172 1.00 89.94 394 ASN A C 1
ATOM 2858 O O . ASN A 1 394 ? 14.548 0.736 -20.132 1.00 89.94 394 ASN A O 1
ATOM 2862 N N . GLY A 1 395 ? 12.737 1.642 -19.206 1.00 92.56 395 GLY A N 1
ATOM 2863 C CA . GLY A 1 395 ? 11.827 1.342 -20.320 1.00 92.56 395 GLY A CA 1
ATOM 2864 C C . GLY A 1 395 ? 11.992 2.187 -21.591 1.00 92.56 395 GLY A C 1
ATOM 2865 O O . GLY A 1 395 ? 11.530 1.771 -22.644 1.00 92.56 395 GLY A O 1
ATOM 2866 N N . LEU A 1 396 ? 12.676 3.332 -21.551 1.00 94.62 396 LEU A N 1
ATOM 2867 C CA . LEU A 1 396 ? 12.829 4.258 -22.693 1.00 94.62 396 LEU A CA 1
ATOM 2868 C C . LEU A 1 396 ? 14.268 4.311 -23.210 1.00 94.62 396 LEU A C 1
ATOM 2870 O O . LEU A 1 396 ? 15.179 3.918 -22.497 1.00 94.62 396 LEU A O 1
ATOM 2874 N N . SER A 1 397 ? 14.502 4.749 -24.440 1.00 94.06 397 SER A N 1
ATOM 2875 C CA . SER A 1 397 ? 15.859 4.845 -25.002 1.00 94.06 397 SER A CA 1
ATOM 2876 C C . SER A 1 397 ? 16.404 6.273 -24.898 1.00 94.06 397 SER A C 1
ATOM 2878 O O . SER A 1 397 ? 15.644 7.213 -24.669 1.00 94.06 397 SER A O 1
ATOM 2880 N N . GLY A 1 398 ? 17.715 6.448 -25.093 1.00 91.94 398 GLY A N 1
ATOM 2881 C CA . GLY A 1 398 ? 18.365 7.757 -25.242 1.00 91.94 398 GLY A CA 1
ATOM 2882 C C . GLY A 1 398 ? 19.229 8.161 -24.050 1.00 91.94 398 GLY A C 1
ATOM 2883 O O . GLY A 1 398 ? 20.455 8.137 -24.142 1.00 91.94 398 GLY A O 1
ATOM 2884 N N . GLY A 1 399 ? 18.601 8.553 -22.942 1.00 86.94 399 GLY A N 1
ATOM 2885 C CA . GLY A 1 399 ? 19.295 9.051 -21.757 1.00 86.94 399 GLY A CA 1
ATOM 2886 C C . GLY A 1 399 ? 20.003 7.945 -20.976 1.00 86.94 399 GLY A C 1
ATOM 2887 O O . GLY A 1 399 ? 20.098 6.797 -21.411 1.00 86.94 399 GLY A O 1
ATOM 2888 N N . ASN A 1 400 ? 20.483 8.279 -19.778 1.00 86.94 400 ASN A N 1
ATOM 2889 C CA . ASN A 1 400 ? 20.921 7.237 -18.846 1.00 86.94 400 ASN A CA 1
ATOM 2890 C C . ASN A 1 400 ? 19.712 6.452 -18.290 1.00 86.94 400 ASN A C 1
ATOM 2892 O O . ASN A 1 400 ? 18.566 6.891 -18.406 1.00 86.94 400 ASN A O 1
ATOM 2896 N N . GLU A 1 401 ? 19.969 5.318 -17.635 1.00 82.69 401 GLU A N 1
ATOM 2897 C CA . GLU A 1 401 ? 18.936 4.403 -17.112 1.00 82.69 401 GLU A CA 1
ATOM 2898 C C . GLU A 1 401 ? 17.861 5.093 -16.255 1.00 82.69 401 GLU A C 1
ATOM 2900 O O . GLU A 1 401 ? 16.686 4.731 -16.298 1.00 82.69 401 GLU A O 1
ATOM 2905 N N . TYR A 1 402 ? 18.234 6.135 -15.510 1.00 80.00 402 TYR A N 1
ATOM 2906 C CA . TYR A 1 402 ? 17.316 6.902 -14.667 1.00 80.00 402 TYR A CA 1
ATOM 2907 C C . TYR A 1 402 ? 16.356 7.776 -15.489 1.00 80.00 402 TYR A C 1
ATOM 2909 O O . TYR A 1 402 ? 15.168 7.880 -15.169 1.00 80.00 402 TYR A O 1
ATOM 2917 N N . GLN A 1 403 ? 16.852 8.388 -16.566 1.00 88.06 403 GLN A N 1
ATOM 2918 C CA . GLN A 1 403 ? 16.030 9.207 -17.464 1.00 88.06 403 GLN A CA 1
ATOM 2919 C C . GLN A 1 403 ? 15.084 8.313 -18.257 1.00 88.06 403 GLN A C 1
ATOM 2921 O O . GLN A 1 403 ? 13.969 8.703 -18.582 1.00 88.06 403 GLN A O 1
ATOM 2926 N N . ASN A 1 404 ? 15.522 7.079 -18.482 1.00 90.69 404 ASN A N 1
ATOM 2927 C CA . ASN A 1 404 ? 14.811 6.076 -19.239 1.00 90.69 404 ASN A CA 1
ATOM 2928 C C . ASN A 1 404 ? 13.706 5.360 -18.448 1.00 90.69 404 ASN A C 1
ATOM 2930 O O . ASN A 1 404 ? 12.975 4.557 -19.024 1.00 90.69 404 ASN A O 1
ATOM 2934 N N . ARG A 1 405 ? 13.544 5.620 -17.144 1.00 90.50 405 ARG A N 1
ATOM 2935 C CA . ARG A 1 405 ? 12.404 5.090 -16.376 1.00 90.50 405 ARG A CA 1
ATOM 2936 C C . ARG A 1 405 ? 11.091 5.676 -16.893 1.00 90.50 405 ARG A C 1
ATOM 2938 O O . ARG A 1 405 ? 10.992 6.885 -17.109 1.00 90.50 405 ARG A O 1
ATOM 2945 N N . ALA A 1 406 ? 10.067 4.835 -17.009 1.00 92.62 406 ALA A N 1
ATOM 2946 C CA . ALA A 1 406 ? 8.727 5.261 -17.398 1.00 92.62 406 ALA A CA 1
ATOM 2947 C C . ALA A 1 406 ? 7.695 4.825 -16.356 1.00 92.62 406 ALA A C 1
ATOM 2949 O O . ALA A 1 406 ? 7.539 3.637 -16.086 1.00 92.62 406 ALA A O 1
ATOM 2950 N N . PHE A 1 407 ? 6.964 5.793 -15.807 1.00 93.56 407 PHE A N 1
ATOM 2951 C CA . PHE A 1 407 ? 5.738 5.572 -15.047 1.00 93.56 407 PHE A CA 1
ATOM 2952 C C . PHE A 1 407 ? 4.565 5.785 -15.992 1.00 93.56 407 PHE A C 1
ATOM 2954 O O . PHE A 1 407 ? 4.276 6.922 -16.382 1.00 93.56 407 PHE A O 1
ATOM 2961 N N . ILE A 1 408 ? 3.911 4.694 -16.373 1.00 95.50 408 ILE A N 1
ATOM 2962 C CA . ILE A 1 408 ? 2.774 4.701 -17.281 1.00 95.50 408 ILE A CA 1
ATOM 2963 C C . ILE A 1 408 ? 1.495 4.469 -16.485 1.00 95.50 408 ILE A C 1
ATOM 2965 O O . ILE A 1 408 ? 1.299 3.407 -15.904 1.00 95.50 408 ILE A O 1
ATOM 2969 N N . ASN A 1 409 ? 0.615 5.464 -16.477 1.00 95.69 409 ASN A N 1
ATOM 2970 C CA . ASN A 1 409 ? -0.730 5.343 -15.925 1.00 95.69 409 ASN A CA 1
ATOM 2971 C C . ASN A 1 409 ? -1.702 5.121 -17.079 1.00 95.69 409 ASN A C 1
ATOM 2973 O O . ASN A 1 409 ? -1.882 6.035 -17.884 1.00 95.69 409 ASN A O 1
ATOM 2977 N N . VAL A 1 410 ? -2.316 3.942 -17.161 1.00 96.25 410 VAL A N 1
ATOM 2978 C CA . VAL A 1 410 ? -3.296 3.603 -18.199 1.00 96.25 410 VAL A CA 1
ATOM 2979 C C . VAL A 1 410 ? -4.717 3.592 -17.647 1.00 96.25 410 VAL A C 1
ATOM 2981 O O . VAL A 1 410 ? -4.963 3.162 -16.517 1.00 96.25 410 VAL A O 1
ATOM 2984 N N . GLN A 1 411 ? -5.647 4.069 -18.466 1.00 95.50 411 GLN A N 1
ATOM 2985 C CA . GLN A 1 411 ? -7.088 3.986 -18.260 1.00 95.50 411 GLN A CA 1
ATOM 2986 C C . GLN A 1 411 ? -7.641 2.847 -19.113 1.00 95.50 411 GLN A C 1
ATOM 2988 O O . GLN A 1 411 ? -7.210 2.668 -20.256 1.00 95.50 411 GLN A O 1
ATOM 2993 N N . LEU A 1 412 ? -8.582 2.086 -18.556 1.00 94.94 412 LEU A N 1
ATOM 2994 C CA . LEU A 1 412 ? -9.123 0.879 -19.172 1.00 94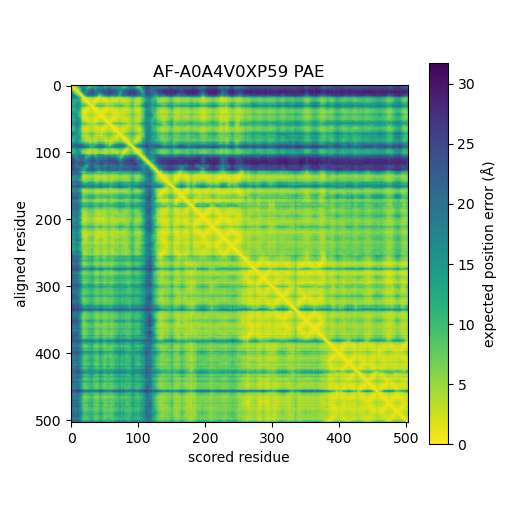.94 412 LEU A CA 1
ATOM 2995 C C . LEU A 1 412 ? -10.648 0.978 -19.307 1.00 94.94 412 LEU A C 1
ATOM 2997 O O . LEU A 1 412 ? -11.309 1.602 -18.481 1.00 94.94 412 LEU A O 1
ATOM 3001 N N . ASP A 1 413 ? -11.212 0.330 -20.324 1.00 93.19 413 ASP A N 1
ATOM 3002 C CA . ASP A 1 413 ? -12.665 0.247 -20.560 1.00 93.19 413 ASP A CA 1
ATOM 3003 C C . ASP A 1 413 ? -13.391 -0.790 -19.675 1.00 93.19 413 ASP A C 1
ATOM 3005 O O . ASP A 1 413 ? -14.552 -1.138 -19.906 1.00 93.19 413 ASP A O 1
ATOM 3009 N N . GLY A 1 414 ? -12.708 -1.348 -18.674 1.00 86.75 414 GLY A N 1
ATOM 3010 C CA . GLY A 1 414 ? -13.220 -2.425 -17.833 1.00 86.75 414 GLY A CA 1
ATOM 3011 C C . GLY A 1 414 ? -13.156 -3.826 -18.451 1.00 86.75 414 GLY A C 1
ATOM 3012 O O . GLY A 1 414 ? -13.278 -4.787 -17.698 1.00 86.75 414 GLY A O 1
ATOM 3013 N N . GLN A 1 415 ? -12.945 -3.961 -19.766 1.00 89.25 415 GLN A N 1
ATOM 3014 C CA . GLN A 1 415 ? -12.619 -5.230 -20.444 1.00 89.25 415 GLN A CA 1
ATOM 3015 C C . GLN A 1 415 ? -11.104 -5.416 -20.613 1.00 89.25 415 GLN A C 1
ATOM 3017 O O . GLN A 1 415 ? -10.644 -6.427 -21.139 1.00 89.25 415 GLN A O 1
ATOM 3022 N N . GLY A 1 416 ? -10.323 -4.438 -20.150 1.00 92.00 416 GLY A N 1
ATOM 3023 C CA . GLY A 1 416 ? -8.871 -4.454 -20.231 1.00 92.00 416 GLY A CA 1
ATOM 3024 C C . GLY A 1 416 ? -8.318 -3.803 -21.497 1.00 92.00 416 GLY A C 1
ATOM 3025 O O . GLY A 1 416 ? -7.109 -3.850 -21.703 1.00 92.00 416 GLY A O 1
ATOM 3026 N N . VAL A 1 417 ? -9.139 -3.161 -22.334 1.00 96.69 417 VAL A N 1
ATOM 3027 C CA . VAL A 1 417 ? -8.635 -2.380 -23.474 1.00 96.69 417 VAL A CA 1
ATOM 3028 C C . VAL A 1 417 ? -8.161 -1.019 -22.981 1.00 96.69 417 VAL A C 1
ATOM 3030 O O . VAL A 1 417 ? -8.852 -0.347 -22.214 1.00 96.69 417 VAL A O 1
ATOM 3033 N N . VAL A 1 418 ? -6.973 -0.604 -23.422 1.00 97.00 418 VAL A N 1
ATOM 3034 C CA . VAL A 1 418 ? -6.411 0.705 -23.077 1.00 97.00 418 VAL A CA 1
ATOM 3035 C C . VAL A 1 418 ? -7.115 1.796 -23.876 1.00 97.00 418 VAL A C 1
ATOM 3037 O O . VAL A 1 418 ? -7.021 1.831 -25.100 1.00 97.00 418 VAL A O 1
ATOM 3040 N N . ILE A 1 419 ? -7.778 2.711 -23.169 1.00 96.50 419 ILE A N 1
ATOM 3041 C CA . ILE A 1 419 ? -8.519 3.843 -23.757 1.00 96.50 419 ILE A CA 1
ATOM 3042 C C . ILE A 1 419 ? -7.784 5.180 -23.622 1.00 96.50 419 ILE A C 1
ATOM 3044 O O . ILE A 1 419 ? -8.221 6.193 -24.162 1.00 96.50 419 ILE A O 1
ATOM 3048 N N . GLY A 1 420 ? -6.668 5.196 -22.897 1.00 96.44 420 GLY A N 1
ATOM 3049 C CA . GLY A 1 420 ? -5.837 6.378 -22.728 1.00 96.44 420 GLY A CA 1
ATOM 3050 C C . GLY A 1 420 ? -4.841 6.225 -21.590 1.00 96.44 420 GLY A C 1
ATOM 3051 O O . GLY A 1 420 ? -4.770 5.191 -20.922 1.00 96.44 420 GLY A O 1
ATOM 3052 N N . GLY A 1 421 ? -4.062 7.274 -21.353 1.00 96.50 421 GLY A N 1
ATOM 3053 C CA . GLY A 1 421 ? -3.094 7.290 -20.268 1.00 96.50 421 GLY A CA 1
ATOM 3054 C C . GLY A 1 421 ? -1.993 8.322 -20.445 1.00 96.50 421 GLY A C 1
ATOM 3055 O O . GLY A 1 421 ? -1.934 9.040 -21.444 1.00 96.50 421 GLY A O 1
ATOM 3056 N N . LYS A 1 422 ? -1.105 8.375 -19.455 1.00 96.56 422 LYS A N 1
ATOM 3057 C CA . LYS A 1 422 ? 0.030 9.298 -19.412 1.00 96.56 422 LYS A CA 1
ATOM 3058 C C . LYS A 1 422 ? 1.317 8.558 -19.082 1.00 96.56 422 LYS A C 1
ATOM 3060 O O . LYS A 1 422 ? 1.325 7.692 -18.206 1.00 96.56 422 LYS A O 1
ATOM 3065 N N . VAL A 1 423 ? 2.403 8.974 -19.724 1.00 95.50 423 VAL A N 1
ATOM 3066 C CA . VAL A 1 423 ? 3.768 8.608 -19.349 1.00 95.50 423 VAL A CA 1
ATOM 3067 C C . VAL A 1 423 ? 4.405 9.752 -18.569 1.00 95.50 423 VAL A C 1
ATOM 3069 O O . VAL A 1 423 ? 4.233 10.926 -18.890 1.00 95.50 423 VAL A O 1
ATOM 3072 N N . SER A 1 424 ? 5.131 9.408 -17.514 1.00 93.00 424 SER A N 1
ATOM 3073 C CA . SER A 1 424 ? 5.842 10.368 -16.675 1.00 93.00 424 SER A CA 1
ATOM 3074 C C . SER A 1 424 ? 7.138 9.772 -16.137 1.00 93.00 424 SER A C 1
ATOM 3076 O O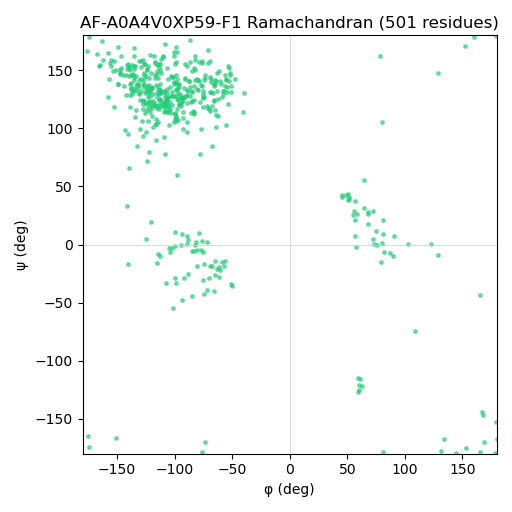 . SER A 1 424 ? 7.334 8.557 -16.152 1.00 93.00 424 SER A O 1
ATOM 3078 N N . ASN A 1 425 ? 8.034 10.635 -15.670 1.00 89.12 425 ASN A N 1
ATOM 3079 C CA . ASN A 1 425 ? 9.262 10.262 -14.981 1.00 89.12 425 ASN A CA 1
ATOM 3080 C C . ASN A 1 425 ? 9.347 11.116 -13.711 1.00 89.12 425 ASN A C 1
ATOM 3082 O O . ASN A 1 425 ? 9.078 12.314 -13.736 1.00 89.12 425 ASN A O 1
ATOM 3086 N N . ASN A 1 426 ? 9.676 10.498 -12.581 1.00 80.25 426 ASN A N 1
ATOM 3087 C CA . ASN A 1 426 ? 9.729 11.167 -11.278 1.00 80.25 426 ASN A CA 1
ATOM 3088 C C . ASN A 1 426 ? 10.979 12.042 -11.093 1.00 80.25 426 ASN A C 1
ATOM 3090 O O . ASN A 1 426 ? 11.192 12.596 -10.014 1.00 80.25 426 ASN A O 1
ATOM 3094 N N . HIS A 1 427 ? 11.817 12.146 -12.118 1.00 76.50 427 HIS A N 1
ATOM 3095 C CA . HIS A 1 427 ? 13.087 12.821 -12.010 1.00 76.50 427 HIS A CA 1
ATOM 3096 C C . HIS A 1 427 ? 13.491 13.677 -13.216 1.00 76.50 427 HIS A C 1
ATOM 3098 O O . HIS A 1 427 ? 14.363 14.534 -13.090 1.00 76.50 427 HIS A O 1
ATOM 3104 N N . THR A 1 428 ? 12.860 13.493 -14.370 1.00 75.19 428 THR A N 1
ATOM 3105 C CA . THR A 1 428 ? 13.028 14.380 -15.523 1.00 75.19 428 THR A CA 1
ATOM 3106 C C . THR A 1 428 ? 11.679 14.927 -15.955 1.00 75.19 428 THR A C 1
ATOM 3108 O O . THR A 1 428 ? 10.643 14.303 -15.729 1.00 75.19 428 THR A O 1
ATOM 3111 N N . ALA A 1 429 ? 11.685 16.102 -16.586 1.00 81.44 429 ALA A N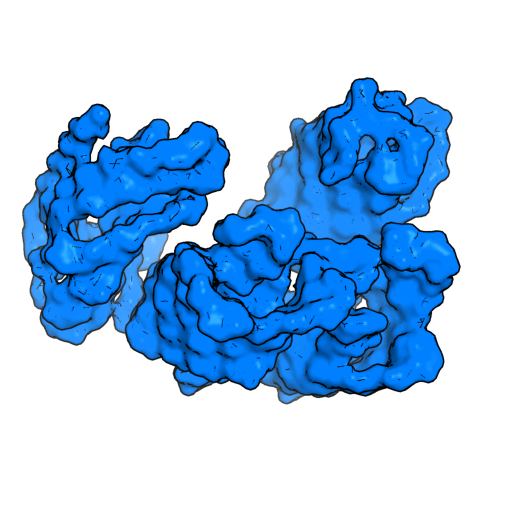 1
ATOM 3112 C CA . ALA A 1 429 ? 10.523 16.550 -17.335 1.00 81.44 429 ALA A CA 1
ATOM 3113 C C . ALA A 1 429 ? 10.325 15.568 -18.498 1.00 81.44 429 ALA A C 1
ATOM 3115 O O . ALA A 1 429 ? 11.068 15.610 -19.476 1.00 81.44 429 ALA A O 1
ATOM 3116 N N . LEU A 1 430 ? 9.376 14.651 -18.338 1.00 87.25 430 LEU A N 1
ATOM 3117 C CA . LEU A 1 430 ? 8.941 13.703 -19.352 1.00 87.25 430 LEU A CA 1
ATOM 3118 C C . LEU A 1 430 ? 7.450 13.923 -19.574 1.00 87.25 430 LEU A C 1
ATOM 3120 O O . LEU A 1 430 ? 6.674 13.920 -18.614 1.00 87.25 430 LEU A O 1
ATOM 3124 N N . ASP A 1 431 ? 7.070 14.099 -20.833 1.00 86.75 431 ASP A N 1
ATOM 3125 C CA . ASP A 1 431 ? 5.678 14.174 -21.245 1.00 86.75 431 ASP A CA 1
ATOM 3126 C C . ASP A 1 431 ? 5.426 13.151 -22.346 1.00 86.75 431 ASP A C 1
ATOM 3128 O O . ASP A 1 431 ? 6.193 13.032 -23.305 1.00 86.75 431 ASP A O 1
ATOM 3132 N N . GLY A 1 432 ? 4.370 12.372 -22.175 1.00 94.56 432 GLY A N 1
ATOM 3133 C CA . GLY A 1 432 ? 4.001 11.330 -23.112 1.00 94.56 432 GLY A CA 1
ATOM 3134 C C . GLY A 1 432 ? 2.578 10.863 -22.876 1.00 94.56 432 GLY A C 1
ATOM 3135 O O . GLY A 1 432 ? 2.039 10.966 -21.771 1.00 94.56 432 GLY A O 1
ATOM 3136 N N . SER A 1 433 ? 1.973 10.338 -23.928 1.00 96.88 433 SER A N 1
ATOM 3137 C CA . SER A 1 433 ? 0.606 9.830 -23.923 1.00 96.88 433 SER A CA 1
ATOM 3138 C C . SER A 1 433 ? 0.587 8.338 -24.215 1.00 96.88 433 SER A C 1
ATOM 3140 O O . SER A 1 433 ? 1.510 7.789 -24.818 1.00 96.88 433 SER A O 1
ATOM 3142 N N . VAL A 1 434 ? -0.476 7.679 -23.768 1.00 97.62 434 VAL A N 1
ATOM 3143 C CA . VAL A 1 434 ? -0.763 6.284 -24.105 1.00 97.62 434 VAL A CA 1
ATOM 3144 C C . VAL A 1 434 ? -1.922 6.268 -25.085 1.00 97.62 434 VAL A C 1
ATOM 3146 O O . VAL A 1 434 ? -2.957 6.877 -24.816 1.00 97.62 434 VAL A O 1
ATOM 3149 N N . SER A 1 435 ? -1.740 5.591 -26.216 1.00 93.62 435 SER A N 1
ATOM 3150 C CA . SER A 1 435 ? -2.695 5.595 -27.331 1.00 93.62 435 SER A CA 1
ATOM 3151 C C . SER A 1 435 ? -3.370 4.249 -27.575 1.00 93.62 435 SER A C 1
ATOM 3153 O O . SER A 1 435 ? -4.302 4.185 -28.369 1.00 93.62 435 SER A O 1
ATOM 3155 N N . GLY A 1 436 ? -2.910 3.177 -26.930 1.00 96.06 436 GLY A N 1
ATOM 3156 C CA . GLY A 1 436 ? -3.485 1.852 -27.125 1.00 96.06 436 GLY A CA 1
ATOM 3157 C C . GLY A 1 436 ? -2.788 0.765 -26.322 1.00 96.06 436 GLY A C 1
ATOM 3158 O O . GLY A 1 436 ? -1.845 1.022 -25.567 1.00 96.06 436 GLY A O 1
ATOM 3159 N N . GLY A 1 437 ? -3.283 -0.459 -26.485 1.00 97.50 437 GLY A N 1
ATOM 3160 C CA . GLY A 1 437 ? -2.821 -1.632 -25.757 1.00 97.50 437 GLY A CA 1
ATOM 3161 C C . GLY A 1 437 ? -3.962 -2.450 -25.161 1.00 97.50 437 GLY A C 1
ATOM 3162 O O . GLY A 1 437 ? -5.143 -2.144 -25.333 1.00 97.50 437 GLY A O 1
ATOM 3163 N N . SER A 1 438 ? -3.590 -3.498 -24.440 1.00 97.12 438 SER A N 1
ATOM 3164 C CA . SER A 1 438 ? -4.525 -4.366 -23.727 1.00 97.12 438 SER A CA 1
ATOM 3165 C C . SER A 1 438 ? -3.894 -4.889 -22.444 1.00 97.12 438 SER A C 1
ATOM 3167 O O . SER A 1 438 ? -2.676 -5.031 -22.354 1.00 97.12 438 SER A O 1
ATOM 3169 N N . VAL A 1 439 ? -4.721 -5.174 -21.449 1.00 95.62 439 VAL A N 1
ATOM 3170 C CA . VAL A 1 439 ? -4.329 -5.659 -20.130 1.00 95.62 439 VAL A CA 1
ATOM 3171 C C . VAL A 1 439 ? -5.253 -6.798 -19.754 1.00 95.62 439 VAL A C 1
ATOM 3173 O O . VAL A 1 439 ? -6.470 -6.669 -19.833 1.00 95.62 439 VAL A O 1
ATOM 3176 N N . ARG A 1 440 ? -4.685 -7.903 -19.285 1.00 93.19 440 ARG A N 1
ATOM 3177 C CA . ARG A 1 440 ? -5.442 -9.018 -18.724 1.00 93.19 440 ARG A CA 1
ATOM 3178 C C . ARG A 1 440 ? -4.789 -9.517 -17.449 1.00 93.19 440 ARG A C 1
ATOM 3180 O O . ARG A 1 440 ? -3.564 -9.509 -17.328 1.00 93.19 440 ARG A O 1
ATOM 3187 N N . ILE A 1 441 ? -5.621 -9.975 -16.520 1.00 89.94 441 ILE A N 1
ATOM 3188 C CA . ILE A 1 441 ? -5.178 -10.729 -15.352 1.00 89.94 441 ILE A CA 1
ATOM 3189 C C . ILE A 1 441 ? -5.904 -12.065 -15.378 1.00 89.94 441 ILE A C 1
ATOM 3191 O O . ILE A 1 441 ? -7.129 -12.079 -15.340 1.00 89.94 441 ILE A O 1
ATOM 3195 N N . VAL A 1 442 ? -5.149 -13.155 -15.486 1.00 84.69 442 VAL A N 1
ATOM 3196 C CA . VAL A 1 442 ? -5.672 -14.528 -15.547 1.00 84.69 442 VAL A CA 1
ATOM 3197 C C . VAL A 1 442 ? -4.791 -15.395 -14.659 1.00 84.69 442 VAL A C 1
ATOM 3199 O O . VAL A 1 442 ? -3.568 -15.310 -14.762 1.00 84.69 442 VAL A O 1
ATOM 3202 N N . ASP A 1 443 ? -5.398 -16.172 -13.761 1.00 83.38 443 ASP A N 1
ATOM 3203 C CA . ASP A 1 443 ? -4.707 -17.115 -12.869 1.00 83.38 443 ASP A CA 1
ATOM 3204 C C . ASP A 1 443 ? -3.529 -16.489 -12.098 1.00 83.38 443 ASP A C 1
ATOM 3206 O O . ASP A 1 443 ? -2.428 -17.034 -12.026 1.00 83.38 443 ASP A O 1
ATOM 3210 N N . GLY A 1 444 ? -3.731 -15.278 -11.566 1.00 84.38 444 GLY A N 1
ATOM 3211 C CA . GLY A 1 444 ? -2.687 -14.559 -10.829 1.00 84.38 444 GLY A CA 1
ATOM 3212 C C . GLY A 1 444 ? -1.511 -14.090 -11.694 1.00 84.38 444 GLY A C 1
ATOM 3213 O O . GLY A 1 444 ? -0.453 -13.765 -11.159 1.00 84.38 444 GLY A O 1
ATOM 3214 N N . ARG A 1 445 ? -1.663 -14.023 -13.023 1.00 90.81 445 ARG A N 1
ATOM 3215 C CA . ARG A 1 445 ? -0.674 -13.438 -13.940 1.00 90.81 445 ARG A CA 1
ATOM 3216 C C . ARG A 1 445 ? -1.217 -12.176 -14.586 1.00 90.81 445 ARG A C 1
ATOM 3218 O O . ARG A 1 445 ? -2.303 -12.194 -15.155 1.00 90.81 445 ARG A O 1
ATOM 3225 N N . LEU A 1 446 ? -0.443 -11.096 -14.536 1.00 93.62 446 LEU A N 1
ATOM 3226 C CA . LEU A 1 446 ? -0.695 -9.871 -15.293 1.00 93.62 446 LEU A CA 1
ATOM 3227 C C . LEU A 1 446 ? 0.047 -9.962 -16.625 1.00 93.62 446 LEU A C 1
ATOM 3229 O O . LEU A 1 446 ? 1.261 -10.150 -16.633 1.00 93.62 446 LEU A O 1
ATOM 3233 N N . ALA A 1 447 ? -0.656 -9.764 -17.733 1.00 95.88 447 ALA A N 1
ATOM 3234 C CA . ALA A 1 447 ? -0.046 -9.675 -19.053 1.00 95.88 447 ALA A CA 1
ATOM 3235 C C . ALA A 1 447 ? -0.699 -8.570 -19.878 1.00 95.88 447 ALA A C 1
ATOM 3237 O O . ALA A 1 447 ? -1.890 -8.289 -19.723 1.00 95.88 447 ALA A O 1
ATOM 3238 N N . GLY A 1 448 ? 0.060 -7.965 -20.783 1.00 96.62 448 GLY A N 1
ATOM 3239 C CA . GLY A 1 448 ? -0.499 -6.935 -21.639 1.00 96.62 448 GLY A CA 1
ATOM 3240 C C . GLY A 1 448 ? 0.474 -6.310 -22.619 1.00 96.62 448 GLY A C 1
ATOM 3241 O O . GLY A 1 448 ? 1.663 -6.628 -22.671 1.00 96.62 448 GLY A O 1
ATOM 3242 N N . THR A 1 449 ? -0.075 -5.380 -23.386 1.00 98.00 449 THR A N 1
ATOM 3243 C CA . THR A 1 449 ? 0.651 -4.480 -24.272 1.00 98.00 449 THR A CA 1
ATOM 3244 C C . THR A 1 449 ? 0.275 -3.042 -23.959 1.00 98.00 449 THR A C 1
ATOM 3246 O O . THR A 1 449 ? -0.852 -2.758 -23.555 1.00 98.00 449 THR A O 1
ATOM 3249 N N . VAL A 1 450 ? 1.218 -2.125 -24.139 1.00 98.06 450 VAL A N 1
ATOM 3250 C CA . VAL A 1 450 ? 0.982 -0.683 -24.042 1.00 98.06 450 VAL A CA 1
ATOM 3251 C C . VAL A 1 450 ? 1.709 0.002 -25.185 1.00 98.06 450 VAL A C 1
ATOM 3253 O O . VAL A 1 450 ? 2.892 -0.242 -25.417 1.00 98.06 450 VAL A O 1
ATOM 3256 N N . GLU A 1 451 ? 1.009 0.893 -25.871 1.00 98.19 451 GLU A N 1
ATOM 3257 C CA . GLU A 1 451 ? 1.583 1.772 -26.878 1.00 98.19 451 GLU A CA 1
ATOM 3258 C C . GLU A 1 451 ? 1.641 3.194 -26.340 1.00 98.19 451 GLU A C 1
ATOM 3260 O O . GLU A 1 451 ? 0.615 3.776 -25.972 1.00 98.19 451 GLU A O 1
ATOM 3265 N N . ALA A 1 452 ? 2.842 3.761 -26.302 1.00 97.75 452 ALA A N 1
ATOM 3266 C CA . ALA A 1 452 ? 3.062 5.104 -25.794 1.00 97.75 452 ALA A CA 1
ATOM 3267 C C . ALA A 1 452 ? 3.779 5.974 -26.822 1.00 97.75 452 ALA A C 1
ATOM 3269 O O . ALA A 1 452 ? 4.659 5.507 -27.539 1.00 97.75 452 ALA A O 1
ATOM 3270 N N . THR A 1 453 ? 3.437 7.258 -26.861 1.00 97.69 453 THR A N 1
ATOM 3271 C CA . THR A 1 453 ? 4.167 8.265 -27.634 1.00 97.69 453 THR A CA 1
ATOM 3272 C C . THR A 1 453 ? 4.856 9.214 -26.669 1.00 97.69 453 THR A C 1
ATOM 3274 O O . THR A 1 453 ? 4.202 9.869 -25.857 1.00 97.69 453 THR A O 1
ATOM 3277 N N . ILE A 1 454 ? 6.182 9.274 -26.748 1.00 96.12 454 ILE A N 1
ATOM 3278 C CA . ILE A 1 454 ? 7.020 10.134 -25.913 1.00 96.12 454 ILE A CA 1
ATOM 3279 C C . ILE A 1 454 ? 7.315 11.423 -26.671 1.00 96.12 454 ILE A C 1
ATOM 3281 O O . ILE A 1 454 ? 7.780 11.372 -27.811 1.00 96.12 454 ILE A O 1
ATOM 3285 N N . GLY A 1 455 ? 7.035 12.564 -26.041 1.00 92.00 455 GLY A N 1
ATOM 3286 C CA . GLY A 1 455 ? 7.291 13.890 -26.593 1.00 92.00 455 GLY A CA 1
ATOM 3287 C C . GLY A 1 455 ? 8.766 14.300 -26.544 1.00 92.00 455 GLY A C 1
ATOM 3288 O O . GLY A 1 455 ? 9.644 13.559 -26.098 1.00 92.00 455 GLY A O 1
ATOM 3289 N N . ALA A 1 456 ? 9.052 15.515 -27.010 1.00 80.44 456 ALA A N 1
ATOM 3290 C CA . ALA A 1 456 ? 10.388 16.102 -26.961 1.00 80.44 456 ALA A CA 1
ATOM 3291 C C . ALA A 1 456 ? 10.699 16.627 -25.548 1.00 80.44 456 ALA A C 1
ATOM 3293 O O . ALA A 1 456 ? 10.588 17.822 -25.281 1.00 80.44 456 ALA A O 1
ATOM 3294 N N . ALA A 1 457 ? 11.049 15.729 -24.622 1.00 73.94 457 ALA A N 1
ATOM 3295 C CA . ALA A 1 457 ? 11.456 16.084 -23.263 1.00 73.94 457 ALA A CA 1
ATOM 3296 C C . ALA A 1 457 ? 12.358 15.001 -22.618 1.00 73.94 457 ALA A C 1
ATOM 3298 O O . ALA A 1 457 ? 12.299 13.821 -22.961 1.00 73.94 457 ALA A O 1
ATOM 3299 N N . GLY A 1 458 ? 13.217 15.394 -21.669 1.00 72.25 458 GLY A N 1
ATOM 3300 C CA . GLY A 1 458 ? 13.827 14.447 -20.718 1.00 72.25 458 GLY A CA 1
ATOM 3301 C C . GLY A 1 458 ? 15.049 13.627 -21.168 1.00 72.25 458 GLY A C 1
ATOM 3302 O O . GLY A 1 458 ? 15.338 12.618 -20.539 1.00 72.25 458 GLY A O 1
ATOM 3303 N N . LYS A 1 459 ? 15.802 14.034 -22.203 1.00 87.50 459 LYS A N 1
ATOM 3304 C CA . LYS A 1 459 ? 16.911 13.257 -22.830 1.00 87.50 459 LYS A CA 1
ATOM 3305 C C . LYS A 1 459 ? 16.516 11.860 -23.347 1.00 87.50 459 LYS A C 1
ATOM 3307 O O . LYS A 1 459 ? 17.388 11.108 -23.766 1.00 87.50 459 LYS A O 1
ATOM 3312 N N . THR A 1 460 ? 15.231 11.520 -23.332 1.00 91.56 460 THR A N 1
ATOM 3313 C CA . THR A 1 460 ? 14.716 10.270 -23.898 1.00 91.56 460 THR A CA 1
ATOM 3314 C C . THR A 1 460 ? 14.494 10.415 -25.400 1.00 91.56 460 THR A C 1
ATOM 3316 O O . THR A 1 460 ? 14.244 11.517 -25.893 1.00 91.56 460 THR A O 1
ATOM 3319 N N . THR A 1 461 ? 14.595 9.316 -26.142 1.00 94.62 461 THR A N 1
ATOM 3320 C CA . THR A 1 461 ? 14.310 9.286 -27.577 1.00 94.62 461 THR A CA 1
ATOM 3321 C C . THR A 1 461 ? 12.818 9.531 -27.792 1.00 94.62 461 THR A C 1
ATOM 3323 O O . THR A 1 461 ? 11.986 8.759 -27.316 1.00 94.62 461 THR A O 1
ATOM 3326 N N . THR A 1 462 ? 12.479 10.601 -28.507 1.00 95.81 462 THR A N 1
ATOM 3327 C CA . THR A 1 462 ? 11.104 10.960 -28.886 1.00 95.81 462 THR A CA 1
ATOM 3328 C C . THR A 1 462 ? 10.539 9.971 -29.904 1.00 95.81 462 THR A C 1
ATOM 3330 O O . THR A 1 462 ? 11.254 9.518 -30.797 1.00 95.81 462 THR A O 1
ATOM 3333 N N . GLY A 1 463 ? 9.244 9.671 -29.804 1.00 96.88 463 GLY A N 1
ATOM 3334 C CA . GLY A 1 463 ? 8.532 8.831 -30.767 1.00 96.88 463 GLY A CA 1
ATOM 3335 C C . GLY A 1 463 ? 7.655 7.768 -30.117 1.00 96.88 463 GLY A C 1
ATOM 3336 O O . GLY A 1 463 ? 7.369 7.815 -28.919 1.00 96.88 463 GLY A O 1
ATOM 3337 N N . ARG A 1 464 ? 7.200 6.816 -30.936 1.00 97.81 464 ARG A N 1
ATOM 3338 C CA . ARG A 1 464 ? 6.323 5.720 -30.513 1.00 97.81 464 ARG A CA 1
ATOM 3339 C C . ARG A 1 464 ? 7.136 4.564 -29.934 1.00 97.81 464 ARG A C 1
ATOM 3341 O O . ARG A 1 464 ? 8.084 4.102 -30.557 1.00 97.81 464 ARG A O 1
ATOM 3348 N N . TYR A 1 465 ? 6.708 4.085 -28.775 1.00 98.31 465 TYR A N 1
ATOM 3349 C CA . TYR A 1 465 ? 7.209 2.897 -28.099 1.00 98.31 465 TYR A CA 1
ATOM 3350 C C . TYR A 1 465 ? 6.096 1.862 -27.994 1.00 98.31 465 TYR A C 1
ATOM 3352 O O . TYR A 1 465 ? 4.931 2.206 -27.769 1.00 98.31 465 TYR A O 1
ATOM 3360 N N . GLN A 1 466 ? 6.473 0.591 -28.087 1.00 98.38 466 GLN A N 1
ATOM 3361 C CA . GLN A 1 466 ? 5.576 -0.531 -27.845 1.00 98.38 466 GLN A CA 1
ATOM 3362 C C . GLN A 1 466 ? 6.145 -1.413 -26.741 1.00 98.38 466 GLN A C 1
ATOM 3364 O O . GLN A 1 466 ? 7.231 -1.970 -26.886 1.00 98.38 466 GLN A O 1
ATOM 3369 N N . PHE A 1 467 ? 5.391 -1.558 -25.658 1.00 98.38 467 PHE A N 1
ATOM 3370 C CA . PHE A 1 467 ? 5.717 -2.404 -24.518 1.00 98.38 467 PHE A CA 1
ATOM 3371 C C . PHE A 1 467 ? 4.866 -3.667 -24.571 1.00 98.38 467 PHE A C 1
ATOM 3373 O O . PHE A 1 467 ? 3.655 -3.588 -24.772 1.00 98.38 467 PHE A O 1
ATOM 3380 N N . THR A 1 468 ? 5.486 -4.817 -24.337 1.00 98.25 468 THR A N 1
ATOM 3381 C CA . THR A 1 468 ? 4.817 -6.090 -24.051 1.00 98.25 468 THR A CA 1
ATOM 3382 C C . THR A 1 468 ? 5.336 -6.584 -22.715 1.00 98.25 468 THR A C 1
ATOM 3384 O O . THR A 1 468 ? 6.545 -6.590 -22.504 1.00 98.25 468 THR A O 1
ATOM 3387 N N . TYR A 1 469 ? 4.455 -6.963 -21.800 1.00 97.38 469 TYR A N 1
ATOM 3388 C CA . TYR A 1 469 ? 4.852 -7.334 -20.446 1.00 97.38 469 TYR A CA 1
ATOM 3389 C C . TYR A 1 469 ? 4.051 -8.513 -19.922 1.00 97.38 469 TYR A C 1
ATOM 3391 O O . TYR A 1 469 ? 2.888 -8.714 -20.278 1.00 97.38 469 TYR A O 1
ATOM 3399 N N . GLU A 1 470 ? 4.693 -9.272 -19.044 1.00 96.56 470 GLU A N 1
ATOM 3400 C CA . GLU A 1 470 ? 4.095 -10.397 -18.344 1.00 96.56 470 GLU A CA 1
ATOM 3401 C C . GLU A 1 470 ? 4.735 -10.569 -16.967 1.00 96.56 470 GLU A C 1
ATOM 3403 O O . GLU A 1 470 ? 5.954 -10.464 -16.803 1.00 96.56 470 GLU A O 1
ATOM 3408 N N . GLY A 1 471 ? 3.909 -10.849 -15.964 1.00 94.12 471 GLY A N 1
ATOM 3409 C CA . GLY A 1 471 ? 4.360 -11.007 -14.597 1.00 94.12 471 GLY A CA 1
ATOM 3410 C C . GLY A 1 471 ? 3.370 -11.710 -13.684 1.00 94.12 471 GLY A C 1
ATOM 3411 O O . GLY A 1 471 ? 2.237 -12.009 -14.056 1.00 94.12 471 GLY A O 1
ATOM 3412 N N . VAL A 1 472 ? 3.817 -11.948 -12.458 1.00 92.94 472 VAL A N 1
ATOM 3413 C CA . VAL A 1 472 ? 2.995 -12.448 -11.357 1.00 92.94 472 VAL A CA 1
ATOM 3414 C C . VAL A 1 472 ? 2.225 -11.277 -10.755 1.00 92.94 472 VAL A C 1
ATOM 3416 O O . VAL A 1 472 ? 2.802 -10.221 -10.501 1.00 92.94 472 VAL A O 1
ATOM 3419 N N . ALA A 1 473 ? 0.932 -11.467 -10.515 1.00 91.88 473 ALA A N 1
ATOM 3420 C CA . ALA A 1 473 ? 0.049 -10.532 -9.836 1.00 91.88 473 ALA A CA 1
ATOM 3421 C C . ALA A 1 473 ? -0.376 -11.111 -8.483 1.00 91.88 473 ALA A C 1
ATOM 3423 O O . ALA A 1 473 ? -1.007 -12.163 -8.423 1.00 91.88 473 ALA A O 1
ATOM 3424 N N . VAL A 1 474 ? -0.062 -10.402 -7.402 1.00 90.81 474 VAL A N 1
ATOM 3425 C CA . VAL A 1 474 ? -0.524 -10.700 -6.044 1.00 90.81 474 VAL A CA 1
ATOM 3426 C C . VAL A 1 474 ? -1.381 -9.525 -5.594 1.00 90.81 474 VAL A C 1
ATOM 3428 O O . VAL A 1 474 ? -0.889 -8.430 -5.307 1.00 90.81 474 VAL A O 1
ATOM 3431 N N . GLY A 1 475 ? -2.692 -9.741 -5.619 1.00 87.19 475 GLY A N 1
ATOM 3432 C CA . GLY A 1 475 ? -3.689 -8.709 -5.355 1.00 87.19 475 GLY A CA 1
ATOM 3433 C C . GLY A 1 475 ? -3.634 -7.531 -6.302 1.00 87.19 475 GLY A C 1
ATOM 3434 O O . GLY A 1 475 ? -3.819 -7.678 -7.508 1.00 87.19 475 GLY A O 1
ATOM 3435 N N . ASN A 1 476 ? -3.432 -6.348 -5.727 1.00 88.69 476 ASN A N 1
ATOM 3436 C CA . ASN A 1 476 ? -3.344 -5.099 -6.477 1.00 88.69 476 ASN A CA 1
ATOM 3437 C C . ASN A 1 476 ? -1.921 -4.798 -6.941 1.00 88.69 476 ASN A C 1
ATOM 3439 O O . ASN A 1 476 ? -1.688 -3.730 -7.493 1.00 88.69 476 ASN A O 1
ATOM 3443 N N . LEU A 1 477 ? -0.963 -5.691 -6.706 1.00 92.25 477 LEU A N 1
ATOM 3444 C CA . LEU A 1 477 ? 0.415 -5.514 -7.130 1.00 92.25 477 LEU A CA 1
ATOM 3445 C C . LEU A 1 477 ? 0.789 -6.578 -8.149 1.00 92.25 477 LEU A C 1
ATOM 3447 O O . LEU A 1 477 ? 0.343 -7.718 -8.070 1.00 92.25 477 LEU A O 1
ATOM 3451 N N . ALA A 1 478 ? 1.644 -6.213 -9.092 1.00 92.75 478 ALA A N 1
ATOM 3452 C CA . ALA A 1 478 ? 2.215 -7.161 -10.028 1.00 92.75 478 ALA A CA 1
ATOM 3453 C C . ALA A 1 478 ? 3.676 -6.845 -10.311 1.00 92.75 478 ALA A C 1
ATOM 3455 O O . ALA A 1 478 ? 4.107 -5.697 -10.213 1.00 92.75 478 ALA A O 1
ATOM 3456 N N . THR A 1 479 ? 4.436 -7.859 -10.703 1.00 94.38 479 THR A N 1
ATOM 3457 C CA . THR A 1 479 ? 5.806 -7.693 -11.177 1.00 94.38 479 THR A CA 1
ATOM 3458 C C . THR A 1 479 ? 6.187 -8.764 -12.178 1.00 94.38 479 THR A C 1
ATOM 3460 O O . THR A 1 479 ? 5.706 -9.893 -12.109 1.00 94.38 479 THR A O 1
ATOM 3463 N N . GLY A 1 480 ? 7.080 -8.424 -13.098 1.00 93.44 480 GLY A N 1
ATOM 3464 C CA . GLY A 1 480 ? 7.595 -9.375 -14.061 1.00 93.44 480 GLY A CA 1
ATOM 3465 C C . GLY A 1 480 ? 8.581 -8.746 -15.025 1.00 93.44 480 GLY A C 1
ATOM 3466 O O . GLY A 1 480 ? 9.260 -7.768 -14.702 1.00 93.44 480 GLY A O 1
ATOM 3467 N N . GLY A 1 481 ? 8.656 -9.343 -16.208 1.00 94.12 481 GLY A N 1
ATOM 3468 C CA . GLY A 1 481 ? 9.487 -8.876 -17.305 1.00 94.12 481 GLY A CA 1
ATOM 3469 C C . GLY A 1 481 ? 8.676 -8.089 -18.324 1.00 94.12 481 GLY A C 1
ATOM 3470 O O . GLY A 1 481 ? 7.467 -8.280 -18.473 1.00 94.12 481 GLY A O 1
ATOM 3471 N N . PHE A 1 482 ? 9.350 -7.213 -19.052 1.00 96.56 482 PHE A N 1
ATOM 3472 C CA . PHE A 1 482 ? 8.795 -6.595 -20.244 1.00 96.56 482 PHE A CA 1
ATOM 3473 C C . PHE A 1 482 ? 9.832 -6.555 -21.356 1.00 96.56 482 PHE A C 1
ATOM 3475 O O . PHE A 1 482 ? 11.032 -6.502 -21.097 1.00 96.56 482 PHE A O 1
ATOM 3482 N N . THR A 1 483 ? 9.348 -6.525 -22.588 1.00 98.00 483 THR A N 1
ATOM 3483 C CA . THR A 1 483 ? 10.114 -6.178 -23.778 1.00 98.00 483 THR A CA 1
ATOM 3484 C C . THR A 1 483 ? 9.543 -4.888 -24.337 1.00 98.00 483 THR A C 1
ATOM 3486 O O . THR A 1 483 ? 8.325 -4.722 -24.429 1.00 98.00 483 THR A O 1
ATOM 3489 N N . VAL A 1 484 ? 10.415 -3.964 -24.714 1.00 98.00 484 VAL A N 1
ATOM 3490 C CA . VAL A 1 484 ? 10.032 -2.719 -25.376 1.00 98.00 484 VAL A CA 1
ATOM 3491 C C . VAL A 1 484 ? 10.738 -2.609 -26.714 1.00 98.00 484 VAL A C 1
ATOM 3493 O O . VAL A 1 484 ? 11.923 -2.916 -26.817 1.00 98.00 484 VAL A O 1
ATOM 3496 N N . THR A 1 485 ? 9.989 -2.174 -27.722 1.00 98.38 485 THR A N 1
ATOM 3497 C CA . THR A 1 485 ? 10.515 -1.746 -29.020 1.00 98.38 485 THR A CA 1
ATOM 3498 C C . THR A 1 485 ? 10.480 -0.224 -29.062 1.00 98.38 485 THR A C 1
ATOM 3500 O O . THR A 1 485 ? 9.423 0.373 -28.835 1.00 98.38 485 THR A O 1
ATOM 3503 N N . ASP A 1 486 ? 11.633 0.396 -29.290 1.00 97.19 486 ASP A N 1
ATOM 3504 C CA . ASP A 1 486 ? 11.773 1.850 -29.343 1.00 97.19 486 ASP A CA 1
ATOM 3505 C C . ASP A 1 486 ? 11.479 2.424 -30.751 1.00 97.19 486 ASP A C 1
ATOM 3507 O O . ASP A 1 486 ? 11.249 1.659 -31.693 1.00 97.19 486 ASP A O 1
ATOM 3511 N N . PRO A 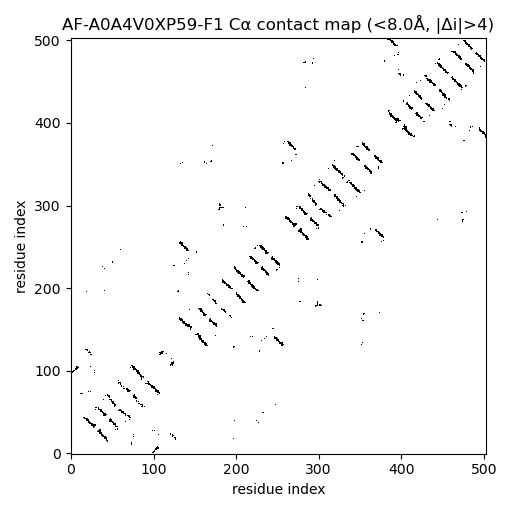1 487 ? 11.481 3.760 -30.933 1.00 97.12 487 PRO A N 1
ATOM 3512 C CA . PRO A 1 487 ? 11.174 4.385 -32.222 1.00 97.12 487 PRO A CA 1
ATOM 3513 C C . PRO A 1 487 ? 12.125 4.008 -33.367 1.00 97.12 487 PRO A C 1
ATOM 3515 O O . PRO A 1 487 ? 11.756 4.151 -34.531 1.00 97.12 487 PRO A O 1
ATOM 3518 N N . ALA A 1 488 ? 13.342 3.551 -33.057 1.00 96.50 488 ALA A N 1
ATOM 3519 C CA . ALA A 1 488 ? 14.313 3.078 -34.040 1.00 96.50 488 ALA A CA 1
ATOM 3520 C C . ALA A 1 488 ? 14.163 1.572 -34.334 1.00 96.50 488 ALA A C 1
ATOM 3522 O O . ALA A 1 488 ? 14.920 1.025 -35.135 1.00 96.50 488 ALA A O 1
ATOM 3523 N N . GLY A 1 489 ? 13.199 0.898 -33.699 1.00 96.69 489 GLY A N 1
ATOM 3524 C CA . GLY A 1 489 ? 12.987 -0.542 -33.812 1.00 96.69 489 GLY A CA 1
ATOM 3525 C C . GLY A 1 489 ? 13.923 -1.373 -32.934 1.00 96.69 489 GLY A C 1
ATOM 3526 O O . GLY A 1 489 ? 13.945 -2.596 -33.065 1.00 96.69 489 GLY A O 1
ATOM 3527 N N . VAL A 1 490 ? 14.695 -0.748 -32.038 1.00 96.81 490 VAL A N 1
ATOM 3528 C CA . VAL A 1 490 ? 15.584 -1.473 -31.127 1.00 96.81 490 VAL A CA 1
ATOM 3529 C C . VAL A 1 490 ? 14.751 -2.104 -30.022 1.00 96.81 490 VAL A C 1
ATOM 3531 O O . VAL A 1 490 ? 13.938 -1.440 -29.374 1.00 96.81 490 VAL A O 1
ATOM 3534 N N . GLN A 1 491 ? 14.974 -3.398 -29.796 1.00 97.31 491 GLN A N 1
ATOM 3535 C CA . GLN A 1 491 ? 14.342 -4.137 -28.714 1.00 97.31 491 GLN A CA 1
ATOM 3536 C C . GLN A 1 491 ? 15.255 -4.246 -27.501 1.00 97.31 491 GLN A C 1
ATOM 3538 O O . GLN A 1 491 ? 16.447 -4.527 -27.619 1.00 97.31 491 GLN A O 1
ATOM 3543 N N . LYS A 1 492 ? 14.665 -4.094 -26.320 1.00 94.56 492 LYS A N 1
ATOM 3544 C CA . LYS A 1 492 ? 15.311 -4.393 -25.040 1.00 94.56 492 LYS A CA 1
ATOM 3545 C C . LYS A 1 492 ? 14.321 -5.048 -24.094 1.00 94.56 492 LYS A C 1
ATOM 3547 O O . LYS A 1 492 ? 13.113 -4.846 -24.226 1.00 94.56 492 LYS A O 1
ATOM 3552 N N . SER A 1 493 ? 14.842 -5.812 -23.141 1.00 94.12 493 SER A N 1
ATOM 3553 C CA . SER A 1 493 ? 14.033 -6.482 -22.128 1.00 94.12 493 SER A CA 1
ATOM 3554 C C . SER A 1 493 ? 14.532 -6.149 -20.736 1.00 94.12 493 SER A C 1
ATOM 3556 O O . SER A 1 493 ? 15.733 -6.166 -20.492 1.00 94.12 493 SER A O 1
ATOM 3558 N N . GLU A 1 494 ? 13.595 -5.848 -19.849 1.00 91.94 494 GLU A N 1
ATOM 3559 C CA . GLU A 1 494 ? 13.847 -5.345 -18.501 1.00 91.94 494 GLU A CA 1
ATOM 3560 C C . GLU A 1 494 ? 12.705 -5.774 -17.564 1.00 91.94 494 GLU A C 1
ATOM 3562 O O . GLU A 1 494 ? 11.902 -6.653 -17.898 1.00 91.94 494 GLU A O 1
ATOM 3567 N N . ARG A 1 495 ? 12.624 -5.183 -16.367 1.00 89.56 495 ARG A N 1
ATOM 3568 C CA . ARG A 1 495 ? 11.608 -5.508 -15.359 1.00 89.56 495 ARG A CA 1
ATOM 3569 C C . ARG A 1 495 ? 10.631 -4.392 -15.065 1.00 89.56 495 ARG A C 1
ATOM 3571 O O . ARG A 1 495 ? 10.941 -3.206 -15.148 1.00 89.56 495 ARG A O 1
ATOM 3578 N N . PHE A 1 496 ? 9.445 -4.803 -14.641 1.00 92.44 496 PHE A N 1
ATOM 3579 C CA . PHE A 1 496 ? 8.412 -3.881 -14.213 1.00 92.44 496 PHE A CA 1
ATOM 3580 C C . PHE A 1 496 ? 7.850 -4.252 -12.847 1.00 92.44 496 PHE A C 1
ATOM 3582 O O . PHE A 1 496 ? 7.868 -5.413 -12.422 1.00 92.44 496 PHE A O 1
ATOM 3589 N N . TRP A 1 497 ? 7.260 -3.256 -12.200 1.00 92.56 497 TRP A N 1
ATOM 3590 C CA . TRP A 1 497 ? 6.205 -3.486 -11.224 1.00 92.56 497 TRP A CA 1
ATOM 3591 C C . TRP A 1 497 ? 4.983 -2.655 -11.590 1.00 92.56 497 TRP A C 1
ATOM 3593 O O . TRP A 1 497 ? 5.087 -1.646 -12.289 1.00 92.56 497 TRP A O 1
ATOM 3603 N N . ALA A 1 498 ? 3.814 -3.096 -11.148 1.00 92.75 498 ALA A N 1
ATOM 3604 C CA . ALA A 1 498 ? 2.567 -2.409 -11.404 1.00 92.75 498 ALA A CA 1
ATOM 3605 C C . ALA A 1 498 ? 1.647 -2.413 -10.183 1.00 92.75 498 ALA A C 1
ATOM 3607 O O . ALA A 1 498 ? 1.693 -3.327 -9.360 1.00 92.75 498 ALA A O 1
ATOM 3608 N N . ALA A 1 499 ? 0.803 -1.388 -10.100 1.00 92.00 499 ALA A N 1
ATOM 3609 C CA . ALA A 1 499 ? -0.336 -1.312 -9.202 1.00 92.00 499 ALA A CA 1
ATOM 3610 C C . ALA A 1 499 ? -1.635 -1.333 -10.020 1.00 92.00 499 ALA A C 1
ATOM 3612 O O . ALA A 1 499 ? -1.826 -0.515 -10.924 1.00 92.00 499 ALA A O 1
ATOM 3613 N N . VAL A 1 500 ? -2.517 -2.274 -9.702 1.00 87.94 500 VAL A N 1
ATOM 3614 C CA . VAL A 1 500 ? -3.798 -2.518 -10.367 1.00 87.94 500 VAL A CA 1
ATOM 3615 C C . VAL A 1 500 ? -4.909 -1.862 -9.554 1.00 87.94 500 VAL A C 1
ATOM 3617 O O . VAL A 1 500 ? -4.984 -2.051 -8.341 1.00 87.94 500 VAL A O 1
ATOM 3620 N N . ALA A 1 501 ? -5.796 -1.126 -10.221 1.00 85.50 501 ALA A N 1
ATOM 3621 C CA . ALA A 1 501 ? -7.054 -0.675 -9.640 1.00 85.50 501 ALA A CA 1
ATOM 3622 C C . ALA A 1 501 ? -8.226 -1.373 -10.335 1.00 85.50 501 ALA A C 1
ATOM 3624 O O . ALA A 1 501 ? -8.317 -1.387 -11.569 1.00 85.50 501 ALA A O 1
ATOM 3625 N N . ARG A 1 502 ? -9.132 -1.928 -9.533 1.00 80.31 502 ARG A N 1
ATOM 3626 C CA . ARG A 1 502 ? -10.349 -2.610 -9.984 1.00 80.31 502 ARG A CA 1
ATOM 3627 C C . ARG A 1 502 ? -11.586 -1.853 -9.511 1.00 80.31 502 ARG A C 1
ATOM 3629 O O . ARG A 1 502 ? -11.486 -1.076 -8.558 1.00 80.31 502 ARG A O 1
ATOM 3636 N N . GLU A 1 503 ? -12.687 -2.023 -10.235 1.00 74.62 503 GLU A N 1
ATOM 3637 C CA . GLU A 1 503 ? -14.010 -1.508 -9.845 1.00 74.62 503 GLU A CA 1
ATOM 3638 C C . GLU A 1 503 ? -14.638 -2.289 -8.697 1.00 74.62 503 GLU A C 1
ATOM 3640 O O . GLU A 1 503 ? -14.451 -3.529 -8.662 1.00 74.62 503 GLU A O 1
#

Secondary structure (DSSP, 8-state):
----------------S--EEEEEEEEEEETTTEEEEEEEEEETTEEEEEEEE-TTT-S-EEE--GGGEEEETTEEEEEEEEEE---SSSSSS---EEEEEEEEEE---PPPTT---TTS-------S---SSEEEEEEEEEEE--GGG-TT-PEEEEEEEEEETTEE-S-EEE-SEETTEESEEEEEEEEEEEEETTEEEEEEEEEEEETTS-EEEEEEEEEEEEETTEEEEEEEEEETTEEPPPEEEEEEEEES---GGGEEEEEEEEEEEGGGEEEEEEEEEETTEEEEEEEE-TTT-S-EEEEE-TT-EEETTEEEEEEEEEEPP-TTT-TTPPPEEEEEEEEEEEETTEEEEEEEEEETTEEEEEEEEEEEEEP---PPEEEEEEEETT-SSSS-TTTT-EEEEEEEEESSBEEEEEEE-SSS---EEEEEEEEEEETTEEEEEEEEEE-S-TTSPPEEEEEEEEEEEETTEEEEEEEEE-TT--EEEEEEEEEEEE-

Foldseek 3Di:
DADEDDDDDDDADDDFAFWWKAKDWAFQQDPPRFIKIKIFIAGRQFTPFMKIDGPPQAPDIWGWDSVQWGGDHNWIFGKTWTFDFHPCPPPHDDHTDTYIYGRHGQDDDDDAPDDDDPDHDYAYIDSDDAAFWKKWWKWWFQQADDVVVPAQRRHIKIWIWIAHPQATDQIAIDADDDLAAGQWHKDWPDKDWGDDRQWIWIWTWIWIQGQVLDIKIKIKIWIWGHGPQKIWTKIWMAINNRTGDITIMITTMDHFFADQQWWWKWKKAFQQDPSGFIKIKIFTGHPQATPAIWIYRRSQGSDIKGKDCRQFGDDPQKTWGKIKIFACHHCVNCVPDHTWIWMKIDIWGHDRFWTKDKIWTDTRNHTDIGIMTIGIDHAQPPFQFAKKWKWFQLQFDFDPRLLSIWTWIFGAPSQFWTPKTWIDHPPWPWTKMWHTKGWDADPQKIWMKTWMATDPIRRTDGGIKIKTDMFGHRHQKTKDKIWMQYPVRDIDMGMMMMGTDGD

Nearest PDB structures (foldseek):
  6e14-assembly1_D  TM=1.008E-01  e=1.919E-02  Escherichia coli
  2vqi-assembly2_B-2  TM=1.388E-01  e=2.415E-01  Escherichia coli
  9e9r-assembly1_A  TM=1.451E-01  e=6.650E-01  Homo sapiens
  6ehc-assembly1_A  TM=1.512E-01  e=7.289E+00  Vibrio cholerae O395

Mean predicted aligned error: 8.94 Å

pLDDT: mean 82.65, std 16.64, range [26.72, 98.38]

Radius of gyration: 24.76 Å; Cα contacts (8 Å, |Δi|>4): 1409; chains: 1; bounding box: 69×61×61 Å